Protein AF-A0A0D3HK00-F1 (afdb_monomer_lite)

Radius of gyration: 33.01 Å; chains: 1; bounding box: 99×66×99 Å

Sequence (456 aa):
MLGKYGFPPGILPAGAQGYTLDAGDGSFQVTLPGDCVVDVQGYKLRYRSNIYGNVRAGSIDGLDGVSVKIAIVWVGIHDVEADGGDVTFHAGAISKSSPADGFQTSPSCHTNMAKLIFLLAMVAFASTLLVSIAGAADNSTSPSSPSADPTAYDMLQRFGFPVGILPQGVQGYKLGDDGSSFEVYLAGDCEFRAAKKYVLHYSSRVAGQIAAGSITSLEGVKVKEAFAWFLISEVDVDGDQIKLHVGLYTATVAADQLAVSPHKSNQLRHFVTVTGATMAKKLLAAAAALLLLLAAAAPALASSSSSPGSTNLTATPTAYEMVERYGFPRGILPEGVESYVLRPDGSFEVRLSGDGNGGGDCEFRVGDGGAYLLRYGRRVAGVAMEGSIRSLEGVSVKVLFAWLGIGRVDRAGDDLRFFVGPLSAAFPLANFADCPRCRCGFDCDTAAAADVIAAS

Secondary structure (DSSP, 8-state):
-GGGGT--GGGS-B--SEEEE-TTT-EEEEE-SS-EEEEETTEEEEEEEEEEEEEETTEEEEEEEEEEEETTEEEE--EEEEETTEEEEEETTEEEEEEGGGGSS--B---THHHHHHHHHHHHHHTTSS------------------PPPHHHHHHHTT--GGGS-S-EEEEEE-TTSSEEEEEESS-EEEEETTTEEEEEEEEEEEEEETTEEEEEEEEEEEETTEEEE--EEEEETTEEEEEETTEEEEEEGGGGSS----------------------------SS-S----------------------PPPPHHHHHHHTT--GGGS-S-EEEEEE-TTSEEEEEE--SSSSS--EEEEESGGG-EEEEEEEEEEEEEETTEEEEEEEEEEEETTEEEE--EEEEETTEEEEEETTEEEEEEGGGGSSPPBTTTBT-HHHHHHHHHHHT-

pLDDT: mean 72.67, std 18.91, range [27.58, 94.0]

Foldseek 3Di:
DCVVQQAAPQVAAPAFPDKDADPPFQKMKTAHPAWFWFAQPNKTKIAGRIWIFRGHRQKTAQIDRIWIDDPPDTFDFGMWGHPPQWIWTDGDPDIDIDGSVSRNDHHHRDDPCVVVVVVVVVVVVVVVPDDDDDDDDDDDDDDDDDPPDQAPQNLCVVLPAASQVAAPAFPGKDADPVNFKIKTAHPAWDWDDAPNHKIKIFGRIWIFTTHRQKTAQIPRIWIDDDHDTFDFGMWGDDDQWIWTDGPPDTDIDGRVSRNDHDYRDPDDDDDDDDDDDDDDDDDDDDDPPDPPPDDDDDDDDDDDDDDDDDDDDPPPDDPLVVCVVLVAASQVAAPAFPDKDADPQQKIKTFGQADPPPQAWFWEFADDPRPKIKTAHRIWIFGGHRQKTAQTPRIWIDDPHDTFDFGMWGDDPQWIWTDRDPDIDIDGSVSRNDHAHGPYGPNVVVVVVVVVVVVD

Structure (mmCIF, N/CA/C/O backbone):
data_AF-A0A0D3HK00-F1
#
_entry.id   AF-A0A0D3HK00-F1
#
loop_
_atom_site.group_PDB
_atom_site.id
_atom_site.type_symbol
_atom_site.label_atom_id
_atom_site.label_alt_id
_atom_site.label_comp_id
_atom_site.label_asym_id
_atom_site.label_entity_id
_atom_site.label_seq_id
_atom_site.pdbx_PDB_ins_code
_atom_site.Cartn_x
_atom_site.Cartn_y
_atom_site.Cartn_z
_atom_site.occupancy
_atom_site.B_iso_or_equiv
_atom_site.auth_seq_id
_atom_site.auth_comp_id
_atom_site.auth_asym_id
_atom_site.auth_atom_id
_atom_site.pdbx_PDB_model_num
ATOM 1 N N . MET A 1 1 ? 2.645 1.310 32.104 1.00 76.94 1 MET A N 1
ATOM 2 C CA . MET A 1 1 ? 3.015 -0.095 32.399 1.00 76.94 1 MET A CA 1
ATOM 3 C C . MET A 1 1 ? 4.336 -0.489 31.743 1.00 76.94 1 MET A C 1
ATOM 5 O O . MET A 1 1 ? 5.230 -0.899 32.469 1.00 76.94 1 MET A O 1
ATOM 9 N N . LEU A 1 2 ? 4.508 -0.293 30.428 1.00 80.94 2 LEU A N 1
ATOM 10 C CA . LEU A 1 2 ? 5.695 -0.771 29.704 1.00 80.94 2 LEU A CA 1
ATOM 11 C C . LEU A 1 2 ? 7.007 -0.037 30.036 1.00 80.94 2 LEU A C 1
ATOM 13 O O . LEU A 1 2 ? 8.074 -0.601 29.843 1.00 80.94 2 LEU A O 1
ATOM 17 N N . GLY A 1 3 ? 6.948 1.160 30.632 1.00 81.75 3 GLY A N 1
ATOM 18 C CA . GLY A 1 3 ? 8.148 1.888 31.071 1.00 81.75 3 GLY A CA 1
ATOM 19 C C . GLY A 1 3 ? 9.038 1.123 32.056 1.00 81.75 3 GLY A C 1
ATOM 20 O O . GLY A 1 3 ? 10.246 1.321 32.062 1.00 81.75 3 GLY A O 1
ATOM 21 N N . LYS A 1 4 ? 8.478 0.188 32.841 1.00 84.56 4 LYS A N 1
ATOM 22 C CA . LYS A 1 4 ? 9.271 -0.690 33.725 1.00 84.56 4 LYS A CA 1
ATOM 23 C C . LYS A 1 4 ? 10.130 -1.705 32.962 1.00 84.56 4 LYS A C 1
ATOM 25 O O . LYS A 1 4 ? 11.057 -2.258 33.537 1.00 84.56 4 LYS A O 1
ATOM 30 N N . TYR A 1 5 ? 9.809 -1.935 31.694 1.00 86.06 5 TYR A N 1
ATOM 31 C CA . TYR A 1 5 ? 10.458 -2.891 30.806 1.00 86.06 5 TYR A CA 1
ATOM 32 C C . TYR A 1 5 ? 11.319 -2.197 29.738 1.00 86.06 5 TYR A C 1
ATOM 34 O O . TYR A 1 5 ? 11.740 -2.845 28.793 1.00 86.06 5 TYR A O 1
ATOM 42 N N . GLY A 1 6 ? 11.592 -0.892 29.877 1.00 84.50 6 GLY A N 1
ATOM 43 C CA . GLY A 1 6 ? 12.479 -0.150 28.971 1.00 84.50 6 GLY A CA 1
ATOM 44 C C . GLY A 1 6 ? 11.795 0.517 27.775 1.00 84.50 6 GLY A C 1
ATOM 45 O O . GLY A 1 6 ? 12.478 1.109 26.949 1.00 84.50 6 GLY A O 1
ATOM 46 N N . PHE A 1 7 ? 10.462 0.483 27.686 1.00 87.31 7 PHE A N 1
ATOM 47 C CA . PHE A 1 7 ? 9.731 1.091 26.569 1.00 87.31 7 PHE A CA 1
ATOM 48 C C . PHE A 1 7 ? 9.238 2.512 26.872 1.00 87.31 7 PHE A C 1
ATOM 50 O O . PHE A 1 7 ? 8.703 2.754 27.962 1.00 87.31 7 PHE A O 1
ATOM 57 N N . PRO A 1 8 ? 9.313 3.445 25.904 1.00 85.56 8 PRO A N 1
ATOM 58 C CA . PRO A 1 8 ? 8.723 4.766 26.061 1.00 85.56 8 PRO A CA 1
ATOM 59 C C . PRO A 1 8 ? 7.184 4.680 26.130 1.00 85.56 8 PRO A C 1
ATOM 61 O O . PRO A 1 8 ? 6.569 3.736 25.622 1.00 85.56 8 PRO A O 1
ATOM 64 N N . PRO A 1 9 ? 6.512 5.644 26.779 1.00 81.62 9 PRO A N 1
ATOM 65 C CA . PRO A 1 9 ? 5.068 5.576 27.017 1.00 81.62 9 PRO A CA 1
ATOM 66 C C . PRO A 1 9 ? 4.228 5.617 25.729 1.00 81.62 9 PRO A C 1
ATOM 68 O O . PRO A 1 9 ? 3.112 5.096 25.717 1.00 81.62 9 PRO A O 1
ATOM 71 N N . GLY A 1 10 ? 4.745 6.195 24.643 1.00 81.00 10 GLY A N 1
ATOM 72 C CA . GLY A 1 10 ? 4.034 6.358 23.375 1.00 81.00 10 GLY A CA 1
ATOM 73 C C . GLY A 1 10 ? 4.095 5.185 22.407 1.00 81.00 10 GLY A C 1
ATOM 74 O O . GLY A 1 10 ? 3.619 5.318 21.283 1.00 81.00 10 GLY A O 1
ATOM 75 N N . ILE A 1 11 ? 4.600 4.025 22.840 1.00 84.94 11 ILE A N 1
ATOM 76 C CA . ILE A 1 11 ? 4.427 2.761 22.101 1.00 84.94 11 ILE A CA 1
ATOM 77 C C . ILE A 1 11 ? 2.947 2.374 22.005 1.00 84.94 11 ILE A C 1
ATOM 79 O O . ILE A 1 11 ? 2.495 1.850 20.985 1.00 84.94 11 ILE A O 1
ATOM 83 N N . LEU A 1 12 ? 2.178 2.671 23.056 1.00 86.94 12 LEU A N 1
ATOM 84 C CA . LEU A 1 12 ? 0.736 2.468 23.086 1.00 86.94 12 LEU A CA 1
ATOM 85 C C . LEU A 1 12 ? -0.010 3.806 23.063 1.00 86.94 12 LEU A C 1
ATOM 87 O O . LEU A 1 12 ? 0.485 4.803 23.603 1.00 86.94 12 LEU A O 1
ATOM 91 N N . PRO A 1 13 ? -1.210 3.842 22.460 1.00 84.81 13 PRO A N 1
ATOM 92 C CA . PRO A 1 13 ? -1.999 5.054 22.402 1.00 84.81 13 PRO A CA 1
ATOM 93 C C . PRO A 1 13 ? -2.540 5.431 23.781 1.00 84.81 13 PRO A C 1
ATOM 95 O O . PRO A 1 13 ? -2.833 4.583 24.628 1.00 84.81 13 PRO A O 1
ATOM 98 N N . ALA A 1 14 ? -2.719 6.732 23.989 1.00 83.00 14 ALA A N 1
ATOM 99 C CA . ALA A 1 14 ? -3.454 7.250 25.128 1.00 83.00 14 ALA A CA 1
ATOM 100 C C . ALA A 1 14 ? -4.950 6.924 24.984 1.00 83.00 14 ALA A C 1
ATOM 102 O O . ALA A 1 14 ? -5.484 6.871 23.874 1.00 83.00 14 ALA A O 1
ATOM 103 N N . GLY A 1 15 ? -5.633 6.756 26.120 1.00 76.81 15 GLY A N 1
ATOM 104 C CA . GLY A 1 15 ? -7.072 6.476 26.160 1.00 76.81 15 GLY A CA 1
ATOM 105 C C . GLY A 1 15 ? -7.443 5.003 26.351 1.00 76.81 15 GLY A C 1
ATOM 106 O O . GLY A 1 15 ? -8.586 4.637 26.094 1.00 76.81 15 GLY A O 1
ATOM 107 N N . ALA A 1 16 ? -6.518 4.156 26.812 1.00 82.69 16 ALA A N 1
ATOM 108 C CA . ALA A 1 16 ? -6.855 2.803 27.248 1.00 82.69 16 ALA A CA 1
ATOM 109 C C . ALA A 1 16 ? -7.843 2.828 28.429 1.00 82.69 16 ALA A C 1
ATOM 111 O O . ALA A 1 16 ? -7.619 3.523 29.419 1.00 82.69 16 ALA A O 1
ATOM 112 N N . GLN A 1 17 ? -8.927 2.058 28.323 1.00 84.75 17 GLN A N 1
ATOM 113 C CA . GLN A 1 17 ? -9.935 1.891 29.377 1.00 84.75 17 GLN A CA 1
ATOM 114 C C . GLN A 1 17 ? -9.421 1.022 30.528 1.00 84.75 17 GLN A C 1
ATOM 116 O O . GLN A 1 17 ? -9.858 1.172 31.666 1.00 84.75 17 GLN A O 1
ATOM 121 N N . GLY A 1 18 ? -8.489 0.117 30.233 1.00 85.06 18 GLY A N 1
ATOM 122 C CA . GLY A 1 18 ? -7.889 -0.773 31.214 1.00 85.06 18 GLY A CA 1
ATOM 123 C C . GLY A 1 18 ? -6.744 -1.583 30.624 1.00 85.06 18 GLY A C 1
ATOM 124 O O . GLY A 1 18 ? -6.544 -1.621 29.406 1.00 85.06 18 GLY A O 1
ATOM 125 N N . TYR A 1 19 ? -5.989 -2.229 31.506 1.00 89.31 19 TYR A N 1
ATOM 126 C CA . TYR A 1 19 ? -4.947 -3.173 31.133 1.00 89.31 19 TYR A CA 1
ATOM 127 C C . TYR A 1 19 ? -4.868 -4.319 32.140 1.00 89.31 19 TYR A C 1
ATOM 129 O O . TYR A 1 19 ? -5.189 -4.147 33.318 1.00 89.31 19 TYR A O 1
ATOM 137 N N . THR A 1 20 ? -4.395 -5.467 31.677 1.00 88.62 20 THR A N 1
ATOM 138 C CA . THR A 1 20 ? -3.932 -6.578 32.507 1.00 88.62 20 THR A CA 1
ATOM 139 C C . THR A 1 20 ? -2.468 -6.843 32.173 1.00 88.62 20 THR A C 1
ATOM 141 O O . THR A 1 20 ? -2.036 -6.657 31.036 1.00 88.62 20 THR A O 1
ATOM 144 N N . LEU A 1 21 ? -1.685 -7.205 33.184 1.00 91.06 21 LEU A N 1
ATOM 145 C CA . LEU A 1 21 ? -0.287 -7.597 33.042 1.00 91.06 21 LEU A CA 1
ATOM 146 C C . LEU A 1 21 ? -0.024 -8.706 34.055 1.00 91.06 21 LEU A C 1
ATOM 148 O O . LEU A 1 21 ? -0.160 -8.468 35.259 1.00 91.06 21 LEU A O 1
ATOM 152 N N . ASP A 1 22 ? 0.346 -9.882 33.572 1.00 87.94 22 ASP A N 1
ATOM 153 C CA . ASP A 1 22 ? 0.834 -10.967 34.407 1.00 87.94 22 ASP A CA 1
ATOM 154 C C . ASP A 1 22 ? 2.347 -10.801 34.606 1.00 87.94 22 ASP A C 1
ATOM 156 O O . ASP A 1 22 ? 3.128 -10.698 33.660 1.00 87.94 22 ASP A O 1
ATOM 160 N N . ALA A 1 23 ? 2.770 -10.705 35.866 1.00 83.94 23 ALA A N 1
ATOM 161 C CA . ALA A 1 23 ? 4.172 -10.488 36.208 1.00 83.94 23 ALA A CA 1
ATOM 162 C C . ALA A 1 23 ? 5.026 -11.767 36.113 1.00 83.94 23 ALA A C 1
ATOM 164 O O . ALA A 1 23 ? 6.251 -11.669 36.179 1.00 83.94 23 ALA A O 1
ATOM 165 N N . GLY A 1 24 ? 4.400 -12.944 36.011 1.00 84.94 24 GLY A N 1
ATOM 166 C CA . GLY A 1 24 ? 5.065 -14.242 35.952 1.00 84.94 24 GLY A CA 1
ATOM 167 C C . GLY A 1 24 ? 5.578 -14.593 34.558 1.00 84.94 24 GLY A C 1
ATOM 168 O O . GLY A 1 24 ? 6.719 -15.035 34.435 1.00 84.94 24 GLY A O 1
ATOM 169 N N . ASP A 1 25 ? 4.770 -14.378 33.516 1.00 86.31 25 ASP A N 1
ATOM 170 C CA . ASP A 1 25 ? 5.146 -14.674 32.123 1.00 86.31 25 ASP A CA 1
ATOM 171 C C . ASP A 1 25 ? 5.353 -13.426 31.244 1.00 86.31 25 ASP A C 1
ATOM 173 O O . ASP A 1 25 ? 6.005 -13.511 30.197 1.00 86.31 25 ASP A O 1
ATOM 177 N N . GLY A 1 26 ? 4.895 -12.258 31.708 1.00 86.00 26 GLY A N 1
ATOM 178 C CA . GLY A 1 26 ? 4.968 -10.997 30.973 1.00 86.00 26 GLY A CA 1
ATOM 179 C C . GLY A 1 26 ? 3.800 -10.786 30.011 1.00 86.00 26 GLY A C 1
ATOM 180 O O . GLY A 1 26 ? 3.817 -9.818 29.246 1.00 86.00 26 GLY A O 1
ATOM 181 N N . SER A 1 27 ? 2.783 -11.648 30.028 1.00 89.75 27 SER A N 1
ATOM 182 C CA . SER A 1 27 ? 1.617 -11.503 29.165 1.00 89.75 27 SER A CA 1
ATOM 183 C C . SER A 1 27 ? 0.820 -10.264 29.559 1.00 89.75 27 SER A C 1
ATOM 185 O O . SER A 1 27 ? 0.572 -9.986 30.737 1.00 89.75 27 SER A O 1
ATOM 187 N N . PHE A 1 28 ? 0.428 -9.470 28.570 1.00 92.12 28 PHE A N 1
ATOM 188 C CA . PHE A 1 28 ? -0.373 -8.281 28.803 1.00 92.12 28 PHE A CA 1
ATOM 189 C C . PHE A 1 28 ? -1.507 -8.153 27.800 1.00 92.12 28 PHE A C 1
ATOM 191 O O . PHE A 1 28 ? -1.409 -8.571 26.645 1.00 92.12 28 PHE A O 1
ATOM 198 N N . GLN A 1 29 ? -2.577 -7.507 28.252 1.00 90.62 29 GLN A N 1
ATOM 199 C CA . GLN A 1 29 ? -3.662 -7.049 27.402 1.00 90.62 29 GLN A CA 1
ATOM 200 C C . GLN A 1 29 ? -3.955 -5.584 27.704 1.00 90.62 29 GLN A C 1
ATOM 202 O O . GLN A 1 29 ? -4.049 -5.181 28.862 1.00 90.62 29 GLN A O 1
ATOM 207 N N . VAL A 1 30 ? -4.155 -4.785 26.663 1.00 91.62 30 VAL A N 1
ATOM 208 C CA . VAL A 1 30 ? -4.638 -3.406 26.772 1.00 91.62 30 VAL A CA 1
ATOM 209 C C . VAL A 1 30 ? -5.970 -3.292 26.049 1.00 91.62 30 VAL A C 1
ATOM 211 O O . VAL A 1 30 ? -6.102 -3.727 24.907 1.00 91.62 30 VAL A O 1
ATOM 214 N N . THR A 1 31 ? -6.959 -2.720 26.734 1.00 87.50 31 THR A N 1
ATOM 215 C CA . THR A 1 31 ? -8.310 -2.519 26.199 1.00 87.50 31 THR A CA 1
ATOM 216 C C . THR A 1 31 ? -8.515 -1.046 25.876 1.00 87.50 31 THR A C 1
ATOM 218 O O . THR A 1 31 ? -8.465 -0.185 26.757 1.00 87.50 31 THR A O 1
ATOM 221 N N . LEU A 1 32 ? -8.744 -0.753 24.604 1.00 88.25 32 LEU A N 1
ATOM 222 C CA . LEU A 1 32 ? -9.110 0.547 24.064 1.00 88.25 32 LEU A CA 1
ATOM 223 C C . LEU A 1 32 ? -10.636 0.633 23.886 1.00 88.25 32 LEU A C 1
ATOM 225 O O . LEU A 1 32 ? -11.294 -0.381 23.651 1.00 88.25 32 LEU A O 1
ATOM 229 N N . PRO A 1 33 ? -11.218 1.845 23.912 1.00 79.69 33 PRO A N 1
ATOM 230 C CA . PRO A 1 33 ? -12.655 2.048 23.712 1.00 79.69 33 PRO A CA 1
ATOM 231 C C . PRO A 1 33 ? -13.162 1.648 22.314 1.00 79.69 33 PRO A C 1
ATOM 233 O O . PRO A 1 33 ? -14.368 1.619 22.089 1.00 79.69 33 PRO A O 1
ATOM 236 N N . GLY A 1 34 ? -12.266 1.402 21.357 1.00 80.94 34 GLY A N 1
ATOM 237 C CA . GLY A 1 34 ? -12.580 1.095 19.966 1.00 80.94 34 GLY A CA 1
ATOM 238 C C . GLY A 1 34 ? -11.307 0.952 19.136 1.00 80.94 34 GLY A C 1
ATOM 239 O O . GLY A 1 34 ? -10.242 1.405 19.559 1.00 80.94 34 GLY A O 1
ATOM 240 N N . ASP A 1 35 ? -11.432 0.364 17.948 1.00 83.56 35 ASP A N 1
ATOM 241 C CA . ASP A 1 35 ? -10.388 0.432 16.929 1.00 83.56 35 ASP A CA 1
ATOM 242 C C . ASP A 1 35 ? -10.098 1.902 16.589 1.00 83.56 35 ASP A C 1
ATOM 244 O O . ASP A 1 35 ? -11.017 2.690 16.343 1.00 83.56 35 ASP A O 1
ATOM 248 N N . CYS A 1 36 ? -8.823 2.275 16.536 1.00 83.38 36 CYS A N 1
ATOM 249 C CA . CYS A 1 36 ? -8.399 3.626 16.192 1.00 83.38 36 CYS A CA 1
ATOM 250 C C . CYS A 1 36 ? -7.266 3.609 15.169 1.00 83.38 36 CYS A C 1
ATOM 252 O O . CYS A 1 36 ? -6.440 2.698 15.127 1.00 83.38 36 CYS A O 1
ATOM 254 N N . VAL A 1 37 ? -7.235 4.641 14.327 1.00 87.62 37 VAL A N 1
ATOM 255 C CA . VAL A 1 37 ? -6.147 4.891 13.383 1.00 87.62 37 VAL A CA 1
ATOM 256 C C . VAL A 1 37 ? -5.524 6.230 13.731 1.00 87.62 37 VAL A C 1
ATOM 258 O O . VAL A 1 37 ? -6.222 7.241 13.768 1.00 87.62 37 VAL A O 1
ATOM 261 N N . VAL A 1 38 ? -4.219 6.235 13.967 1.00 85.12 38 VAL A N 1
ATOM 262 C CA . VAL A 1 38 ? -3.442 7.424 14.322 1.00 85.12 38 VAL A CA 1
ATOM 263 C C . VAL A 1 38 ? -2.293 7.602 13.339 1.00 85.12 38 VAL A C 1
ATOM 265 O O . VAL A 1 38 ? -1.842 6.642 12.713 1.00 85.12 38 VAL A O 1
ATOM 268 N N . ASP A 1 39 ? -1.839 8.839 13.184 1.00 78.88 39 ASP A N 1
ATOM 269 C CA . ASP A 1 39 ? -0.658 9.163 12.391 1.00 78.88 39 ASP A CA 1
ATOM 270 C C . ASP A 1 39 ? 0.505 9.453 13.341 1.00 78.88 39 ASP A C 1
ATOM 272 O O . ASP A 1 39 ? 0.398 10.322 14.209 1.00 78.88 39 ASP A O 1
ATOM 276 N N . VAL A 1 40 ? 1.586 8.685 13.222 1.00 74.88 40 VAL A N 1
ATOM 277 C CA . VAL A 1 40 ? 2.785 8.829 14.053 1.00 74.88 40 VAL A CA 1
ATOM 278 C C . VAL A 1 40 ? 3.980 8.916 13.120 1.00 74.88 40 VAL A C 1
ATOM 280 O O . VAL A 1 40 ? 4.288 7.968 12.401 1.00 74.88 40 VAL A O 1
ATOM 283 N N . GLN A 1 41 ? 4.638 10.077 13.108 1.00 71.50 41 GLN A N 1
ATOM 284 C CA . GLN A 1 41 ? 5.814 10.344 12.270 1.00 71.50 41 GLN A CA 1
ATOM 285 C C . GLN A 1 41 ? 5.594 10.032 10.770 1.00 71.50 41 GLN A C 1
ATOM 287 O O . GLN A 1 41 ? 6.496 9.540 10.092 1.00 71.50 41 GLN A O 1
ATOM 292 N N . GLY A 1 42 ? 4.389 10.286 10.243 1.00 72.94 42 GLY A N 1
ATOM 293 C CA . GLY A 1 42 ? 4.041 10.034 8.839 1.00 72.94 42 GLY A CA 1
ATOM 294 C C . GLY A 1 42 ? 3.635 8.589 8.527 1.00 72.94 42 GLY A C 1
ATOM 295 O O . GLY A 1 42 ? 3.389 8.259 7.365 1.00 72.94 42 GLY A O 1
ATOM 296 N N . TYR A 1 43 ? 3.548 7.724 9.540 1.00 79.06 43 TYR A N 1
ATOM 297 C CA . TYR A 1 43 ? 3.018 6.369 9.419 1.00 79.06 43 TYR A CA 1
ATOM 298 C C . TYR A 1 43 ? 1.612 6.300 9.998 1.00 79.06 43 TYR A C 1
ATOM 300 O O . TYR A 1 43 ? 1.368 6.682 11.141 1.00 79.06 43 TYR A O 1
ATOM 308 N N . LYS A 1 44 ? 0.682 5.730 9.228 1.00 83.88 44 LYS A N 1
ATOM 309 C CA . LYS A 1 44 ? -0.648 5.399 9.742 1.00 83.88 44 LYS A CA 1
ATOM 310 C C . LYS A 1 44 ? -0.562 4.094 10.523 1.00 83.88 44 LYS A C 1
ATOM 312 O O . LYS A 1 44 ? -0.320 3.043 9.931 1.00 83.88 44 LYS A O 1
ATOM 317 N N . LEU A 1 45 ? -0.788 4.162 11.826 1.00 88.88 45 LEU A N 1
ATOM 318 C CA . LEU A 1 45 ? -0.890 3.015 12.721 1.00 88.88 45 LEU A CA 1
ATOM 319 C C . LEU A 1 45 ? -2.360 2.768 13.045 1.00 88.88 45 LEU A C 1
ATOM 321 O O . LEU A 1 45 ? -3.104 3.698 13.346 1.00 88.88 45 LEU A O 1
ATOM 325 N N . ARG A 1 46 ? -2.785 1.514 12.974 1.00 88.69 46 ARG A N 1
ATOM 326 C CA . ARG A 1 46 ? -4.090 1.041 13.414 1.00 88.69 46 ARG A CA 1
ATOM 327 C C . ARG A 1 46 ? -3.898 0.228 14.679 1.00 88.69 46 ARG A C 1
ATOM 329 O O . ARG A 1 46 ? -3.175 -0.764 14.668 1.00 88.69 46 ARG A O 1
ATOM 336 N N . TYR A 1 47 ? -4.608 0.620 15.720 1.00 90.50 47 TYR A N 1
ATOM 337 C CA . TYR A 1 47 ? -4.725 -0.120 16.962 1.00 90.50 47 TYR A CA 1
ATOM 338 C C . TYR A 1 47 ? -6.127 -0.721 17.035 1.00 90.50 47 TYR A C 1
ATOM 340 O O . TYR A 1 47 ? -7.113 -0.054 16.713 1.00 90.50 47 TYR A O 1
ATOM 348 N N . ARG A 1 48 ? -6.222 -1.990 17.421 1.00 87.38 48 ARG A N 1
ATOM 349 C CA . ARG A 1 48 ? -7.493 -2.658 17.697 1.00 87.38 48 ARG A CA 1
ATOM 350 C C . ARG A 1 48 ? -7.974 -2.341 19.108 1.00 87.38 48 ARG A C 1
ATOM 352 O O . ARG A 1 48 ? -7.175 -1.995 19.975 1.00 87.38 48 ARG A O 1
ATOM 359 N N . SER A 1 49 ? -9.270 -2.537 19.346 1.00 86.44 49 SER A N 1
ATOM 360 C CA . SER A 1 49 ? -9.870 -2.456 20.685 1.00 86.44 49 SER A CA 1
ATOM 361 C C . SER A 1 49 ? -9.133 -3.282 21.736 1.00 86.44 49 SER A C 1
ATOM 363 O O . SER A 1 49 ? -9.027 -2.848 22.872 1.00 86.44 49 SER A O 1
ATOM 365 N N . ASN A 1 50 ? -8.619 -4.455 21.373 1.00 87.56 50 ASN A N 1
ATOM 366 C CA . ASN A 1 50 ? -7.808 -5.272 22.265 1.00 87.56 50 ASN A CA 1
ATOM 367 C C . ASN A 1 50 ? -6.421 -5.454 21.660 1.00 87.56 50 ASN A C 1
ATOM 369 O O . ASN A 1 50 ? -6.300 -5.863 20.504 1.00 87.56 50 ASN A O 1
ATOM 373 N N . ILE A 1 51 ? -5.405 -5.149 22.459 1.00 92.81 51 ILE A N 1
ATOM 374 C CA . ILE A 1 51 ? -3.997 -5.324 22.119 1.00 92.81 51 ILE A CA 1
ATOM 375 C C . ILE A 1 51 ? -3.426 -6.357 23.077 1.00 92.81 51 ILE A C 1
ATOM 377 O O . ILE A 1 51 ? -3.608 -6.217 24.286 1.00 92.81 51 ILE A O 1
ATOM 381 N N . TYR A 1 52 ? -2.735 -7.354 22.545 1.00 90.00 52 TYR A N 1
ATOM 382 C CA . TYR A 1 52 ? -2.112 -8.433 23.306 1.00 90.00 52 TYR A CA 1
ATOM 383 C C . TYR A 1 52 ? -0.620 -8.466 23.018 1.00 90.00 52 TYR A C 1
ATOM 385 O O . TYR A 1 52 ? -0.202 -8.064 21.938 1.00 90.00 52 TYR A O 1
ATOM 393 N N . GLY A 1 53 ? 0.175 -8.968 23.950 1.00 90.69 53 GLY A N 1
ATOM 394 C CA . GLY A 1 53 ? 1.588 -9.242 23.714 1.00 90.69 53 GLY A CA 1
ATOM 395 C C . GLY A 1 53 ? 2.251 -9.810 24.956 1.00 90.69 53 GLY A C 1
ATOM 396 O O . GLY A 1 53 ? 1.639 -9.863 26.025 1.00 90.69 53 GLY A O 1
ATOM 397 N N . ASN A 1 54 ? 3.507 -10.218 24.822 1.00 89.94 54 ASN A N 1
ATOM 398 C CA . ASN A 1 54 ? 4.315 -10.678 25.941 1.00 89.94 54 ASN A CA 1
ATOM 399 C C . ASN A 1 54 ? 5.510 -9.742 26.130 1.00 89.94 54 ASN A C 1
ATOM 401 O O . ASN A 1 54 ? 6.412 -9.716 25.296 1.00 89.94 54 ASN A O 1
ATOM 405 N N . VAL A 1 55 ? 5.513 -8.952 27.204 1.00 92.62 55 VAL A N 1
ATOM 406 C CA . VAL A 1 55 ? 6.566 -7.967 27.474 1.00 92.62 55 VAL A CA 1
ATOM 407 C C . VAL A 1 55 ? 7.686 -8.55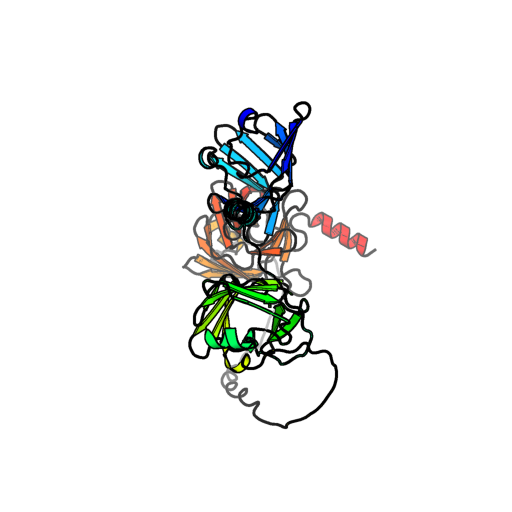9 28.327 1.00 92.62 55 VAL A C 1
ATOM 409 O O . VAL A 1 55 ? 7.460 -9.202 29.352 1.00 92.62 55 VAL A O 1
ATOM 412 N N . ARG A 1 56 ? 8.920 -8.291 27.912 1.00 90.25 56 ARG A N 1
ATOM 413 C CA . ARG A 1 56 ? 10.170 -8.572 28.622 1.00 90.25 56 ARG A CA 1
ATOM 414 C C . ARG A 1 56 ? 11.013 -7.300 28.658 1.00 90.25 56 ARG A C 1
ATOM 416 O O . ARG A 1 56 ? 10.653 -6.281 28.077 1.00 90.25 56 ARG A O 1
ATOM 423 N N . ALA A 1 57 ? 12.122 -7.327 29.391 1.00 89.00 57 ALA A N 1
ATOM 424 C CA . ALA A 1 57 ? 13.037 -6.190 29.422 1.00 89.00 57 ALA A CA 1
ATOM 425 C C . ALA A 1 57 ? 13.594 -5.936 28.011 1.00 89.00 57 ALA A C 1
ATOM 427 O O . ALA A 1 57 ? 14.307 -6.780 27.480 1.00 89.00 57 ALA A O 1
ATOM 428 N N . GLY A 1 58 ? 13.236 -4.798 27.418 1.00 86.25 58 GLY A N 1
ATOM 429 C CA . GLY A 1 58 ? 13.670 -4.389 26.085 1.00 86.25 58 GLY A CA 1
ATOM 430 C C . GLY A 1 58 ? 12.976 -5.098 24.920 1.00 86.25 58 GLY A C 1
ATOM 431 O O . GLY A 1 58 ? 13.240 -4.721 23.790 1.00 86.25 58 GLY A O 1
ATOM 432 N N . SER A 1 59 ? 12.073 -6.064 25.133 1.00 91.81 59 SER A N 1
ATOM 433 C CA . SER A 1 59 ? 11.358 -6.731 24.030 1.00 91.81 59 SER A CA 1
ATOM 434 C C . SER A 1 59 ? 9.866 -6.923 24.310 1.00 91.81 59 SER A C 1
ATOM 436 O O . SER A 1 59 ? 9.433 -7.098 25.450 1.00 91.81 59 SER A O 1
ATOM 438 N N . ILE A 1 60 ? 9.056 -6.866 23.259 1.00 93.12 60 ILE A N 1
ATOM 439 C CA . ILE A 1 60 ? 7.658 -7.286 23.250 1.00 93.12 60 ILE A CA 1
ATOM 440 C C . ILE A 1 60 ? 7.527 -8.288 22.120 1.00 93.12 60 ILE A C 1
ATOM 442 O O . ILE A 1 60 ? 7.719 -7.913 20.968 1.00 93.12 60 ILE A O 1
ATOM 446 N N . ASP A 1 61 ? 7.163 -9.517 22.459 1.00 89.06 61 ASP A N 1
ATOM 447 C CA . ASP A 1 61 ? 7.009 -10.606 21.500 1.00 89.06 61 ASP A CA 1
ATOM 448 C C . ASP A 1 61 ? 5.524 -10.940 21.317 1.00 89.06 61 ASP A C 1
ATOM 450 O O . ASP A 1 61 ? 4.720 -10.816 22.254 1.00 89.06 61 ASP A O 1
ATOM 454 N N . GLY A 1 62 ? 5.150 -11.397 20.121 1.00 84.25 62 GLY A N 1
ATOM 455 C CA . GLY A 1 62 ? 3.781 -11.845 19.838 1.00 84.25 62 GLY A CA 1
ATOM 456 C C . GLY A 1 62 ? 2.727 -10.744 19.994 1.00 84.25 62 GLY A C 1
ATOM 457 O O . GLY A 1 62 ? 1.593 -11.023 20.390 1.00 84.25 62 GLY A O 1
ATOM 458 N N . LEU A 1 63 ? 3.106 -9.498 19.710 1.00 90.88 63 LEU A N 1
ATOM 459 C CA . LEU A 1 63 ? 2.209 -8.355 19.690 1.00 90.88 63 LEU A CA 1
ATOM 460 C C . LEU A 1 63 ? 1.088 -8.598 18.666 1.00 90.88 63 LEU A C 1
ATOM 462 O O . LEU A 1 63 ? 1.326 -8.889 17.491 1.00 90.88 63 LEU A O 1
ATOM 466 N N . ASP A 1 64 ? -0.154 -8.476 19.122 1.00 86.44 64 ASP A N 1
ATOM 467 C CA . ASP A 1 64 ? -1.350 -8.538 18.288 1.00 86.44 64 ASP A CA 1
ATOM 468 C C . ASP A 1 64 ? -2.255 -7.342 18.576 1.00 86.44 64 ASP A C 1
ATOM 470 O O . ASP A 1 64 ? -2.341 -6.839 19.696 1.00 86.44 64 ASP A O 1
ATOM 474 N N . GLY A 1 65 ? -2.940 -6.869 17.538 1.00 85.44 65 GLY A N 1
ATOM 475 C CA . GLY A 1 65 ? -3.810 -5.698 17.622 1.00 85.44 65 GLY A CA 1
ATOM 476 C C . GLY A 1 65 ? -3.144 -4.371 17.258 1.00 85.44 65 GLY A C 1
ATOM 477 O O . GLY A 1 65 ? -3.835 -3.356 17.241 1.00 85.44 65 GLY A O 1
ATOM 478 N N . VAL A 1 66 ? -1.862 -4.355 16.884 1.00 91.31 66 VAL A N 1
ATOM 479 C CA . VAL A 1 66 ? -1.195 -3.175 16.305 1.00 91.31 66 VAL A CA 1
ATOM 480 C C . VAL A 1 66 ? -0.814 -3.459 14.857 1.00 91.31 66 VAL A C 1
ATOM 482 O O . VAL A 1 66 ? -0.289 -4.520 14.528 1.00 91.31 66 VAL A O 1
ATOM 485 N N . SER A 1 67 ? -1.112 -2.536 13.947 1.00 88.44 67 SER A N 1
ATOM 486 C CA . SER A 1 67 ? -0.790 -2.686 12.528 1.00 88.44 67 SER A CA 1
ATOM 487 C C . SER A 1 67 ? -0.346 -1.370 11.914 1.00 88.44 67 SER A C 1
ATOM 489 O O . SER A 1 67 ? -0.942 -0.329 12.165 1.00 88.44 67 SER A O 1
ATOM 491 N N . VAL A 1 68 ? 0.652 -1.409 11.045 1.00 87.88 68 VAL A N 1
ATOM 492 C CA . VAL A 1 68 ? 1.106 -0.250 10.272 1.00 87.88 68 VAL A CA 1
ATOM 493 C C . VAL A 1 68 ? 0.543 -0.304 8.854 1.00 87.88 68 VAL A C 1
ATOM 495 O O . VAL A 1 68 ? 0.413 -1.374 8.254 1.00 87.88 68 VAL A O 1
ATOM 498 N N . LYS A 1 69 ? 0.169 0.851 8.300 1.00 83.81 69 LYS A N 1
ATOM 499 C CA . LYS A 1 69 ? -0.300 0.958 6.920 1.00 83.81 69 LYS A CA 1
ATOM 500 C C . LYS A 1 69 ? 0.890 1.012 5.972 1.00 83.81 69 LYS A C 1
ATOM 502 O O . LYS A 1 69 ? 1.649 1.979 5.974 1.00 83.81 69 LYS A O 1
ATOM 507 N N . ILE A 1 70 ? 0.997 0.004 5.117 1.00 72.94 70 ILE A N 1
ATOM 508 C CA . ILE A 1 70 ? 2.019 -0.096 4.080 1.00 72.94 70 ILE A CA 1
ATOM 509 C C . ILE A 1 70 ? 1.304 -0.126 2.727 1.00 72.94 70 ILE A C 1
ATOM 511 O O . ILE A 1 70 ? 0.624 -1.092 2.377 1.00 72.94 70 ILE A O 1
ATOM 515 N N . ALA A 1 71 ? 1.423 0.973 1.977 1.00 71.69 71 ALA A N 1
ATOM 516 C CA . ALA A 1 71 ? 0.666 1.220 0.749 1.00 71.69 71 ALA A CA 1
ATOM 517 C C . ALA A 1 71 ? -0.861 1.067 0.959 1.00 71.69 71 ALA A C 1
ATOM 519 O O . ALA A 1 71 ? -1.491 1.916 1.596 1.00 71.69 71 ALA A O 1
ATOM 520 N N . ILE A 1 72 ? -1.462 -0.006 0.435 1.00 60.28 72 ILE A N 1
ATOM 521 C CA . ILE A 1 72 ? -2.904 -0.292 0.532 1.00 60.28 72 ILE A CA 1
ATOM 522 C C . ILE A 1 72 ? -3.255 -1.333 1.608 1.00 60.28 72 ILE A C 1
ATOM 524 O O . ILE A 1 72 ? -4.436 -1.604 1.816 1.00 60.28 72 ILE A O 1
ATOM 528 N N . VAL A 1 73 ? -2.263 -1.913 2.293 1.00 66.31 73 VAL A N 1
ATOM 529 C CA . VAL A 1 73 ? -2.454 -3.026 3.238 1.00 66.31 73 VAL A CA 1
ATOM 530 C C . VAL A 1 73 ? -2.095 -2.597 4.660 1.00 66.31 73 VAL A C 1
ATOM 532 O O . VAL A 1 73 ? -1.211 -1.771 4.878 1.00 66.31 73 VAL A O 1
ATOM 535 N N . TRP A 1 74 ? -2.796 -3.164 5.639 1.00 80.50 74 TRP A N 1
ATOM 536 C CA . TRP A 1 74 ? -2.423 -3.097 7.049 1.00 80.50 74 TRP A CA 1
ATOM 537 C C . TRP A 1 74 ? -1.584 -4.324 7.392 1.00 80.50 74 TRP A C 1
ATOM 539 O O . TRP A 1 74 ? -2.064 -5.446 7.236 1.00 80.50 74 TRP A O 1
ATOM 549 N N . VAL A 1 75 ? -0.351 -4.113 7.837 1.00 81.56 75 VAL A N 1
ATOM 550 C CA . VAL A 1 75 ? 0.569 -5.186 8.231 1.00 81.56 75 VAL A CA 1
ATOM 551 C C . VAL A 1 75 ? 0.693 -5.184 9.749 1.00 81.56 75 VAL A C 1
ATOM 553 O O . VAL A 1 75 ? 0.926 -4.130 10.338 1.00 81.56 75 VAL A O 1
ATOM 556 N N . GLY A 1 76 ? 0.488 -6.342 10.377 1.00 86.94 76 GLY A N 1
ATOM 557 C CA . GLY A 1 76 ? 0.615 -6.506 11.825 1.00 86.94 76 GLY A CA 1
ATOM 558 C C . GLY A 1 76 ? 2.053 -6.301 12.289 1.00 86.94 76 GLY A C 1
ATOM 559 O O . GLY A 1 76 ? 2.984 -6.745 11.618 1.00 86.94 76 GLY A O 1
ATOM 560 N N . ILE A 1 77 ? 2.222 -5.608 13.412 1.00 90.25 77 ILE A N 1
ATOM 561 C CA . ILE A 1 77 ? 3.503 -5.521 14.116 1.00 90.25 77 ILE A CA 1
ATOM 562 C C . ILE A 1 77 ? 3.490 -6.626 15.163 1.00 90.25 77 ILE A C 1
ATOM 564 O O . ILE A 1 77 ? 2.580 -6.643 15.988 1.00 90.25 77 ILE A O 1
ATOM 568 N N . HIS A 1 78 ? 4.465 -7.527 15.100 1.00 88.44 78 HIS A N 1
ATOM 569 C CA . HIS A 1 78 ? 4.515 -8.727 15.936 1.00 88.44 78 HIS A CA 1
ATOM 570 C C . HIS A 1 78 ? 5.576 -8.647 17.021 1.00 88.44 78 HIS A C 1
ATOM 572 O O . HIS A 1 78 ? 5.335 -9.135 18.118 1.00 88.44 78 HIS A O 1
ATOM 578 N N . ASP A 1 79 ? 6.696 -7.980 16.754 1.00 87.12 79 ASP A N 1
ATOM 579 C CA . ASP A 1 79 ? 7.771 -7.855 17.730 1.00 87.12 79 ASP A CA 1
ATOM 580 C C . ASP A 1 79 ? 8.234 -6.399 17.814 1.00 87.12 79 ASP A C 1
ATOM 582 O O . ASP A 1 79 ? 8.237 -5.666 16.815 1.00 87.12 79 ASP A O 1
ATOM 586 N N . VAL A 1 80 ? 8.573 -5.951 19.020 1.00 91.50 80 VAL A N 1
ATOM 587 C CA . VAL A 1 80 ? 9.092 -4.603 19.274 1.00 91.50 80 VAL A CA 1
ATOM 588 C C . VAL A 1 80 ? 10.278 -4.707 20.216 1.00 91.50 80 VAL A C 1
ATOM 590 O O . VAL A 1 80 ? 10.139 -5.226 21.317 1.00 91.50 80 VAL A O 1
ATOM 593 N N . GLU A 1 81 ? 11.422 -4.175 19.809 1.00 90.56 81 GLU A N 1
ATOM 594 C CA . GLU A 1 81 ? 12.657 -4.191 20.589 1.00 90.56 81 GLU A CA 1
ATOM 595 C C . GLU A 1 81 ? 13.072 -2.757 20.933 1.00 90.56 81 GLU A C 1
ATOM 597 O O . GLU A 1 81 ? 12.965 -1.859 20.101 1.00 90.56 81 GLU A O 1
ATOM 602 N N . ALA A 1 82 ? 13.499 -2.514 22.166 1.00 89.44 82 ALA A N 1
ATOM 603 C CA . ALA A 1 82 ? 13.992 -1.231 22.641 1.00 89.44 82 ALA A CA 1
ATOM 604 C C . ALA A 1 82 ? 15.426 -1.412 23.146 1.00 89.44 82 ALA A C 1
ATOM 606 O O . ALA A 1 82 ? 15.643 -2.014 24.199 1.00 89.44 82 ALA A O 1
ATOM 607 N N . ASP A 1 83 ? 16.387 -0.872 22.397 1.00 86.38 83 ASP A N 1
ATOM 608 C CA . ASP A 1 83 ? 17.817 -0.950 22.698 1.00 86.38 83 ASP A CA 1
ATOM 609 C C . ASP A 1 83 ? 18.496 0.399 22.442 1.00 86.38 83 ASP A C 1
ATOM 611 O O . ASP A 1 83 ? 18.149 1.115 21.505 1.00 86.38 83 ASP A O 1
ATOM 615 N N . GLY A 1 84 ? 19.453 0.776 23.293 1.00 71.88 84 GLY A N 1
ATOM 616 C CA . GLY A 1 84 ? 20.345 1.914 23.027 1.00 71.88 84 GLY A CA 1
ATOM 617 C C . GLY A 1 84 ? 19.694 3.298 22.852 1.00 71.88 84 GLY A C 1
ATOM 618 O O . GLY A 1 84 ? 20.380 4.227 22.434 1.00 71.88 84 GLY A O 1
ATOM 619 N N . GLY A 1 85 ? 18.408 3.465 23.183 1.00 81.50 85 GLY A N 1
ATOM 620 C CA . GLY A 1 85 ? 17.647 4.700 22.934 1.00 81.50 85 GLY A CA 1
ATOM 621 C C . GLY A 1 85 ? 16.847 4.697 21.627 1.00 81.50 85 GLY A C 1
ATOM 622 O O . GLY A 1 85 ? 16.171 5.682 21.334 1.00 81.50 85 GLY A O 1
ATOM 623 N N . ASP A 1 86 ? 16.864 3.592 20.888 1.00 85.25 86 ASP A N 1
ATOM 624 C CA . ASP A 1 86 ? 16.039 3.349 19.712 1.00 85.25 86 ASP A CA 1
ATOM 625 C C . ASP A 1 86 ? 14.952 2.307 20.007 1.00 85.25 86 ASP A C 1
ATOM 627 O O . ASP A 1 86 ? 15.071 1.462 20.896 1.00 85.25 86 ASP A O 1
ATOM 631 N N . VAL A 1 87 ? 13.869 2.372 19.237 1.00 88.00 87 VAL A N 1
ATOM 632 C CA . VAL A 1 87 ? 12.797 1.380 19.225 1.00 88.00 87 VAL A CA 1
ATOM 633 C C . VAL A 1 87 ? 12.678 0.801 17.822 1.00 88.00 87 VAL A C 1
ATOM 635 O O . VAL A 1 87 ? 12.421 1.525 16.856 1.00 88.00 87 VAL A O 1
ATOM 638 N N . THR A 1 88 ? 12.828 -0.513 17.719 1.00 84.38 88 THR A N 1
ATOM 639 C CA . THR A 1 88 ? 12.718 -1.284 16.485 1.00 84.38 88 THR A CA 1
ATOM 640 C C . THR A 1 88 ? 11.393 -2.026 16.438 1.00 84.38 88 THR A C 1
ATOM 642 O O . THR A 1 88 ? 11.052 -2.774 17.345 1.00 84.38 88 THR A O 1
ATOM 645 N N . PHE A 1 89 ? 10.635 -1.828 15.362 1.00 88.81 89 PHE A N 1
ATOM 646 C CA . PHE A 1 89 ? 9.359 -2.498 15.121 1.00 88.81 89 PHE A CA 1
ATOM 647 C C . PHE A 1 89 ? 9.523 -3.555 14.036 1.00 88.81 89 PHE A C 1
ATOM 649 O O . PHE A 1 89 ? 10.053 -3.249 12.966 1.00 88.81 89 PHE A O 1
ATOM 656 N N . HIS A 1 90 ? 9.008 -4.757 14.277 1.00 81.38 90 HIS A N 1
ATOM 657 C CA . HIS A 1 90 ? 9.043 -5.881 13.349 1.00 81.38 90 HIS A CA 1
ATOM 658 C C . HIS A 1 90 ? 7.633 -6.191 12.844 1.00 81.38 90 HIS A C 1
ATOM 660 O O . HIS A 1 90 ? 6.713 -6.478 13.612 1.00 81.38 90 HIS A O 1
ATOM 666 N N . ALA A 1 91 ? 7.462 -6.130 11.528 1.00 82.38 91 ALA A N 1
ATOM 667 C CA . ALA A 1 91 ? 6.217 -6.414 10.830 1.00 82.38 91 ALA A CA 1
ATOM 668 C C . ALA A 1 91 ? 6.476 -7.502 9.776 1.00 82.38 91 ALA A C 1
ATOM 670 O O . ALA A 1 91 ? 6.767 -7.220 8.609 1.00 82.38 91 ALA A O 1
ATOM 671 N N . GLY A 1 92 ? 6.432 -8.765 10.207 1.00 71.69 92 GLY A N 1
ATOM 672 C CA . GLY A 1 92 ? 6.869 -9.902 9.394 1.00 71.69 92 GLY A CA 1
ATOM 673 C C . GLY A 1 92 ? 8.387 -9.884 9.184 1.00 71.69 92 GLY A C 1
ATOM 674 O O . GLY A 1 92 ? 9.141 -9.718 10.133 1.00 71.69 92 GLY A O 1
ATOM 675 N N . ALA A 1 93 ? 8.846 -10.020 7.938 1.00 65.69 93 ALA A N 1
ATOM 676 C CA . ALA A 1 93 ? 10.275 -9.994 7.594 1.00 65.69 93 ALA A CA 1
ATOM 677 C C . ALA A 1 93 ? 10.876 -8.574 7.496 1.00 65.69 93 ALA A C 1
ATOM 679 O O . ALA A 1 93 ? 12.009 -8.410 7.050 1.00 65.69 93 ALA A O 1
ATOM 680 N N . ILE A 1 94 ? 10.108 -7.538 7.841 1.00 64.25 94 ILE A N 1
ATOM 681 C CA . ILE A 1 94 ? 10.512 -6.136 7.719 1.00 64.25 94 ILE A CA 1
ATOM 682 C C . ILE A 1 94 ? 10.685 -5.571 9.123 1.00 64.25 94 ILE A C 1
ATOM 684 O O . ILE A 1 94 ? 9.780 -5.695 9.948 1.00 64.25 94 ILE A O 1
ATOM 688 N N . SER A 1 95 ? 11.812 -4.912 9.377 1.00 79.19 95 SER A N 1
ATOM 689 C CA . SER A 1 95 ? 12.057 -4.177 10.613 1.00 79.19 95 SER A CA 1
ATOM 690 C C . SER A 1 95 ? 12.318 -2.701 10.337 1.00 79.19 95 SER A C 1
ATOM 692 O O . SER A 1 95 ? 12.787 -2.314 9.261 1.00 79.19 95 SER A O 1
ATOM 694 N N . LYS A 1 96 ? 11.988 -1.849 11.308 1.00 80.06 96 LYS A N 1
ATOM 695 C CA . LYS A 1 96 ? 12.335 -0.431 11.264 1.00 80.06 96 LYS A CA 1
ATOM 696 C C . LYS A 1 96 ? 12.704 0.075 12.651 1.00 80.06 96 LYS A C 1
ATOM 698 O O . LYS A 1 96 ? 11.870 0.020 13.546 1.00 80.06 96 LYS A O 1
ATOM 703 N N . SER A 1 97 ? 13.910 0.625 12.778 1.00 84.88 97 SER A N 1
ATOM 704 C CA . SER A 1 97 ? 14.376 1.330 13.975 1.00 84.88 97 SER A CA 1
ATOM 705 C C . SER A 1 97 ? 14.018 2.818 13.918 1.00 84.88 97 SER A C 1
ATOM 707 O O . SER A 1 97 ? 13.971 3.426 12.838 1.00 84.88 97 SER A O 1
ATOM 709 N N . SER A 1 98 ? 13.667 3.405 15.058 1.00 80.88 98 SER A N 1
ATOM 710 C CA . SER A 1 98 ? 13.341 4.825 15.210 1.00 80.88 98 SER A CA 1
ATOM 711 C C . SER A 1 98 ? 13.705 5.321 16.617 1.00 80.88 98 SER A C 1
ATOM 713 O O . SER A 1 98 ? 13.496 4.575 17.571 1.00 80.88 98 SER A O 1
ATOM 715 N N . PRO A 1 99 ? 14.157 6.578 16.783 1.00 83.31 99 PRO A N 1
ATOM 716 C CA . PRO A 1 99 ? 14.556 7.105 18.089 1.00 83.31 99 PRO A CA 1
ATOM 717 C C . PRO A 1 99 ? 13.421 7.071 19.115 1.00 83.31 99 PRO A C 1
ATOM 719 O O . PRO A 1 99 ? 12.307 7.528 18.828 1.00 83.31 99 PRO A O 1
ATOM 722 N N . ALA A 1 100 ? 13.707 6.597 20.331 1.00 81.50 100 ALA A N 1
ATOM 723 C CA . ALA A 1 100 ? 12.731 6.479 21.418 1.00 81.50 100 ALA A CA 1
ATOM 724 C C . ALA A 1 100 ? 12.130 7.834 21.832 1.00 81.50 100 ALA A C 1
ATOM 726 O O . ALA A 1 100 ? 10.979 7.894 22.272 1.00 81.50 100 ALA A O 1
ATOM 727 N N . ASP A 1 101 ? 12.865 8.931 21.632 1.00 79.94 101 ASP A N 1
ATOM 728 C CA . ASP A 1 101 ? 12.403 10.301 21.891 1.00 79.94 101 ASP A CA 1
ATOM 729 C C . ASP A 1 101 ? 11.129 10.649 21.112 1.00 79.94 101 ASP A C 1
ATOM 731 O O . ASP A 1 101 ? 10.232 11.325 21.622 1.00 79.94 101 ASP A O 1
ATOM 735 N N . GLY A 1 102 ? 10.999 10.111 19.898 1.00 74.25 102 GLY A N 1
ATOM 736 C CA . GLY A 1 102 ? 9.820 10.294 19.057 1.00 74.25 102 GLY A CA 1
ATOM 737 C C . GLY A 1 102 ? 8.567 9.566 19.557 1.00 74.25 102 GLY A C 1
ATOM 738 O O . GLY A 1 102 ? 7.500 9.731 18.964 1.00 74.25 102 GLY A O 1
ATOM 739 N N . PHE A 1 103 ? 8.686 8.785 20.635 1.00 81.25 103 PHE A N 1
ATOM 740 C CA . PHE A 1 103 ? 7.612 8.019 21.269 1.00 81.25 103 PHE A CA 1
ATOM 741 C C . PHE A 1 103 ? 7.389 8.427 22.734 1.00 81.25 103 PHE A C 1
ATOM 743 O O . PHE A 1 103 ? 6.746 7.699 23.484 1.00 81.25 103 PHE A O 1
ATOM 750 N N . GLN A 1 104 ? 7.885 9.586 23.181 1.00 80.44 104 GLN A N 1
ATOM 751 C CA . GLN A 1 104 ? 7.632 10.064 24.552 1.00 80.44 104 GLN A CA 1
ATOM 752 C C . GLN A 1 104 ? 6.190 10.539 24.771 1.00 80.44 104 GLN A C 1
ATOM 754 O O . GLN A 1 104 ? 5.705 10.577 25.901 1.00 80.44 104 GLN A O 1
ATOM 759 N N . THR A 1 105 ? 5.479 10.859 23.692 1.00 80.56 105 THR A N 1
ATOM 760 C CA . THR A 1 105 ? 4.079 11.282 23.741 1.00 80.56 105 THR A CA 1
ATOM 761 C C . THR A 1 105 ? 3.199 10.180 23.175 1.00 80.56 105 THR A C 1
ATOM 763 O O . THR A 1 105 ? 3.329 9.812 22.009 1.00 80.56 105 THR A O 1
ATOM 766 N N . SER A 1 106 ? 2.279 9.661 23.988 1.00 80.94 106 SER A N 1
ATOM 767 C CA . SER A 1 106 ? 1.308 8.670 23.529 1.00 80.94 106 SER A CA 1
ATOM 768 C C . SER A 1 106 ? 0.317 9.282 22.537 1.00 80.94 106 SER A C 1
ATOM 770 O O . SER A 1 106 ? -0.293 10.307 22.851 1.00 80.94 106 SER A O 1
ATOM 772 N N . PRO A 1 107 ? 0.111 8.669 21.356 1.00 81.06 107 PRO A N 1
ATOM 773 C CA . PRO A 1 107 ? -0.853 9.173 20.389 1.00 81.06 107 PRO A CA 1
ATOM 774 C C . PRO A 1 107 ? -2.275 9.043 20.942 1.00 81.06 107 PRO A C 1
ATOM 776 O O . PRO A 1 107 ? -2.647 8.016 21.506 1.00 81.06 107 PRO A O 1
ATOM 779 N N . SER A 1 108 ? -3.084 10.087 20.798 1.00 76.12 108 SER A N 1
ATOM 780 C CA . SER A 1 108 ? -4.436 10.130 21.358 1.00 76.12 108 SER A CA 1
ATOM 781 C C . SER A 1 108 ? -5.410 9.290 20.528 1.00 76.12 108 SER A C 1
ATOM 783 O O . SER A 1 108 ? -5.805 9.704 19.438 1.00 76.12 108 SER A O 1
ATOM 785 N N . CYS A 1 109 ? -5.867 8.149 21.052 1.00 70.50 109 CYS A N 1
ATOM 786 C CA . CYS A 1 109 ? -6.995 7.426 20.466 1.00 70.50 109 CYS A CA 1
ATOM 787 C C . CYS A 1 109 ? -8.308 7.983 21.013 1.00 70.50 109 CYS A C 1
ATOM 789 O O . CYS A 1 109 ? -8.891 7.466 21.964 1.00 70.50 109 CYS A O 1
ATOM 791 N N . HIS A 1 110 ? -8.784 9.065 20.398 1.00 59.28 110 HIS A N 1
ATOM 792 C CA . HIS A 1 110 ? -10.133 9.546 20.655 1.00 59.28 110 HIS A CA 1
ATOM 793 C C . HIS A 1 110 ? -11.113 8.752 19.792 1.00 59.28 110 HIS A C 1
ATOM 795 O O . HIS A 1 110 ? -11.220 8.963 18.585 1.00 59.28 110 HIS A O 1
ATOM 801 N N . THR A 1 111 ? -11.852 7.831 20.404 1.00 52.75 111 THR A N 1
ATOM 802 C CA . THR A 1 111 ? -13.076 7.323 19.785 1.00 52.75 111 THR A CA 1
ATOM 803 C C . THR A 1 111 ? -14.150 8.408 19.862 1.00 52.75 111 THR A C 1
ATOM 805 O O . THR A 1 111 ? -14.281 9.122 20.863 1.00 52.75 111 THR A O 1
ATOM 808 N N . ASN A 1 112 ? -14.966 8.522 18.812 1.00 52.69 112 ASN A N 1
ATOM 809 C CA . ASN A 1 112 ? -16.087 9.471 18.738 1.00 52.69 112 ASN A CA 1
ATOM 810 C C . ASN A 1 112 ? -17.122 9.304 19.876 1.00 52.69 112 ASN A C 1
ATOM 812 O O . ASN A 1 112 ? -17.977 10.165 20.065 1.00 52.69 112 ASN A O 1
ATOM 816 N N . MET A 1 113 ? -17.028 8.241 20.684 1.00 51.94 113 MET A N 1
ATOM 817 C CA . MET A 1 113 ? -17.928 7.974 21.810 1.00 51.94 113 MET A CA 1
ATOM 818 C C . MET A 1 113 ? -17.588 8.755 23.090 1.00 51.94 113 MET A C 1
ATOM 820 O O . MET A 1 113 ? -18.485 9.006 23.892 1.00 51.94 113 MET A O 1
ATOM 824 N N . ALA A 1 114 ? -16.346 9.220 23.279 1.00 46.91 114 ALA A N 1
ATOM 825 C CA . ALA A 1 114 ? -16.001 10.059 24.437 1.00 46.91 114 ALA A CA 1
ATOM 826 C C . ALA A 1 114 ? -16.689 11.438 24.380 1.00 46.91 114 ALA A C 1
ATOM 828 O O . ALA A 1 114 ? -17.046 12.002 25.413 1.00 46.91 114 ALA A O 1
ATOM 829 N N . LYS A 1 115 ? -16.972 11.936 23.167 1.00 49.66 115 LYS A N 1
ATOM 830 C CA . LYS A 1 115 ? -17.791 13.137 22.944 1.00 49.66 115 LYS A CA 1
ATOM 831 C C . LYS A 1 115 ? -19.226 12.926 23.441 1.00 49.66 115 LYS A C 1
ATOM 833 O O . LYS A 1 115 ? -19.797 13.832 24.034 1.00 49.66 115 LYS A O 1
ATOM 838 N N . LEU A 1 116 ? -19.769 11.718 23.263 1.00 48.69 116 LEU A N 1
ATOM 839 C CA . LEU A 1 116 ? -21.133 11.354 23.650 1.00 48.69 116 LEU A CA 1
ATOM 840 C C . LEU A 1 116 ? -21.291 11.206 25.170 1.00 48.69 116 LEU A C 1
ATOM 842 O O . LEU A 1 116 ? -22.292 11.650 25.716 1.00 48.69 116 LEU A O 1
ATOM 846 N N . ILE A 1 117 ? -20.294 10.652 25.868 1.00 57.09 117 ILE A N 1
ATOM 847 C CA . ILE A 1 117 ? -20.312 10.531 27.339 1.00 57.09 117 ILE A CA 1
ATOM 848 C C . ILE A 1 117 ? -20.125 11.905 28.003 1.00 57.09 117 ILE A C 1
ATOM 850 O O . ILE A 1 117 ? -20.804 12.204 28.982 1.00 57.09 117 ILE A O 1
ATOM 854 N N . PHE A 1 118 ? -19.277 12.774 27.437 1.00 54.06 118 PHE A N 1
ATOM 855 C CA . PHE A 1 118 ? -19.129 14.160 27.901 1.00 54.06 118 PHE A CA 1
ATOM 856 C C . PHE A 1 118 ? -20.403 14.990 27.639 1.00 54.06 118 PHE A C 1
ATOM 858 O O . PHE A 1 118 ? -20.824 15.760 28.498 1.00 54.06 118 PHE A O 1
ATOM 865 N N . LEU A 1 119 ? -21.076 14.767 26.502 1.00 53.38 119 LEU A N 1
ATOM 866 C CA . LEU A 1 119 ? -22.398 15.334 26.194 1.00 53.38 119 LEU A CA 1
ATOM 867 C C . LEU A 1 119 ? -23.487 14.824 27.149 1.00 53.38 119 LEU A C 1
ATOM 869 O O . LEU A 1 119 ? -24.261 15.624 27.663 1.00 53.38 119 LEU A O 1
ATOM 873 N N . LEU A 1 120 ? -23.525 13.523 27.450 1.00 55.66 120 LEU A N 1
ATOM 874 C CA . LEU A 1 120 ? -24.494 12.936 28.384 1.00 55.66 120 LEU A CA 1
ATOM 875 C C . LEU A 1 120 ? -24.276 13.420 29.827 1.00 55.66 120 LEU A C 1
ATOM 877 O O . LEU A 1 120 ? -25.251 13.672 30.533 1.00 55.66 120 LEU A O 1
ATOM 881 N N . ALA A 1 121 ? -23.025 13.624 30.252 1.00 55.84 121 ALA A N 1
ATOM 882 C CA . ALA A 1 121 ? -22.704 14.205 31.558 1.00 55.84 121 ALA A CA 1
ATOM 883 C C . ALA A 1 121 ? -23.134 15.682 31.662 1.00 55.84 121 ALA A C 1
ATOM 885 O O . ALA A 1 121 ? -23.671 16.092 32.691 1.00 55.84 121 ALA A O 1
ATOM 886 N N . MET A 1 122 ? -22.977 16.461 30.585 1.00 57.62 122 MET A N 1
ATOM 887 C CA . MET A 1 122 ? -23.447 17.854 30.506 1.00 57.62 122 MET A CA 1
ATOM 888 C C . MET A 1 122 ? -24.984 17.949 30.494 1.00 57.62 122 MET A C 1
ATOM 890 O O . MET A 1 122 ? -25.549 18.834 31.135 1.00 57.62 122 MET A O 1
ATOM 894 N N . VAL A 1 123 ? -25.675 17.006 29.841 1.00 56.16 123 VAL A N 1
ATOM 895 C CA . VAL A 1 123 ? -27.150 16.920 29.827 1.00 56.16 123 VAL A CA 1
ATOM 896 C C . VAL A 1 123 ? -27.710 16.466 31.184 1.00 56.16 123 VAL A C 1
ATOM 898 O O . VAL A 1 123 ? -28.735 16.984 31.628 1.00 56.16 123 VAL A O 1
ATOM 901 N N . ALA A 1 124 ? -27.025 15.565 31.897 1.00 51.53 124 ALA A N 1
ATOM 902 C CA . ALA A 1 124 ? -27.420 15.141 33.244 1.00 51.53 124 ALA A CA 1
ATOM 903 C C . ALA A 1 124 ? -27.242 16.257 34.293 1.00 51.53 124 ALA A C 1
ATOM 905 O O . ALA A 1 124 ? -28.084 16.396 35.180 1.00 51.53 124 ALA A O 1
ATOM 906 N N . PHE A 1 125 ? -26.201 17.092 34.164 1.00 50.25 125 PHE A N 1
ATOM 907 C CA . PHE A 1 125 ? -25.976 18.249 35.043 1.00 50.25 125 PHE A CA 1
ATOM 908 C C . PHE A 1 125 ? -26.959 19.404 34.770 1.00 50.25 125 PHE A C 1
ATOM 910 O O . PHE A 1 125 ? -27.297 20.159 35.677 1.00 50.25 125 PHE A O 1
ATOM 917 N N . ALA A 1 126 ? -27.472 19.512 33.538 1.00 50.25 126 ALA A N 1
ATOM 918 C CA . ALA A 1 126 ? -28.534 20.452 33.174 1.00 50.25 126 ALA A CA 1
ATOM 919 C C . ALA A 1 126 ? -29.943 19.976 33.591 1.00 50.25 126 ALA A C 1
ATOM 921 O O . ALA A 1 126 ? -30.840 20.796 33.781 1.00 50.25 126 ALA A O 1
ATOM 922 N N . SER A 1 127 ? -30.138 18.665 33.776 1.00 47.91 127 SER A N 1
ATOM 923 C CA . SER A 1 127 ? -31.449 18.072 34.088 1.00 47.91 127 SER A CA 1
ATOM 924 C C . SER A 1 127 ? -31.821 18.101 35.576 1.00 47.91 127 SER A C 1
ATOM 926 O O . SER A 1 127 ? -32.972 17.845 35.916 1.00 47.91 127 SER A O 1
ATOM 928 N N . THR A 1 128 ? -30.898 18.434 36.484 1.00 47.88 128 THR A N 1
ATOM 929 C CA . THR A 1 128 ? -31.201 18.570 37.924 1.00 47.88 128 THR A CA 1
ATOM 930 C C . THR A 1 128 ? -31.563 19.994 38.348 1.00 47.88 128 THR A C 1
ATOM 932 O O . THR A 1 128 ? -31.934 20.196 39.503 1.00 47.88 128 THR A O 1
ATOM 935 N N . LEU A 1 129 ? -31.501 20.979 37.439 1.00 49.09 129 LEU A N 1
ATOM 936 C CA . LEU A 1 129 ? -31.776 22.385 37.765 1.00 49.09 129 LEU A CA 1
ATOM 937 C C . LEU A 1 129 ? -33.116 22.918 37.234 1.00 49.09 129 LEU A C 1
ATOM 939 O O . LEU A 1 129 ? -33.496 24.031 37.589 1.00 49.09 129 LEU A O 1
ATOM 943 N N . LEU A 1 130 ? -33.877 22.163 36.438 1.00 42.34 130 LEU A N 1
ATOM 944 C CA . LEU A 1 130 ? -35.105 22.695 35.847 1.00 42.34 130 LEU A CA 1
ATOM 945 C C . LEU A 1 130 ? -36.328 21.780 36.005 1.00 42.34 130 LEU A C 1
ATOM 947 O O . LEU A 1 130 ? -36.486 20.774 35.325 1.00 42.34 130 LEU A O 1
ATOM 951 N N . VAL A 1 131 ? -37.235 22.310 36.834 1.00 40.81 131 VAL A N 1
ATOM 952 C CA . VAL A 1 131 ? -38.703 22.208 36.797 1.00 40.81 131 VAL A CA 1
ATOM 953 C C . VAL A 1 131 ? -39.346 21.234 37.791 1.00 40.81 131 VAL A C 1
ATOM 955 O O . VAL A 1 131 ? -39.773 20.129 37.475 1.00 40.81 131 VAL A O 1
ATOM 958 N N . SER A 1 132 ? -39.573 21.769 38.995 1.00 38.75 132 SER A N 1
ATOM 959 C CA . SER A 1 132 ? -40.929 21.805 39.553 1.00 38.75 132 SER A CA 1
ATOM 960 C C . SER A 1 132 ? -41.794 22.728 38.688 1.00 38.75 132 SER A C 1
ATOM 962 O O . SER A 1 132 ? -41.367 23.844 38.408 1.00 38.75 132 SER A O 1
ATOM 964 N N . ILE A 1 133 ? -42.978 22.268 38.280 1.00 43.84 133 ILE A N 1
ATOM 965 C CA . ILE A 1 133 ? -44.314 22.898 38.379 1.00 43.84 133 ILE A CA 1
ATOM 966 C C . ILE A 1 133 ? -45.251 22.124 37.432 1.00 43.84 133 ILE A C 1
ATOM 968 O O . ILE A 1 133 ? -44.949 21.875 36.269 1.00 43.84 133 ILE A O 1
ATOM 972 N N . ALA A 1 134 ? -46.380 21.710 38.002 1.00 38.69 134 ALA A N 1
ATOM 973 C CA . ALA A 1 134 ? -47.457 20.928 37.415 1.00 38.69 134 ALA A CA 1
ATOM 974 C C . ALA A 1 134 ? -48.317 21.709 36.403 1.00 38.69 134 ALA A C 1
ATOM 976 O O . ALA A 1 134 ? -48.393 22.934 36.465 1.00 38.69 134 ALA A O 1
ATOM 977 N N . GLY A 1 135 ? -49.079 20.988 35.572 1.00 35.41 135 GLY A N 1
ATOM 978 C CA . GLY A 1 135 ? -50.200 21.586 34.839 1.00 35.41 135 GLY A CA 1
ATOM 979 C C . GLY A 1 135 ? -50.829 20.717 33.747 1.00 35.41 135 GLY A C 1
ATOM 980 O O . GLY A 1 135 ? -50.471 20.858 32.592 1.00 35.41 135 GLY A O 1
ATOM 981 N N . ALA A 1 136 ? -51.743 19.840 34.172 1.00 32.44 136 ALA A N 1
ATOM 982 C CA . ALA A 1 136 ? -52.943 19.282 33.522 1.00 32.44 136 ALA A CA 1
ATOM 983 C C . ALA A 1 136 ? -53.115 19.224 31.978 1.00 32.44 136 ALA A C 1
ATOM 985 O O . ALA A 1 136 ? -53.091 20.235 31.291 1.00 32.44 136 ALA A O 1
ATOM 986 N N . ALA A 1 137 ? -53.471 18.006 31.536 1.00 40.47 137 ALA A N 1
ATOM 987 C CA . ALA A 1 137 ? -54.580 17.620 30.645 1.00 40.47 137 ALA A CA 1
ATOM 988 C C . ALA A 1 137 ? -54.837 18.405 29.337 1.00 40.47 137 ALA A C 1
ATOM 990 O O . ALA A 1 137 ? -55.227 19.562 29.359 1.00 40.47 137 ALA A O 1
ATOM 991 N N . ASP A 1 138 ? -54.817 17.711 28.194 1.00 28.45 138 ASP A N 1
ATOM 992 C CA . ASP A 1 138 ? -56.031 17.044 27.706 1.00 28.45 138 ASP A CA 1
ATOM 993 C C . ASP A 1 138 ? -55.738 16.033 26.586 1.00 28.45 138 ASP A C 1
ATOM 995 O O . ASP A 1 138 ? -54.834 16.185 25.766 1.00 28.45 138 ASP A O 1
ATOM 999 N N . ASN A 1 139 ? -56.523 14.961 26.606 1.00 46.28 139 ASN A N 1
ATOM 1000 C CA . ASN A 1 139 ? -56.535 13.852 25.662 1.00 46.28 139 ASN A CA 1
ATOM 1001 C C . ASN A 1 139 ? -57.510 14.176 24.523 1.00 46.28 139 ASN A C 1
ATOM 1003 O O . ASN A 1 139 ? -58.674 14.451 24.808 1.00 46.28 139 ASN A O 1
ATOM 1007 N N . SER A 1 140 ? -57.099 14.085 23.255 1.00 35.44 140 SER A N 1
ATOM 1008 C CA . SER A 1 140 ? -58.029 13.923 22.125 1.00 35.44 140 SER A CA 1
ATOM 1009 C C . SER A 1 140 ? -57.343 13.372 20.875 1.00 35.44 140 SER A C 1
ATOM 1011 O O . SER A 1 140 ? -56.247 13.764 20.490 1.00 35.44 140 SER A O 1
ATOM 1013 N N . THR A 1 141 ? -58.048 12.424 20.274 1.00 32.28 141 THR A N 1
ATOM 1014 C CA . THR A 1 141 ? -57.649 11.460 19.251 1.00 32.28 141 THR A CA 1
ATOM 1015 C C . THR A 1 141 ? -57.955 11.955 17.826 1.00 32.28 141 THR A C 1
ATOM 1017 O O . THR A 1 141 ? -59.050 12.459 17.595 1.00 32.28 141 THR A O 1
ATOM 1020 N N . SER A 1 142 ? -57.045 11.650 16.879 1.00 33.09 142 SER A N 1
ATOM 1021 C CA . SER A 1 142 ? -57.221 11.522 15.402 1.00 33.09 142 SER A CA 1
ATOM 1022 C C . SER A 1 142 ? -57.473 12.788 14.550 1.00 33.09 142 SER A C 1
ATOM 1024 O O . SER A 1 142 ? -57.960 13.779 15.079 1.00 33.09 142 SER A O 1
ATOM 1026 N N . PRO A 1 143 ? -57.298 12.762 13.199 1.00 41.84 143 PRO A N 1
ATOM 1027 C CA . PRO A 1 143 ? -56.503 11.902 12.303 1.00 41.84 143 PRO A CA 1
ATOM 1028 C C . PRO A 1 143 ? -55.564 12.696 11.338 1.00 41.84 143 PRO A C 1
ATOM 1030 O O . PRO A 1 143 ? -55.561 13.917 11.273 1.00 41.84 143 PRO A O 1
ATOM 1033 N N . SER A 1 144 ? -54.768 11.942 10.575 1.00 46.16 144 SER A N 1
ATOM 1034 C CA . SER A 1 144 ? -53.815 12.289 9.501 1.00 46.16 144 SER A CA 1
ATOM 1035 C C . SER A 1 144 ? -54.088 13.494 8.572 1.00 46.16 144 SER A C 1
ATOM 1037 O O . SER A 1 144 ? -55.133 13.556 7.926 1.00 46.16 144 SER A O 1
ATOM 1039 N N . SER A 1 145 ? -53.033 14.284 8.317 1.00 34.44 145 SER A N 1
ATOM 1040 C CA . SER A 1 145 ? -52.754 14.979 7.042 1.00 34.44 145 SER A CA 1
ATOM 1041 C C . SER A 1 145 ? -51.236 15.222 6.897 1.00 34.44 145 SER A C 1
ATOM 1043 O O . SER A 1 145 ? -50.608 15.568 7.897 1.00 34.44 145 SER A O 1
ATOM 1045 N N . PRO A 1 146 ? -50.621 15.020 5.712 1.00 46.31 146 PRO A N 1
ATOM 1046 C CA . PRO A 1 146 ? -49.169 14.975 5.559 1.00 46.31 146 PRO A CA 1
ATOM 1047 C C . PRO A 1 146 ? -48.590 16.393 5.534 1.00 46.31 146 PRO A C 1
ATOM 1049 O O . PRO A 1 146 ? -48.721 17.105 4.538 1.00 46.31 146 PRO A O 1
ATOM 1052 N N . SER A 1 147 ? -47.934 16.814 6.615 1.00 36.31 147 SER A N 1
ATOM 1053 C CA . SER A 1 147 ? -46.992 17.928 6.534 1.00 36.31 147 SER A CA 1
ATOM 1054 C C . SER A 1 147 ? -45.783 17.422 5.758 1.00 36.31 147 SER A C 1
ATOM 1056 O O . SER A 1 147 ? -45.059 16.549 6.229 1.00 36.31 147 SER A O 1
ATOM 1058 N N . ALA A 1 148 ? -45.633 17.887 4.520 1.00 54.31 148 ALA A N 1
ATOM 1059 C CA . ALA A 1 148 ? -44.492 17.557 3.682 1.00 54.31 148 ALA A CA 1
ATOM 1060 C C . ALA A 1 148 ? -43.240 18.214 4.273 1.00 54.31 148 ALA A C 1
ATOM 1062 O O . ALA A 1 148 ? -42.862 19.323 3.891 1.00 54.31 148 ALA A O 1
ATOM 1063 N N . ASP A 1 149 ? -42.632 17.537 5.243 1.00 57.47 149 ASP A N 1
ATOM 1064 C CA . ASP A 1 149 ? -41.269 17.824 5.653 1.00 57.47 149 ASP A CA 1
ATOM 1065 C C . ASP A 1 149 ? -40.381 17.731 4.402 1.00 57.47 149 ASP A C 1
ATOM 1067 O O . ASP A 1 149 ? -40.567 16.814 3.590 1.00 57.47 149 ASP A O 1
ATOM 1071 N N . PRO A 1 150 ? -39.467 18.696 4.188 1.00 71.50 150 PRO A N 1
ATOM 1072 C CA . PRO A 1 150 ? -38.626 18.707 3.000 1.00 71.50 150 PRO A CA 1
ATOM 1073 C C . PRO A 1 150 ? -37.897 17.374 2.896 1.00 71.50 150 PRO A C 1
ATOM 1075 O O . PRO A 1 150 ? -37.332 16.900 3.871 1.00 71.50 150 PRO A O 1
ATOM 1078 N N . THR A 1 151 ? -37.929 16.734 1.734 1.00 83.38 151 THR A N 1
ATOM 1079 C CA . THR A 1 151 ? -37.297 15.425 1.575 1.00 83.38 151 THR A CA 1
ATOM 1080 C C . THR A 1 151 ? -35.773 15.565 1.533 1.00 83.38 151 THR A C 1
ATOM 1082 O O . THR A 1 151 ? -35.225 16.642 1.291 1.00 83.38 151 THR A O 1
ATOM 1085 N N . ALA A 1 152 ? -35.053 14.454 1.702 1.00 83.00 152 ALA A N 1
ATOM 1086 C CA . ALA A 1 152 ? -33.597 14.434 1.537 1.00 83.00 152 ALA A CA 1
ATOM 1087 C C . ALA A 1 152 ? -33.147 14.955 0.156 1.00 83.00 152 ALA A C 1
ATOM 1089 O O . ALA A 1 152 ? -32.084 15.558 0.028 1.00 83.00 152 ALA A O 1
ATOM 1090 N N . TYR A 1 153 ? -33.971 14.739 -0.874 1.00 84.50 153 TYR A N 1
ATOM 1091 C CA . TYR A 1 153 ? -33.727 15.221 -2.231 1.00 84.50 153 TYR A CA 1
ATOM 1092 C C . TYR A 1 153 ? -33.907 16.739 -2.331 1.00 84.50 153 TYR A C 1
ATOM 1094 O O . TYR A 1 153 ? -33.080 17.407 -2.950 1.00 84.50 153 TYR A O 1
ATOM 1102 N N . ASP A 1 154 ? -34.930 17.288 -1.668 1.00 84.75 154 ASP A N 1
ATOM 1103 C CA . ASP A 1 154 ? -35.154 18.738 -1.600 1.00 84.75 154 ASP A CA 1
ATOM 1104 C C . ASP A 1 154 ? -34.012 19.436 -0.852 1.00 84.75 154 ASP A C 1
ATOM 1106 O O . ASP A 1 154 ? -33.608 20.540 -1.214 1.00 84.75 154 ASP A O 1
ATOM 1110 N N . MET A 1 155 ? -33.451 18.782 0.171 1.00 86.06 155 MET A N 1
ATOM 1111 C CA . MET A 1 155 ? -32.263 19.264 0.877 1.00 86.06 155 MET A CA 1
ATOM 1112 C C . MET A 1 155 ? -31.045 19.334 -0.056 1.00 86.06 155 MET A C 1
ATOM 1114 O O . MET A 1 155 ? -30.428 20.392 -0.145 1.00 86.06 155 MET A O 1
ATOM 1118 N N . LEU A 1 156 ? -30.745 18.276 -0.819 1.00 83.88 156 LEU A N 1
ATOM 1119 C CA . LEU A 1 156 ? -29.632 18.290 -1.781 1.00 83.88 156 LEU A CA 1
ATOM 1120 C C . LEU A 1 156 ? -29.755 19.413 -2.817 1.00 83.88 156 LEU A C 1
ATOM 1122 O O . LEU A 1 156 ? -28.779 20.114 -3.091 1.00 83.88 156 LEU A O 1
ATOM 1126 N N . GLN A 1 157 ? -30.960 19.619 -3.353 1.00 86.00 157 GLN A N 1
ATOM 1127 C CA . GLN A 1 157 ? -31.211 20.680 -4.327 1.00 86.00 157 GLN A CA 1
ATOM 1128 C C . GLN A 1 157 ? -30.945 22.075 -3.750 1.00 86.00 157 GLN A C 1
ATOM 1130 O O . GLN A 1 157 ? -30.396 22.925 -4.451 1.00 86.00 157 GLN A O 1
ATOM 1135 N N . ARG A 1 158 ? -31.271 22.316 -2.470 1.00 85.31 158 ARG A N 1
ATOM 1136 C CA . ARG A 1 158 ? -30.986 23.601 -1.799 1.00 85.31 158 ARG A CA 1
ATOM 1137 C C . ARG A 1 158 ? -29.494 23.922 -1.743 1.00 85.31 158 ARG A C 1
ATOM 1139 O O . ARG A 1 158 ? -29.136 25.094 -1.780 1.00 85.31 158 ARG A O 1
ATOM 1146 N N . PHE A 1 159 ? -28.641 22.902 -1.684 1.00 84.88 159 PHE A N 1
ATOM 1147 C CA . PHE A 1 159 ? -27.186 23.051 -1.701 1.00 84.88 159 PHE A CA 1
ATOM 1148 C C . PHE A 1 159 ? -26.582 22.941 -3.111 1.00 84.88 159 PHE A C 1
ATOM 1150 O O . PHE A 1 159 ? -25.365 22.905 -3.246 1.00 84.88 159 PHE A O 1
ATOM 1157 N N . GLY A 1 160 ? -27.400 22.931 -4.171 1.00 82.38 160 GLY A N 1
ATOM 1158 C CA . GLY A 1 160 ? -26.926 22.948 -5.559 1.00 82.38 160 GLY A CA 1
ATOM 1159 C C . GLY A 1 160 ? -26.559 21.578 -6.134 1.00 82.38 160 GLY A C 1
ATOM 1160 O O . GLY A 1 160 ? -25.901 21.512 -7.169 1.00 82.38 160 GLY A O 1
ATOM 1161 N N . PHE A 1 161 ? -26.988 20.486 -5.498 1.00 84.56 161 PHE A N 1
ATOM 1162 C CA . PHE A 1 161 ? -26.746 19.127 -5.978 1.00 84.56 161 PHE A CA 1
ATOM 1163 C C . PHE A 1 161 ? -27.948 18.552 -6.733 1.00 84.56 161 PHE A C 1
ATOM 1165 O O . PHE A 1 161 ? -29.094 18.758 -6.320 1.00 84.56 161 PHE A O 1
ATOM 1172 N N . PRO A 1 162 ? -27.732 17.765 -7.803 1.00 81.44 162 PRO A N 1
ATOM 1173 C CA . PRO A 1 162 ? -28.825 17.053 -8.437 1.00 81.44 162 PRO A CA 1
ATOM 1174 C C . PRO A 1 162 ? -29.278 15.873 -7.570 1.00 81.44 162 PRO A C 1
ATOM 1176 O O . PRO A 1 162 ? -28.500 15.230 -6.862 1.00 81.44 162 PRO A O 1
ATOM 1179 N N . VAL A 1 163 ? -30.563 15.544 -7.673 1.00 79.38 163 VAL A N 1
ATOM 1180 C CA . VAL A 1 163 ? -31.211 14.523 -6.833 1.00 79.38 163 VAL A CA 1
ATOM 1181 C C . VAL A 1 163 ? -30.659 13.113 -7.039 1.00 79.38 163 VAL A C 1
ATOM 1183 O O . VAL A 1 163 ? -30.784 12.271 -6.150 1.00 79.38 163 VAL A O 1
ATOM 1186 N N . GLY A 1 164 ? -30.016 12.839 -8.178 1.00 72.44 164 GLY A N 1
ATOM 1187 C CA . GLY A 1 164 ? -29.432 11.535 -8.484 1.00 72.44 164 GLY A CA 1
ATOM 1188 C C . GLY A 1 164 ? -28.090 11.239 -7.833 1.00 72.44 164 GLY A C 1
ATOM 1189 O O . GLY A 1 164 ? -27.550 10.159 -8.065 1.00 72.44 164 GLY A O 1
ATOM 1190 N N . ILE A 1 165 ? -27.590 12.125 -6.965 1.00 81.00 165 ILE A N 1
ATOM 1191 C CA . ILE A 1 165 ? -26.524 11.773 -6.015 1.00 81.00 165 ILE A CA 1
ATOM 1192 C C . ILE A 1 165 ? -27.008 10.744 -4.988 1.00 81.00 165 ILE A C 1
ATOM 1194 O O . ILE A 1 165 ? -26.207 9.932 -4.524 1.00 81.00 165 ILE A O 1
ATOM 1198 N N . LEU A 1 166 ? -28.303 10.727 -4.658 1.00 83.12 166 LEU A N 1
ATOM 1199 C CA . LEU A 1 166 ? -28.892 9.710 -3.789 1.00 83.12 166 LEU A CA 1
ATOM 1200 C C . LEU A 1 166 ? -29.777 8.747 -4.592 1.00 83.12 166 LEU A C 1
ATOM 1202 O O . LEU A 1 166 ? -30.530 9.181 -5.473 1.00 83.12 166 LEU A O 1
ATOM 1206 N N . PRO A 1 167 ? -29.731 7.435 -4.288 1.00 79.12 167 PRO A N 1
ATOM 1207 C CA . PRO A 1 167 ? -30.666 6.479 -4.868 1.00 79.12 167 PRO A CA 1
ATOM 1208 C C . PRO A 1 167 ? -32.098 6.777 -4.420 1.00 79.12 167 PRO A C 1
ATOM 1210 O O . PRO A 1 167 ? -32.322 7.413 -3.387 1.00 79.12 167 PRO A O 1
ATOM 1213 N N . GLN A 1 168 ? -33.080 6.290 -5.180 1.00 77.31 168 GLN A N 1
ATOM 1214 C CA . GLN A 1 168 ? -34.479 6.341 -4.747 1.00 77.31 168 GLN A CA 1
ATOM 1215 C C . GLN A 1 168 ? -34.722 5.469 -3.507 1.00 77.31 168 GLN A C 1
ATOM 1217 O O . GLN A 1 168 ? -34.083 4.430 -3.331 1.00 77.31 168 GLN A O 1
ATOM 1222 N N . GLY A 1 169 ? -35.687 5.868 -2.676 1.00 73.25 169 GLY A N 1
ATOM 1223 C CA . GLY A 1 169 ? -36.093 5.101 -1.493 1.00 73.25 169 GLY A CA 1
ATOM 1224 C C . GLY A 1 169 ? -35.380 5.499 -0.200 1.00 73.25 169 GLY A C 1
ATOM 1225 O O . GLY A 1 169 ? -35.246 4.671 0.704 1.00 73.25 169 GLY A O 1
ATOM 1226 N N . VAL A 1 170 ? -34.927 6.751 -0.102 1.00 83.75 170 VAL A N 1
ATOM 1227 C CA . VAL A 1 170 ? -34.530 7.346 1.180 1.00 83.75 170 VAL A CA 1
ATOM 1228 C C . VAL A 1 170 ? -35.729 7.336 2.131 1.00 83.75 170 VAL A C 1
ATOM 1230 O O . VAL A 1 170 ? -36.791 7.854 1.800 1.00 83.75 170 VAL A O 1
ATOM 1233 N N . GLN A 1 171 ? -35.555 6.731 3.306 1.00 82.69 171 GLN A N 1
ATOM 1234 C CA . GLN A 1 171 ? -36.594 6.617 4.334 1.00 82.69 171 GLN A CA 1
ATOM 1235 C C . GLN A 1 171 ? -36.636 7.827 5.263 1.00 82.69 171 GLN A C 1
ATOM 1237 O O . GLN A 1 171 ? -37.676 8.136 5.835 1.00 82.69 171 GLN A O 1
ATOM 1242 N N . GLY A 1 172 ? -35.504 8.506 5.424 1.00 81.56 172 GLY A N 1
ATOM 1243 C CA . GLY A 1 172 ? -35.406 9.688 6.260 1.00 81.56 172 GLY A CA 1
ATOM 1244 C C . GLY A 1 172 ? -34.050 10.354 6.127 1.00 81.56 172 GLY A C 1
ATOM 1245 O O . GLY A 1 172 ? -33.096 9.766 5.612 1.00 81.56 172 GLY A O 1
ATOM 1246 N N . TYR A 1 173 ? -33.967 11.586 6.610 1.00 87.31 173 TYR A N 1
ATOM 1247 C CA . TYR A 1 173 ? -32.721 12.331 6.690 1.00 87.31 173 TYR A CA 1
ATOM 1248 C C . TYR A 1 173 ? -32.670 13.136 7.983 1.00 87.31 173 TYR A C 1
ATOM 1250 O O . TYR A 1 173 ? -33.694 13.398 8.615 1.00 87.31 173 TYR A O 1
ATOM 1258 N N . LYS A 1 174 ? -31.461 13.516 8.372 1.00 87.50 174 LYS A N 1
ATOM 1259 C CA . LYS A 1 174 ? -31.190 14.487 9.425 1.00 87.50 174 LYS A CA 1
ATOM 1260 C C . LYS A 1 174 ? -30.238 15.522 8.863 1.00 87.50 174 LYS A C 1
ATOM 1262 O O . LYS A 1 174 ? -29.290 15.170 8.167 1.00 87.50 174 LYS A O 1
ATOM 1267 N N . LEU A 1 175 ? -30.496 16.777 9.186 1.00 87.06 175 LEU A N 1
ATOM 1268 C CA . LEU A 1 175 ? -29.553 17.867 9.004 1.00 87.06 175 LEU A CA 1
ATOM 1269 C C . LEU A 1 175 ? -29.184 18.350 10.406 1.00 87.06 175 LEU A C 1
ATOM 1271 O O . LEU A 1 175 ? -30.069 18.463 11.254 1.00 87.06 175 LEU A O 1
ATOM 1275 N N . GLY A 1 176 ? -27.898 18.551 10.668 1.00 82.75 176 GLY A N 1
ATOM 1276 C CA . GLY A 1 176 ? -27.423 19.073 11.940 1.00 82.75 176 GLY A CA 1
ATOM 1277 C C . GLY A 1 176 ? -27.974 20.467 12.204 1.00 82.75 176 GLY A C 1
ATOM 1278 O O . GLY A 1 176 ? -28.358 21.186 11.280 1.00 82.75 176 GLY A O 1
ATOM 1279 N N . ASP A 1 177 ? -27.981 20.860 13.474 1.00 82.38 177 ASP A N 1
ATOM 1280 C CA . ASP A 1 177 ? -28.488 22.167 13.913 1.00 82.38 177 ASP A CA 1
ATOM 1281 C C . ASP A 1 177 ? -27.719 23.342 13.279 1.00 82.38 177 ASP A C 1
ATOM 1283 O O . ASP A 1 177 ? -28.231 24.454 13.171 1.00 82.38 177 ASP A O 1
ATOM 1287 N N . ASP A 1 178 ? -26.487 23.083 12.832 1.00 80.69 178 ASP A N 1
ATOM 1288 C CA . ASP A 1 178 ? -25.610 24.010 12.119 1.00 80.69 178 ASP A CA 1
ATOM 1289 C C . ASP A 1 178 ? -25.894 24.100 10.609 1.00 80.69 178 ASP A C 1
ATOM 1291 O O . ASP A 1 178 ? -25.296 24.920 9.912 1.00 80.69 178 ASP A O 1
ATOM 1295 N N . GLY A 1 179 ? -26.784 23.250 10.091 1.00 81.62 179 GLY A N 1
ATOM 1296 C CA . GLY A 1 179 ? -27.119 23.157 8.675 1.00 81.62 179 GLY A CA 1
ATOM 1297 C C . GLY A 1 179 ? -26.014 22.566 7.796 1.00 81.62 179 GLY A C 1
ATOM 1298 O O . GLY A 1 179 ? -26.171 22.581 6.577 1.00 81.62 179 GLY A O 1
ATOM 1299 N N . SER A 1 180 ? -24.915 22.072 8.381 1.00 82.19 180 SER A N 1
ATOM 1300 C CA . SER A 1 180 ? -23.714 21.659 7.641 1.00 82.19 180 SER A CA 1
ATOM 1301 C C . SER A 1 180 ? -23.471 20.154 7.674 1.00 82.19 180 SER A C 1
ATOM 1303 O O . SER A 1 180 ? -22.942 19.596 6.722 1.00 82.19 180 SER A O 1
ATOM 1305 N N . SER A 1 181 ? -23.879 19.456 8.733 1.00 87.56 181 SER A N 1
ATOM 1306 C CA . SER A 1 181 ? -23.782 17.993 8.798 1.00 87.56 181 SER A CA 1
ATOM 1307 C C . SER A 1 181 ? -25.079 17.345 8.326 1.00 87.56 181 SER A C 1
ATOM 1309 O O . SER A 1 181 ? -26.161 17.818 8.662 1.00 87.56 181 SER A O 1
ATOM 1311 N N . PHE A 1 182 ? -25.006 16.259 7.559 1.00 90.38 182 PHE A N 1
ATOM 1312 C CA . PHE A 1 182 ? -26.202 15.531 7.142 1.00 90.38 182 PHE A CA 1
ATOM 1313 C C . PHE A 1 182 ? -26.052 14.021 7.310 1.00 90.38 182 PHE A C 1
ATOM 1315 O O . PHE A 1 182 ? -24.963 13.457 7.195 1.00 90.38 182 PHE A O 1
ATOM 1322 N N . GLU A 1 183 ? -27.184 13.363 7.542 1.00 90.12 183 GLU A N 1
ATOM 1323 C CA . GLU A 1 183 ? -27.327 11.914 7.488 1.00 90.12 183 GLU A CA 1
ATOM 1324 C C . GLU A 1 183 ? -28.553 11.550 6.661 1.00 90.12 183 GLU A C 1
ATOM 1326 O O . GLU A 1 183 ? -29.604 12.177 6.771 1.00 90.12 183 GLU A O 1
ATOM 1331 N N . VAL A 1 184 ? -28.435 10.506 5.856 1.00 89.50 184 VAL A N 1
ATOM 1332 C CA . VAL A 1 184 ? -29.506 9.948 5.041 1.00 89.50 184 VAL A CA 1
ATOM 1333 C C . VAL A 1 184 ? -29.611 8.463 5.345 1.00 89.50 184 VAL A C 1
ATOM 1335 O O . VAL A 1 184 ? -28.607 7.746 5.355 1.00 89.50 184 VAL A O 1
ATOM 1338 N N . TYR A 1 185 ? -30.837 8.001 5.574 1.00 85.56 185 TYR A N 1
ATOM 1339 C CA . TYR A 1 185 ? -31.134 6.614 5.903 1.00 85.56 185 TYR A CA 1
ATOM 1340 C C . TYR A 1 185 ? -31.891 5.949 4.756 1.00 85.56 185 TYR A C 1
ATOM 1342 O O . TYR A 1 185 ? -32.964 6.393 4.339 1.00 85.56 185 TYR A O 1
ATOM 1350 N N . LEU A 1 186 ? -31.316 4.869 4.244 1.00 82.00 186 LEU A N 1
ATOM 1351 C CA . LEU A 1 186 ? -31.884 4.000 3.225 1.00 82.00 186 LEU A CA 1
ATOM 1352 C C . LEU A 1 186 ? -32.439 2.739 3.891 1.00 82.00 186 LEU A C 1
ATOM 1354 O O . LEU A 1 186 ? -31.984 2.323 4.953 1.00 82.00 186 LEU A O 1
ATOM 1358 N N . ALA A 1 187 ? -33.385 2.081 3.221 1.00 72.75 187 ALA A N 1
ATOM 1359 C CA . ALA A 1 187 ? -33.968 0.820 3.693 1.00 72.75 187 ALA A CA 1
ATOM 1360 C C . ALA A 1 187 ? -32.944 -0.312 3.907 1.00 72.75 187 ALA A C 1
ATOM 1362 O O . ALA A 1 187 ? -33.226 -1.292 4.590 1.00 72.75 187 ALA A O 1
ATOM 1363 N N . GLY A 1 188 ? -31.778 -0.199 3.275 1.00 73.38 188 GLY A N 1
ATOM 1364 C CA . GLY A 1 188 ? -30.685 -1.155 3.328 1.00 73.38 188 GLY A CA 1
ATOM 1365 C C . GLY A 1 188 ? -29.621 -0.799 2.297 1.00 73.38 188 GLY A C 1
ATOM 1366 O O . GLY A 1 188 ? -29.782 0.161 1.537 1.00 73.38 188 GLY A O 1
ATOM 1367 N N . ASP A 1 189 ? -28.558 -1.596 2.244 1.00 77.25 189 ASP A N 1
ATOM 1368 C CA . ASP A 1 189 ? -27.493 -1.384 1.270 1.00 77.25 189 ASP A CA 1
ATOM 1369 C C . ASP A 1 189 ? -28.026 -1.538 -0.171 1.00 77.25 189 ASP A C 1
ATOM 1371 O O . ASP A 1 189 ? -28.852 -2.412 -0.503 1.00 77.25 189 ASP A O 1
ATOM 1375 N N . CYS A 1 190 ? -27.578 -0.643 -1.046 1.00 75.38 190 CYS A N 1
ATOM 1376 C CA . CYS A 1 190 ? -28.045 -0.528 -2.417 1.00 75.38 190 CYS A CA 1
ATOM 1377 C C . CYS A 1 190 ? -26.862 -0.465 -3.379 1.00 75.38 190 CYS A C 1
ATOM 1379 O O . CYS A 1 190 ? -26.013 0.413 -3.271 1.00 75.38 190 CYS A O 1
ATOM 1381 N N . GLU A 1 191 ? -26.839 -1.369 -4.356 1.00 78.38 191 GLU A N 1
ATOM 1382 C CA . GLU A 1 191 ? -25.882 -1.331 -5.457 1.00 78.38 191 GLU A CA 1
ATOM 1383 C C . GLU A 1 191 ? -26.601 -1.048 -6.768 1.00 78.38 191 GLU A C 1
ATOM 1385 O O . GLU A 1 191 ? -27.615 -1.678 -7.083 1.00 78.38 191 GLU A O 1
ATOM 1390 N N . PHE A 1 192 ? -26.070 -0.117 -7.552 1.00 72.12 192 PHE A N 1
ATOM 1391 C CA . PHE A 1 192 ? -26.603 0.188 -8.874 1.00 72.12 192 PHE A CA 1
ATOM 1392 C C . PHE A 1 192 ? -25.508 0.675 -9.817 1.00 72.12 192 PHE A C 1
ATOM 1394 O O . PHE A 1 192 ? -24.409 1.050 -9.413 1.00 72.12 192 PHE A O 1
ATOM 1401 N N . ARG A 1 193 ? -25.813 0.666 -11.114 1.00 67.56 193 ARG A N 1
ATOM 1402 C CA . ARG A 1 193 ? -24.895 1.114 -12.1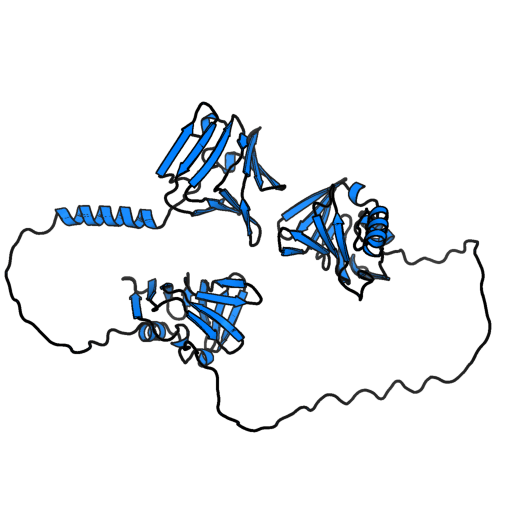59 1.00 67.56 193 ARG A CA 1
ATOM 1403 C C . ARG A 1 193 ? -25.237 2.543 -12.586 1.00 67.56 193 ARG A C 1
ATOM 1405 O O . ARG A 1 193 ? -26.251 2.754 -13.243 1.00 67.56 193 ARG A O 1
ATOM 1412 N N . ALA A 1 194 ? -24.386 3.503 -12.239 1.00 64.19 194 ALA A N 1
ATOM 1413 C CA . ALA A 1 194 ? -24.476 4.897 -12.662 1.00 64.19 194 ALA A CA 1
ATOM 1414 C C . ALA A 1 194 ? -23.739 5.133 -13.988 1.00 64.19 194 ALA A C 1
ATOM 1416 O O . ALA A 1 194 ? -22.697 4.525 -14.262 1.00 64.19 194 ALA A O 1
ATOM 1417 N N . ALA A 1 195 ? -24.280 6.025 -14.826 1.00 59.84 195 ALA A N 1
ATOM 1418 C CA . ALA A 1 195 ? -23.674 6.452 -16.093 1.00 59.84 195 ALA A CA 1
ATOM 1419 C C . ALA A 1 195 ? -23.203 5.289 -17.001 1.00 59.84 195 ALA A C 1
ATOM 1421 O O . ALA A 1 195 ? -22.210 5.403 -17.716 1.00 59.84 195 ALA A O 1
ATOM 1422 N N . LYS A 1 196 ? -23.888 4.134 -16.946 1.00 57.12 196 LYS A N 1
ATOM 1423 C CA . LYS A 1 196 ? -23.615 2.888 -17.701 1.00 57.12 196 LYS A CA 1
ATOM 1424 C C . LYS A 1 196 ? -22.259 2.200 -17.432 1.00 57.12 196 LYS A C 1
ATOM 1426 O O . LYS A 1 196 ? -22.123 1.022 -17.766 1.00 57.12 196 LYS A O 1
ATOM 1431 N N . LYS A 1 197 ? -21.291 2.857 -16.784 1.00 62.06 197 LYS A N 1
ATOM 1432 C CA . LYS A 1 197 ? -19.950 2.302 -16.502 1.00 62.06 197 LYS A CA 1
ATOM 1433 C C . LYS A 1 197 ? -19.638 2.093 -15.022 1.00 62.06 197 LYS A C 1
ATOM 1435 O O . LYS A 1 197 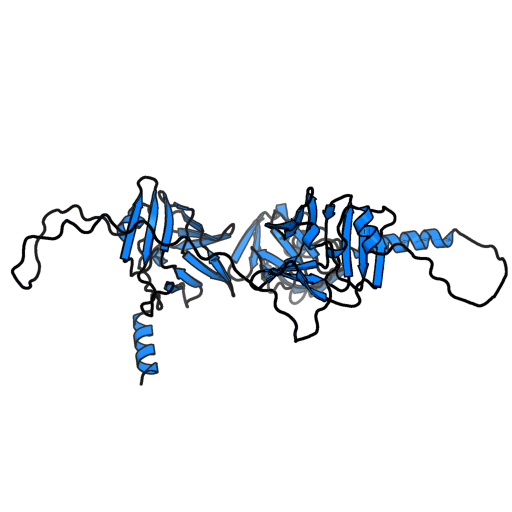? -18.978 1.112 -14.698 1.00 62.06 197 LYS A O 1
ATOM 1440 N N . TYR A 1 198 ? -20.125 2.952 -14.134 1.00 70.19 198 TYR A N 1
ATOM 1441 C CA . TYR A 1 198 ? -19.729 2.933 -12.727 1.00 70.19 198 TYR A CA 1
ATOM 1442 C C . TYR A 1 198 ? -20.713 2.112 -11.908 1.00 70.19 198 TYR A C 1
ATOM 1444 O O . TYR A 1 198 ? -21.916 2.327 -12.009 1.00 70.19 198 TYR A O 1
ATOM 1452 N N . VAL A 1 199 ? -20.229 1.171 -11.100 1.00 77.56 199 VAL A N 1
ATOM 1453 C CA . VAL A 1 199 ? -21.079 0.474 -10.125 1.00 77.56 199 VAL A CA 1
ATOM 1454 C C . VAL A 1 199 ? -20.889 1.167 -8.786 1.00 77.56 199 VAL A C 1
ATOM 1456 O O . VAL A 1 199 ? -19.776 1.194 -8.275 1.00 77.56 199 VAL A O 1
ATOM 1459 N N . LEU A 1 200 ? -21.948 1.759 -8.249 1.00 82.00 200 LEU A N 1
ATOM 1460 C CA . LEU A 1 200 ? -21.943 2.423 -6.953 1.00 82.00 200 LEU A CA 1
ATOM 1461 C C . LEU A 1 200 ? -22.592 1.522 -5.906 1.00 82.00 200 LEU A C 1
ATOM 1463 O O . LEU A 1 200 ? -23.562 0.827 -6.205 1.00 82.00 200 LEU A O 1
ATOM 1467 N N . HIS A 1 201 ? -22.061 1.566 -4.692 1.00 84.38 201 HIS A N 1
ATOM 1468 C CA . HIS A 1 201 ? -22.602 0.922 -3.505 1.00 84.38 201 HIS A CA 1
ATOM 1469 C C . HIS A 1 201 ? -22.883 1.990 -2.455 1.00 84.38 201 HIS A C 1
ATOM 1471 O O . HIS A 1 201 ? -21.975 2.706 -2.032 1.00 84.38 201 HIS A O 1
ATOM 1477 N N . TYR A 1 202 ? -24.139 2.068 -2.037 1.00 84.56 202 TYR A N 1
ATOM 1478 C CA . TYR A 1 202 ? -24.624 2.930 -0.972 1.00 84.56 202 TYR A CA 1
ATOM 1479 C C . TYR A 1 202 ? -24.941 2.068 0.236 1.00 84.56 202 TYR A C 1
ATOM 1481 O O . TYR A 1 202 ? -25.687 1.095 0.128 1.00 84.56 202 TYR A O 1
ATOM 1489 N N . SER A 1 203 ? -24.389 2.435 1.380 1.00 83.06 203 SER A N 1
ATOM 1490 C CA . SER A 1 203 ? -24.718 1.826 2.655 1.00 83.06 203 SER A CA 1
ATOM 1491 C C . SER A 1 203 ? -26.067 2.332 3.166 1.00 83.06 203 SER A C 1
ATOM 1493 O O . SER A 1 203 ? -26.511 3.421 2.809 1.00 83.06 203 SER A O 1
ATOM 1495 N N . SER A 1 204 ? -26.704 1.561 4.043 1.00 85.25 204 SER A N 1
ATOM 1496 C CA . SER A 1 204 ? -27.973 1.923 4.698 1.00 85.25 204 SER A CA 1
ATOM 1497 C C . SER A 1 204 ? -27.953 3.286 5.406 1.00 85.25 204 SER A C 1
ATOM 1499 O O . SER A 1 204 ? -28.991 3.935 5.520 1.00 85.25 204 SER A O 1
ATOM 1501 N N . ARG A 1 205 ? -26.776 3.749 5.841 1.00 88.62 205 ARG A N 1
ATOM 1502 C CA . ARG A 1 205 ? -26.538 5.108 6.336 1.00 88.62 205 ARG A CA 1
ATOM 1503 C C . ARG A 1 205 ? -25.483 5.792 5.473 1.00 88.62 205 ARG A C 1
ATOM 1505 O O . ARG A 1 205 ? -24.367 5.288 5.353 1.00 88.62 205 ARG A O 1
ATOM 1512 N N . VAL A 1 206 ? -25.834 6.957 4.939 1.00 88.69 206 VAL A N 1
ATOM 1513 C CA . VAL A 1 206 ? -24.931 7.873 4.232 1.00 88.69 206 VAL A CA 1
ATOM 1514 C C . VAL A 1 206 ? -24.804 9.132 5.073 1.00 88.69 206 VAL A C 1
ATOM 1516 O O . VAL A 1 206 ? -25.817 9.654 5.532 1.00 88.69 206 VAL A O 1
ATOM 1519 N N . ALA A 1 207 ? -23.589 9.608 5.309 1.00 88.75 207 ALA A N 1
ATOM 1520 C CA . ALA A 1 207 ? -23.355 10.785 6.141 1.00 88.75 207 ALA A CA 1
ATOM 1521 C C . ALA A 1 207 ? -22.237 11.644 5.564 1.00 88.75 207 ALA A C 1
ATOM 1523 O O . ALA A 1 207 ? -21.397 11.142 4.824 1.00 88.75 207 ALA A O 1
ATOM 1524 N N . GLY A 1 208 ? -22.213 12.924 5.903 1.00 89.50 208 GLY A N 1
ATOM 1525 C CA . GLY A 1 208 ? -21.136 13.815 5.495 1.00 89.50 208 GLY A CA 1
ATOM 1526 C C . GLY A 1 208 ? -21.387 15.244 5.940 1.00 89.50 208 GLY A C 1
ATOM 1527 O O . GLY A 1 208 ? -22.342 15.528 6.668 1.00 89.50 208 GLY A O 1
ATOM 1528 N N . GLN A 1 209 ? -20.524 16.143 5.490 1.00 89.12 209 GLN A N 1
ATOM 1529 C CA . GLN A 1 209 ? -20.746 17.578 5.586 1.00 89.12 209 GLN A CA 1
ATOM 1530 C C . GLN A 1 209 ? -21.166 18.102 4.218 1.00 89.12 209 GLN A C 1
ATOM 1532 O O . GLN A 1 209 ? -20.575 17.724 3.211 1.00 89.12 209 GLN A O 1
ATOM 1537 N N . ILE A 1 210 ? -22.188 18.947 4.177 1.00 87.88 210 ILE A N 1
ATOM 1538 C CA . ILE A 1 210 ? -22.724 19.563 2.973 1.00 87.88 210 ILE A CA 1
ATOM 1539 C C . ILE A 1 210 ? -22.614 21.082 3.071 1.00 87.88 210 ILE A C 1
ATOM 1541 O O . ILE A 1 210 ? -22.931 21.703 4.084 1.00 87.88 210 ILE A O 1
ATOM 1545 N N . ALA A 1 211 ? -22.157 21.672 1.981 1.00 88.12 211 ALA A N 1
ATOM 1546 C CA . ALA A 1 211 ? -22.120 23.096 1.727 1.00 88.12 211 ALA A CA 1
ATOM 1547 C C . ALA A 1 211 ? -22.630 23.348 0.303 1.00 88.12 211 ALA A C 1
ATOM 1549 O O . ALA A 1 211 ? -22.871 22.416 -0.465 1.00 88.12 211 ALA A O 1
ATOM 1550 N N . ALA A 1 212 ? -22.811 24.616 -0.063 1.00 86.38 212 ALA A N 1
ATOM 1551 C CA . ALA A 1 212 ? -23.230 24.968 -1.415 1.00 86.38 212 ALA A CA 1
ATOM 1552 C C . ALA A 1 212 ? -22.212 24.440 -2.444 1.00 86.38 212 ALA A C 1
ATOM 1554 O O . ALA A 1 212 ? -21.071 24.894 -2.479 1.00 86.38 212 ALA A O 1
ATOM 1555 N N . GLY A 1 213 ? -22.631 23.467 -3.253 1.00 82.31 213 GLY A N 1
ATOM 1556 C CA . GLY A 1 213 ? -21.831 22.842 -4.301 1.00 82.31 213 GLY A CA 1
ATOM 1557 C C . GLY A 1 213 ? -20.704 21.926 -3.821 1.00 82.31 213 GLY A C 1
ATOM 1558 O O . GLY A 1 213 ? -19.961 21.454 -4.671 1.00 82.31 213 GLY A O 1
ATOM 1559 N N . SER A 1 214 ? -20.563 21.648 -2.520 1.00 87.25 214 SER A N 1
ATOM 1560 C CA . SER A 1 214 ? -19.523 20.738 -2.010 1.00 87.25 214 SER A CA 1
ATOM 1561 C C . SER A 1 214 ? -20.042 19.833 -0.891 1.00 87.25 214 SER A C 1
ATOM 1563 O O . SER A 1 214 ? -20.716 20.284 0.035 1.00 87.25 214 SER A O 1
ATOM 1565 N N . ILE A 1 215 ? -19.762 18.536 -0.994 1.00 89.56 215 ILE A N 1
ATOM 1566 C CA . ILE A 1 215 ? -19.985 17.547 0.059 1.00 89.56 215 ILE A CA 1
ATOM 1567 C C . ILE A 1 215 ? -18.623 16.990 0.433 1.00 89.56 215 ILE A C 1
ATOM 1569 O O . ILE A 1 215 ? -17.948 16.425 -0.418 1.00 89.56 215 ILE A O 1
ATOM 1573 N N . THR A 1 216 ? -18.247 17.076 1.704 1.00 84.75 216 THR A N 1
ATOM 1574 C CA . THR A 1 216 ? -16.964 16.581 2.215 1.00 84.75 216 THR A CA 1
ATOM 1575 C C . THR A 1 216 ? -17.174 15.558 3.322 1.00 84.75 216 THR A C 1
ATOM 1577 O O . THR A 1 216 ? -18.251 15.455 3.913 1.00 84.75 216 THR A O 1
ATOM 1580 N N . SER A 1 217 ? -16.130 14.784 3.623 1.00 85.81 217 SER A N 1
ATOM 1581 C CA . SER A 1 217 ? -16.183 13.713 4.630 1.00 85.81 217 SER A CA 1
ATOM 1582 C C . SER A 1 217 ? -17.335 12.729 4.373 1.00 85.81 217 SER A C 1
ATOM 1584 O O . SER A 1 217 ? -17.992 12.280 5.310 1.00 85.81 217 SER A O 1
ATOM 1586 N N . LEU A 1 218 ? -17.612 12.443 3.095 1.00 86.31 218 LEU A N 1
ATOM 1587 C CA . LEU A 1 218 ? -18.715 11.583 2.687 1.00 86.31 218 LEU A CA 1
ATOM 1588 C C . LEU A 1 218 ? -18.435 10.131 3.094 1.00 86.31 218 LEU A C 1
ATOM 1590 O O . LEU A 1 218 ? -17.411 9.537 2.752 1.00 86.31 218 LEU A O 1
ATOM 1594 N N . GLU A 1 219 ? -19.383 9.551 3.815 1.00 86.50 219 GLU A N 1
ATOM 1595 C CA . GLU A 1 219 ? -19.381 8.180 4.297 1.00 86.50 219 GLU A CA 1
ATOM 1596 C C . GLU A 1 219 ? -20.566 7.408 3.719 1.00 86.50 219 GLU A C 1
ATOM 1598 O O . GLU A 1 219 ? -21.644 7.951 3.479 1.00 86.50 219 GLU A O 1
ATOM 1603 N N . GLY A 1 220 ? -20.382 6.101 3.533 1.00 83.44 220 GLY A N 1
ATOM 1604 C CA . GLY A 1 220 ? -21.452 5.215 3.078 1.00 83.44 220 GLY A CA 1
ATOM 1605 C C . GLY A 1 220 ? -21.662 5.189 1.564 1.00 83.44 220 GLY A C 1
ATOM 1606 O O . GLY A 1 220 ? -22.584 4.519 1.118 1.00 83.44 220 GLY A O 1
ATOM 1607 N N . VAL A 1 221 ? -20.812 5.839 0.759 1.00 86.69 221 VAL A N 1
ATOM 1608 C CA . VAL A 1 221 ? -20.845 5.735 -0.713 1.00 86.69 221 VAL A CA 1
ATOM 1609 C C . VAL A 1 221 ? -19.512 5.212 -1.245 1.00 86.69 221 VAL A C 1
ATOM 1611 O O . VAL A 1 221 ? -18.438 5.721 -0.917 1.00 86.69 221 VAL A O 1
ATOM 1614 N N . LYS A 1 222 ? -19.570 4.166 -2.072 1.00 85.81 222 LYS A N 1
ATOM 1615 C CA . LYS A 1 222 ? -18.410 3.526 -2.704 1.00 85.81 222 LYS A CA 1
ATOM 1616 C C . LYS A 1 222 ? -18.630 3.362 -4.200 1.00 85.81 222 LYS A C 1
ATOM 1618 O O . LYS A 1 222 ? -19.751 3.120 -4.635 1.00 85.81 222 LYS A O 1
ATOM 1623 N N . VAL A 1 223 ? -17.557 3.399 -4.979 1.00 85.19 223 VAL A N 1
ATOM 1624 C CA . VAL A 1 223 ? -17.551 3.050 -6.404 1.00 85.19 223 VAL A CA 1
ATOM 1625 C C . VAL A 1 223 ? -16.688 1.816 -6.643 1.00 85.19 223 VAL A C 1
ATOM 1627 O O . VAL A 1 223 ? -15.631 1.652 -6.036 1.00 85.19 223 VAL A O 1
ATOM 1630 N N . LYS A 1 224 ? -17.151 0.919 -7.510 1.00 78.06 224 LYS A N 1
ATOM 1631 C CA . LYS A 1 224 ? -16.406 -0.256 -7.952 1.00 78.06 224 LYS A CA 1
ATOM 1632 C C . LYS A 1 224 ? -15.560 0.109 -9.157 1.00 78.06 224 LYS A C 1
ATOM 1634 O O . LYS A 1 224 ? -16.097 0.512 -10.192 1.00 78.06 224 LYS A O 1
ATOM 1639 N N . GLU A 1 225 ? -14.263 -0.126 -9.047 1.00 71.06 225 GLU A N 1
ATOM 1640 C CA . GLU A 1 225 ? -13.324 0.050 -10.145 1.00 71.06 225 GLU A CA 1
ATOM 1641 C C . GLU A 1 225 ? -12.418 -1.178 -10.247 1.00 71.06 225 GLU A C 1
ATOM 1643 O O . GLU A 1 225 ? -11.857 -1.649 -9.256 1.00 71.06 225 GLU A O 1
ATOM 1648 N N . ALA A 1 226 ? -12.354 -1.754 -11.450 1.00 66.88 226 ALA A N 1
ATOM 1649 C CA . ALA A 1 226 ? -11.773 -3.069 -11.717 1.00 66.88 226 ALA A CA 1
ATOM 1650 C C . ALA A 1 226 ? -12.277 -4.160 -10.741 1.00 66.88 226 ALA A C 1
ATOM 1652 O O . ALA A 1 226 ? -13.361 -4.714 -10.940 1.00 66.88 226 ALA A O 1
ATOM 1653 N N . PHE A 1 227 ? -11.509 -4.460 -9.689 1.00 57.09 227 PHE A N 1
ATOM 1654 C CA . PHE A 1 227 ? -11.777 -5.524 -8.714 1.00 57.09 227 PHE A CA 1
ATOM 1655 C C . PHE A 1 227 ? -12.010 -5.028 -7.274 1.00 57.09 227 PHE A C 1
ATOM 1657 O O . PHE A 1 227 ? -12.270 -5.853 -6.399 1.00 57.09 227 PHE A O 1
ATOM 1664 N N . ALA A 1 228 ? -11.943 -3.718 -7.008 1.00 62.72 228 ALA A N 1
ATOM 1665 C CA . ALA A 1 228 ? -12.023 -3.164 -5.655 1.00 62.72 228 ALA A CA 1
ATOM 1666 C C . ALA A 1 228 ? -13.101 -2.077 -5.518 1.00 62.72 228 ALA A C 1
ATOM 1668 O O . ALA A 1 228 ? -13.515 -1.449 -6.493 1.00 62.72 228 ALA A O 1
ATOM 1669 N N . TRP A 1 229 ? -13.563 -1.878 -4.281 1.00 75.12 229 TRP A N 1
ATOM 1670 C CA . TRP A 1 229 ? -14.473 -0.798 -3.906 1.00 75.12 229 TRP A CA 1
ATOM 1671 C C . TRP A 1 229 ? -13.682 0.348 -3.289 1.00 75.12 229 TRP A C 1
ATOM 1673 O O . TRP A 1 229 ? -12.972 0.153 -2.302 1.00 75.12 229 TRP A O 1
ATOM 1683 N N . PHE A 1 230 ? -13.855 1.542 -3.833 1.00 78.25 230 PHE A N 1
ATOM 1684 C CA . PHE A 1 230 ? -13.200 2.755 -3.370 1.00 78.25 230 PHE A CA 1
ATOM 1685 C C . PHE A 1 230 ? -14.236 3.697 -2.763 1.00 78.25 230 PHE A C 1
ATOM 1687 O O . PHE A 1 230 ? -15.331 3.842 -3.301 1.00 78.25 230 PHE A O 1
ATOM 1694 N N . LEU A 1 231 ? -13.912 4.305 -1.623 1.00 82.81 231 LEU A N 1
ATOM 1695 C CA . LEU A 1 231 ? -14.782 5.278 -0.962 1.00 82.81 231 LEU A CA 1
ATOM 1696 C C . LEU A 1 231 ? -14.776 6.593 -1.741 1.00 82.81 231 LEU A C 1
ATOM 1698 O O . LEU A 1 231 ? -13.711 7.051 -2.161 1.00 82.81 231 LEU A O 1
ATOM 1702 N N . ILE A 1 232 ? -15.953 7.192 -1.897 1.00 85.62 232 ILE A N 1
ATOM 1703 C CA . ILE A 1 232 ? -16.086 8.560 -2.396 1.00 85.62 232 ILE A CA 1
ATOM 1704 C C . ILE A 1 232 ? -16.093 9.461 -1.168 1.00 85.62 232 ILE A C 1
ATOM 1706 O O . ILE A 1 232 ? -17.026 9.382 -0.375 1.00 85.62 232 ILE A O 1
ATOM 1710 N N . SER A 1 233 ? -15.038 10.251 -0.983 1.00 84.25 233 SER A N 1
ATOM 1711 C CA . SER A 1 233 ? -14.858 11.081 0.216 1.00 84.25 233 SER A CA 1
ATOM 1712 C C . SER A 1 233 ? -15.388 12.499 0.052 1.00 84.25 233 SER A C 1
ATOM 1714 O O . SER A 1 233 ? -15.700 13.151 1.046 1.00 84.25 233 SER A O 1
ATOM 1716 N N . GLU A 1 234 ? -15.461 12.981 -1.186 1.00 85.94 234 GLU A N 1
ATOM 1717 C CA . GLU A 1 234 ? -15.874 14.345 -1.492 1.00 85.94 234 GLU A CA 1
ATOM 1718 C C . GLU A 1 234 ? -16.552 14.422 -2.864 1.00 85.94 234 GLU A C 1
ATOM 1720 O O . GLU A 1 234 ? -16.268 13.621 -3.766 1.00 85.94 234 GLU A O 1
ATOM 1725 N N . VAL A 1 235 ? -17.501 15.348 -2.986 1.00 86.12 235 VAL A N 1
ATOM 1726 C CA . VAL A 1 235 ? -18.263 15.615 -4.204 1.00 86.12 235 VAL A CA 1
ATOM 1727 C C . VAL A 1 235 ? -18.375 17.119 -4.400 1.00 86.12 235 VAL A C 1
ATOM 1729 O O . VAL A 1 235 ? -19.031 17.784 -3.605 1.00 86.12 235 VAL A O 1
ATOM 1732 N N . ASP A 1 236 ? -17.810 17.627 -5.490 1.00 86.62 236 ASP A N 1
ATOM 1733 C CA . ASP A 1 236 ? -17.859 19.046 -5.841 1.00 86.62 236 ASP A CA 1
ATOM 1734 C C . ASP A 1 236 ? -18.636 19.275 -7.134 1.00 86.62 236 ASP A C 1
ATOM 1736 O O . ASP A 1 236 ? -18.509 18.527 -8.108 1.00 86.62 236 ASP A O 1
ATOM 1740 N N . VAL A 1 237 ? -19.421 20.343 -7.157 1.00 83.50 237 VAL A N 1
ATOM 1741 C CA . VAL A 1 237 ? -20.123 20.839 -8.338 1.00 83.50 237 VAL A CA 1
ATOM 1742 C C . VAL A 1 237 ? -19.287 21.957 -8.952 1.00 83.50 237 VAL A C 1
ATOM 1744 O O . VAL A 1 237 ? -19.100 23.014 -8.356 1.00 83.50 237 VAL A O 1
ATOM 1747 N N . ASP A 1 238 ? -18.787 21.721 -10.161 1.00 78.75 238 ASP A N 1
ATOM 1748 C CA . ASP A 1 238 ? -18.024 22.678 -10.960 1.00 78.75 238 ASP A CA 1
ATOM 1749 C C . ASP A 1 238 ? -18.794 22.978 -12.255 1.00 78.75 238 ASP A C 1
ATOM 1751 O O . ASP A 1 238 ? -18.669 22.277 -13.265 1.00 78.75 238 ASP A O 1
ATOM 1755 N N . GLY A 1 239 ? -19.668 23.987 -12.198 1.00 79.88 239 GLY A N 1
ATOM 1756 C CA . GLY A 1 239 ? -20.596 24.316 -13.284 1.00 79.88 239 GLY A CA 1
ATOM 1757 C C . GLY A 1 239 ? -21.573 23.169 -13.563 1.00 79.88 239 GLY A C 1
ATOM 1758 O O . GLY A 1 239 ? -22.311 22.752 -12.676 1.00 79.88 239 GLY A O 1
ATOM 1759 N N . ASP A 1 240 ? -21.551 22.641 -14.789 1.00 79.25 240 ASP A N 1
ATOM 1760 C CA . ASP A 1 240 ? -22.382 21.499 -15.211 1.00 79.25 240 ASP A CA 1
ATOM 1761 C C . ASP A 1 240 ? -21.715 20.134 -14.949 1.00 79.25 240 ASP A C 1
ATOM 1763 O O . ASP A 1 240 ? -22.214 19.092 -15.388 1.00 79.25 240 ASP A O 1
ATOM 1767 N N . GLN A 1 241 ? -20.556 20.111 -14.287 1.00 75.94 241 GLN A N 1
ATOM 1768 C CA . GLN A 1 241 ? -19.805 18.894 -13.994 1.00 75.94 241 GLN A CA 1
ATOM 1769 C C . GLN A 1 241 ? -19.775 18.615 -12.494 1.00 75.94 241 GLN A C 1
ATOM 1771 O O . GLN A 1 241 ? -19.615 19.506 -11.670 1.00 75.94 241 GLN A O 1
ATOM 1776 N N . ILE A 1 242 ? -19.872 17.340 -12.148 1.00 80.81 242 ILE A N 1
ATOM 1777 C CA . ILE A 1 242 ? -19.764 16.827 -10.789 1.00 80.81 242 ILE A CA 1
ATOM 1778 C C . ILE A 1 242 ? -18.452 16.065 -10.689 1.00 80.81 242 ILE A C 1
ATOM 1780 O O . ILE A 1 242 ? -18.223 15.092 -11.416 1.00 80.81 242 ILE A O 1
ATOM 1784 N N . LYS A 1 243 ? -17.575 16.526 -9.801 1.00 79.62 243 LYS A N 1
ATOM 1785 C CA . LYS A 1 243 ? -16.290 15.911 -9.481 1.00 79.62 243 LYS A CA 1
ATOM 1786 C C . LYS A 1 243 ? -16.468 15.023 -8.259 1.00 79.62 243 LYS A C 1
ATOM 1788 O O . LYS A 1 243 ? -16.826 15.483 -7.187 1.00 79.62 243 LYS A O 1
ATOM 1793 N N . LEU A 1 244 ? -16.225 13.735 -8.440 1.00 82.62 244 LEU A N 1
ATOM 1794 C CA . LEU A 1 244 ? -16.266 12.713 -7.405 1.00 82.62 244 LEU A CA 1
ATOM 1795 C C . LEU A 1 244 ? -14.825 12.406 -7.004 1.00 82.62 244 LEU A C 1
ATOM 1797 O O . LEU A 1 244 ? -14.052 11.887 -7.815 1.00 82.62 244 LEU A O 1
ATOM 1801 N N . HIS A 1 245 ? -14.459 12.720 -5.770 1.00 78.56 245 HIS A N 1
ATOM 1802 C CA . HIS A 1 245 ? -13.125 12.475 -5.238 1.00 78.56 245 HIS A CA 1
ATOM 1803 C C . HIS A 1 245 ? -13.064 11.076 -4.618 1.00 78.56 245 HIS A C 1
ATOM 1805 O O . HIS A 1 245 ? -13.706 10.774 -3.609 1.00 78.56 245 HIS A O 1
ATOM 1811 N N . VAL A 1 246 ? -12.292 10.205 -5.264 1.00 82.38 246 VAL A N 1
ATOM 1812 C CA . VAL A 1 246 ? -12.136 8.783 -4.958 1.00 82.38 246 VAL A CA 1
ATOM 1813 C C . VAL A 1 246 ? -10.697 8.547 -4.497 1.00 82.38 246 VAL A C 1
ATOM 1815 O O . VAL A 1 246 ? -9.816 8.131 -5.255 1.00 82.38 246 VAL A O 1
ATOM 1818 N N . GLY A 1 247 ? -10.423 8.872 -3.234 1.00 72.00 247 GLY A N 1
ATOM 1819 C CA . GLY A 1 247 ? -9.066 8.826 -2.686 1.00 72.00 247 GLY A CA 1
ATOM 1820 C C . GLY A 1 247 ? -8.127 9.825 -3.377 1.00 72.00 247 GLY A C 1
ATOM 1821 O O . GLY A 1 247 ? -8.263 11.025 -3.186 1.00 72.00 247 GLY A O 1
ATOM 1822 N N . LEU A 1 248 ? -7.154 9.328 -4.152 1.00 50.50 248 LEU A N 1
ATOM 1823 C CA . LEU A 1 248 ? -6.165 10.138 -4.893 1.00 50.50 248 LEU A CA 1
ATOM 1824 C C . LEU A 1 248 ? -6.602 10.483 -6.329 1.00 50.50 248 LEU A C 1
ATOM 1826 O O . LEU A 1 248 ? -5.854 11.133 -7.056 1.00 50.50 248 LEU A O 1
ATOM 1830 N N . TYR A 1 249 ? -7.782 10.027 -6.751 1.00 60.28 249 TYR A N 1
ATOM 1831 C CA . TYR A 1 249 ? -8.300 10.212 -8.104 1.00 60.28 249 TYR A CA 1
ATOM 1832 C C . TYR A 1 249 ? -9.593 11.026 -8.083 1.00 60.28 249 TYR A C 1
ATOM 1834 O O . TYR A 1 249 ? -10.397 10.899 -7.163 1.00 60.28 249 TYR A O 1
ATOM 1842 N N . THR A 1 250 ? -9.825 11.818 -9.128 1.00 72.88 250 THR A N 1
ATOM 1843 C CA . THR A 1 250 ? -11.073 12.567 -9.317 1.00 72.88 250 THR A CA 1
ATOM 1844 C C . THR A 1 250 ? -11.766 12.073 -10.580 1.00 72.88 250 THR A C 1
ATOM 1846 O O . THR A 1 250 ? -11.190 12.112 -11.668 1.00 72.88 250 THR A O 1
ATOM 1849 N N . ALA A 1 251 ? -13.006 11.610 -10.446 1.00 72.75 251 ALA A N 1
ATOM 1850 C CA . ALA A 1 251 ? -13.855 11.229 -11.567 1.00 72.75 251 ALA A CA 1
ATOM 1851 C C . ALA A 1 251 ? -14.851 12.352 -11.867 1.00 72.75 251 ALA A C 1
ATOM 1853 O O . ALA A 1 251 ? -15.491 12.870 -10.962 1.00 72.75 251 ALA A O 1
ATOM 1854 N N . THR A 1 252 ? -15.010 12.715 -13.136 1.00 71.50 252 THR A N 1
ATOM 1855 C CA . THR A 1 252 ? -15.934 13.780 -13.549 1.00 71.50 252 THR A CA 1
ATOM 1856 C C . THR A 1 252 ? -17.148 13.191 -14.262 1.00 71.50 252 THR A C 1
ATOM 1858 O O . THR A 1 252 ? -17.008 12.331 -15.140 1.00 71.50 252 THR A O 1
ATOM 1861 N N . VAL A 1 253 ? -18.341 13.638 -13.874 1.00 75.50 253 VAL A N 1
ATOM 1862 C CA . VAL A 1 253 ? -19.628 13.219 -14.440 1.00 75.50 253 VAL A CA 1
ATOM 1863 C C . VAL A 1 253 ? -20.468 14.460 -14.716 1.00 75.50 253 VAL A C 1
ATOM 1865 O O . VAL A 1 253 ? -20.569 15.328 -13.862 1.00 75.50 253 VAL A O 1
ATOM 1868 N N . ALA A 1 254 ? -21.095 14.546 -15.885 1.00 71.00 254 ALA A N 1
ATOM 1869 C CA . ALA A 1 254 ? -21.990 15.656 -16.189 1.00 71.00 254 ALA A CA 1
ATOM 1870 C C . ALA A 1 254 ? -23.259 15.596 -15.311 1.00 71.00 254 ALA A C 1
ATOM 1872 O O . ALA A 1 254 ? -23.799 14.514 -15.056 1.00 71.00 254 ALA A O 1
ATOM 1873 N N . ALA A 1 255 ? -23.715 16.748 -14.813 1.00 70.44 255 ALA A N 1
ATOM 1874 C CA . ALA A 1 255 ? -24.810 16.842 -13.845 1.00 70.44 255 ALA A CA 1
ATOM 1875 C C . ALA A 1 255 ? -26.151 16.316 -14.395 1.00 70.44 255 ALA A C 1
ATOM 1877 O O . ALA A 1 255 ? -26.959 15.765 -13.646 1.00 70.44 255 ALA A O 1
ATOM 1878 N N . ASP A 1 256 ? -26.357 16.397 -15.712 1.00 70.62 256 ASP A N 1
ATOM 1879 C CA . ASP A 1 256 ? -27.513 15.844 -16.430 1.00 70.62 256 ASP A CA 1
ATOM 1880 C C . ASP A 1 256 ? -27.632 14.316 -16.276 1.00 70.62 256 ASP A C 1
ATOM 1882 O O . ASP A 1 256 ? -28.737 13.782 -16.160 1.00 70.62 256 ASP A O 1
ATOM 1886 N N . GLN A 1 257 ? -26.503 13.604 -16.191 1.00 64.94 257 GLN A N 1
ATOM 1887 C CA . GLN A 1 257 ? -26.464 12.151 -15.981 1.00 64.94 257 GLN A CA 1
ATOM 1888 C C . GLN A 1 257 ? -26.913 11.743 -14.571 1.00 64.94 257 GLN A C 1
ATOM 1890 O O . GLN A 1 257 ? -27.200 10.568 -14.333 1.00 64.94 257 GLN A O 1
ATOM 1895 N N . LEU A 1 258 ? -26.963 12.703 -13.644 1.00 65.62 258 LEU A N 1
ATOM 1896 C CA . LEU A 1 258 ? -27.404 12.537 -12.260 1.00 65.62 258 LEU A CA 1
ATOM 1897 C C . LEU A 1 258 ? -28.708 13.303 -11.982 1.00 65.62 258 LEU A C 1
ATOM 1899 O O . LEU A 1 258 ? -29.124 13.406 -10.832 1.00 65.62 258 LEU A O 1
ATOM 1903 N N . ALA A 1 259 ? -29.398 13.808 -13.010 1.00 60.06 259 ALA A N 1
ATOM 1904 C CA . ALA A 1 259 ? -30.665 14.524 -12.844 1.00 60.06 259 ALA A CA 1
ATOM 1905 C C . ALA A 1 259 ? -31.814 13.621 -12.354 1.00 60.06 259 ALA A C 1
ATOM 1907 O O . ALA A 1 259 ? -32.785 14.112 -11.782 1.00 60.06 259 ALA A O 1
ATOM 1908 N N . VAL A 1 260 ? -31.709 12.302 -12.559 1.00 65.44 260 VAL A N 1
ATOM 1909 C CA . VAL A 1 260 ? -32.714 11.314 -12.143 1.00 65.44 260 VAL A CA 1
ATOM 1910 C C . VAL A 1 260 ? -32.105 10.354 -11.130 1.00 65.44 260 VAL A C 1
ATOM 1912 O O . VAL A 1 260 ? -31.057 9.758 -11.381 1.00 65.44 260 VAL A O 1
ATOM 1915 N N . SER A 1 261 ? -32.788 10.161 -10.000 1.00 57.50 261 SER A N 1
ATOM 1916 C CA . SER A 1 261 ? -32.339 9.226 -8.972 1.00 57.50 261 SER A CA 1
ATOM 1917 C C . SER A 1 261 ? -32.369 7.771 -9.461 1.00 57.50 261 SER A C 1
ATOM 1919 O O . SER A 1 261 ? -33.397 7.318 -9.974 1.00 57.50 261 SER A O 1
ATOM 1921 N N . PRO A 1 262 ? -31.265 7.019 -9.297 1.00 61.12 262 PRO A N 1
ATOM 1922 C CA . PRO A 1 262 ? -31.147 5.646 -9.773 1.00 61.12 262 PRO A CA 1
ATOM 1923 C C . PRO A 1 262 ? -32.028 4.678 -8.967 1.00 61.12 262 PRO A C 1
ATOM 1925 O O . PRO A 1 262 ? -32.202 4.825 -7.756 1.00 61.12 262 PRO A O 1
ATOM 1928 N N . HIS A 1 263 ? -32.573 3.667 -9.652 1.00 60.59 263 HIS A N 1
ATOM 1929 C CA . HIS A 1 263 ? -33.482 2.662 -9.090 1.00 60.59 263 HIS A CA 1
ATOM 1930 C C . HIS A 1 263 ? -32.812 1.280 -9.013 1.00 60.59 263 HIS A C 1
ATOM 1932 O O . HIS A 1 263 ? -32.043 0.905 -9.903 1.00 60.59 263 HIS A O 1
ATOM 1938 N N . LYS A 1 264 ? -33.147 0.482 -7.986 1.00 43.41 264 LYS A N 1
ATOM 1939 C CA . LYS A 1 264 ? -32.752 -0.938 -7.892 1.00 43.41 264 LYS A CA 1
ATOM 1940 C C . LYS A 1 264 ? -33.398 -1.698 -9.060 1.00 43.41 264 LYS A C 1
ATOM 1942 O O . LYS A 1 264 ? -34.598 -1.964 -9.039 1.00 43.41 264 LYS A O 1
ATOM 1947 N N . SER A 1 265 ? -32.632 -2.005 -10.106 1.00 40.31 265 SER A N 1
ATOM 1948 C CA . SER A 1 265 ? -33.139 -2.768 -11.250 1.00 40.31 265 SER A CA 1
ATOM 1949 C C . SER A 1 265 ? -33.140 -4.258 -10.908 1.00 40.31 265 SER A C 1
ATOM 1951 O O . SER A 1 265 ? -32.115 -4.930 -10.989 1.00 40.31 265 SER A O 1
ATOM 1953 N N . ASN A 1 266 ? -34.303 -4.771 -10.510 1.00 39.69 266 ASN A N 1
ATOM 1954 C CA . ASN A 1 266 ? -34.637 -6.179 -10.677 1.00 39.69 266 ASN A CA 1
ATOM 1955 C C . ASN A 1 266 ? -35.602 -6.274 -11.861 1.00 39.69 266 ASN A C 1
ATOM 1957 O O . ASN A 1 266 ? -36.785 -6.007 -11.679 1.00 39.69 266 ASN A O 1
ATOM 1961 N N . GLN A 1 267 ? -35.099 -6.576 -13.060 1.00 38.84 267 GLN A N 1
ATOM 1962 C CA . GLN A 1 267 ? -35.733 -7.509 -13.998 1.00 38.84 267 GLN A CA 1
ATOM 1963 C C . GLN A 1 267 ? -34.980 -7.601 -15.327 1.00 38.84 267 GLN A C 1
ATOM 1965 O O . GLN A 1 267 ? -34.519 -6.626 -15.920 1.00 38.84 267 GLN A O 1
ATOM 1970 N N . LEU A 1 268 ? -34.937 -8.845 -15.784 1.00 44.34 268 LEU A N 1
ATOM 1971 C CA . LEU A 1 268 ? -34.690 -9.280 -17.140 1.00 44.34 268 LEU A CA 1
ATOM 1972 C C . LEU A 1 268 ? -35.896 -8.869 -18.013 1.00 44.34 268 LEU A C 1
ATOM 1974 O O . LEU A 1 268 ? -37.033 -8.948 -17.565 1.00 44.34 268 LEU A O 1
ATOM 1978 N N . ARG A 1 269 ? -35.635 -8.605 -19.299 1.00 40.41 269 ARG A N 1
ATOM 1979 C CA . ARG A 1 269 ? -36.577 -8.502 -20.438 1.00 40.41 269 ARG A CA 1
ATOM 1980 C C . ARG A 1 269 ? -37.166 -7.114 -20.782 1.00 40.41 269 ARG A C 1
ATOM 1982 O O . ARG A 1 269 ? -38.120 -6.649 -20.185 1.00 40.41 269 ARG A O 1
ATOM 1989 N N . HIS A 1 270 ? -36.714 -6.673 -21.964 1.00 31.02 270 HIS A N 1
ATOM 1990 C CA . HIS A 1 270 ? -37.515 -6.441 -23.180 1.00 31.02 270 HIS A CA 1
ATOM 1991 C C . HIS A 1 270 ? -38.062 -5.035 -23.502 1.00 31.02 270 HIS A C 1
ATOM 1993 O O . HIS A 1 270 ? -38.675 -4.374 -22.680 1.00 31.02 270 HIS A O 1
ATOM 1999 N N . PHE A 1 271 ? -37.923 -4.728 -24.806 1.00 28.78 271 PHE A N 1
ATOM 2000 C CA . PHE A 1 271 ? -38.441 -3.617 -25.625 1.00 28.78 271 PHE A CA 1
ATOM 2001 C C . PHE A 1 271 ? -37.635 -2.300 -25.600 1.00 28.78 271 PHE A C 1
ATOM 2003 O O . PHE A 1 271 ? -37.294 -1.797 -24.545 1.00 28.78 271 PHE A O 1
ATOM 2010 N N . VAL A 1 272 ? -37.304 -1.653 -26.724 1.00 29.09 272 VAL A N 1
ATOM 2011 C CA . VAL A 1 272 ? -37.464 -1.991 -28.146 1.00 29.09 272 VAL A CA 1
ATOM 2012 C C . VAL A 1 272 ? -36.503 -1.124 -28.975 1.00 29.09 272 VAL A C 1
ATOM 2014 O O . VAL A 1 272 ? -36.088 -0.047 -28.559 1.00 29.09 272 VAL A O 1
ATOM 2017 N N . THR A 1 273 ? -36.152 -1.645 -30.145 1.00 32.75 273 THR A N 1
ATOM 2018 C CA . THR A 1 273 ? -35.523 -0.997 -31.303 1.00 32.75 273 THR A CA 1
ATOM 2019 C C . THR A 1 273 ? -35.797 0.500 -31.485 1.00 32.75 273 THR A C 1
ATOM 2021 O O . THR A 1 273 ? -36.942 0.897 -31.680 1.00 32.75 273 THR A O 1
ATOM 2024 N N . VAL A 1 274 ? -34.721 1.279 -31.635 1.00 34.78 274 VAL A N 1
ATOM 2025 C CA . VAL A 1 274 ? -34.668 2.409 -32.573 1.00 34.78 274 VAL A CA 1
ATOM 2026 C C . VAL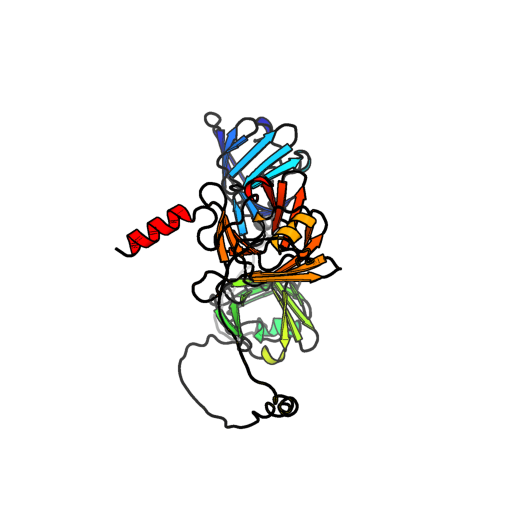 A 1 274 ? -33.407 2.239 -33.429 1.00 34.78 274 VAL A C 1
ATOM 2028 O O . VAL A 1 274 ? -32.278 2.387 -32.971 1.00 34.78 274 VAL A O 1
ATOM 2031 N N . THR A 1 275 ? -33.644 1.816 -34.670 1.00 33.97 275 THR A N 1
ATOM 2032 C CA . THR A 1 275 ? -32.852 2.066 -35.891 1.00 33.97 275 THR A CA 1
ATOM 2033 C C . THR A 1 275 ? -32.108 3.409 -35.838 1.00 33.97 275 THR A C 1
ATOM 2035 O O . THR A 1 275 ? -32.685 4.385 -35.391 1.00 33.97 275 THR A O 1
ATOM 2038 N N . GLY A 1 276 ? -30.894 3.629 -36.324 1.00 29.62 276 GLY A N 1
ATOM 2039 C CA . GLY A 1 276 ? -30.035 2.939 -37.270 1.00 29.62 276 GLY A CA 1
ATOM 2040 C C . GLY A 1 276 ? -29.040 3.986 -37.810 1.00 29.62 276 GLY A C 1
ATOM 2041 O O . GLY A 1 276 ? -29.351 5.170 -37.830 1.00 29.62 276 GLY A O 1
ATOM 2042 N N . ALA A 1 277 ? -27.872 3.519 -38.258 1.00 31.25 277 ALA A N 1
ATOM 2043 C CA . ALA A 1 277 ? -26.922 4.183 -39.163 1.00 31.25 277 ALA A CA 1
ATOM 2044 C C . ALA A 1 277 ? -26.222 5.495 -38.731 1.00 31.25 277 ALA A C 1
ATOM 2046 O O . ALA A 1 277 ? -26.829 6.553 -38.635 1.00 31.25 277 ALA A O 1
ATOM 2047 N N . THR A 1 278 ? -24.884 5.417 -38.627 1.00 30.67 278 THR A N 1
ATOM 2048 C CA . THR A 1 278 ? -23.828 6.272 -39.244 1.00 30.67 278 THR A CA 1
ATOM 2049 C C . THR A 1 278 ? -22.590 6.270 -38.331 1.00 30.67 278 THR A C 1
ATOM 2051 O O . THR A 1 278 ? -22.706 6.458 -37.134 1.00 30.67 278 THR A O 1
ATOM 2054 N N . MET A 1 279 ? -21.348 6.045 -38.755 1.00 30.62 279 MET A N 1
ATOM 2055 C CA . MET A 1 279 ? -20.766 5.613 -40.019 1.00 30.62 279 MET A CA 1
ATOM 2056 C C . MET A 1 279 ? -19.403 4.987 -39.678 1.00 30.62 279 MET A C 1
ATOM 2058 O O . MET A 1 279 ? -18.516 5.660 -39.158 1.00 30.62 279 MET A O 1
ATOM 2062 N N . ALA A 1 280 ? -19.216 3.715 -40.027 1.00 37.19 280 ALA A N 1
ATOM 2063 C CA . ALA A 1 280 ? -17.897 3.140 -40.239 1.00 37.19 280 ALA A CA 1
ATOM 2064 C C . ALA A 1 280 ? -17.350 3.702 -41.559 1.00 37.19 280 ALA A C 1
ATOM 2066 O O . ALA A 1 280 ? -17.752 3.269 -42.638 1.00 37.19 280 ALA A O 1
ATOM 2067 N N . LYS A 1 281 ? -16.495 4.728 -41.490 1.00 31.00 281 LYS A N 1
ATOM 2068 C CA . LYS A 1 281 ? -15.766 5.243 -42.659 1.00 31.00 281 LYS A CA 1
ATOM 2069 C C . LYS A 1 281 ? -14.591 6.115 -42.216 1.00 31.00 281 LYS A C 1
ATOM 2071 O O . LYS A 1 281 ? -14.768 7.306 -41.999 1.00 31.00 281 LYS A O 1
ATOM 2076 N N . LYS A 1 282 ? -13.408 5.506 -42.074 1.00 32.31 282 LYS A N 1
ATOM 2077 C CA . LYS A 1 282 ? -12.071 6.103 -42.310 1.00 32.31 282 LYS A CA 1
ATOM 2078 C C . LYS A 1 282 ? -10.977 5.112 -41.897 1.00 32.31 282 LYS A C 1
ATOM 2080 O O . LYS A 1 282 ? -10.276 5.297 -40.916 1.00 32.31 282 LYS A O 1
ATOM 2085 N N . LEU A 1 283 ? -10.851 4.041 -42.667 1.00 32.19 283 LEU A N 1
ATOM 2086 C CA . LEU A 1 283 ? -9.673 3.175 -42.696 1.00 32.19 283 LEU A CA 1
ATOM 2087 C C . LEU A 1 283 ? -9.580 2.651 -44.127 1.00 32.19 283 LEU A C 1
ATOM 2089 O O . LEU A 1 283 ? -10.115 1.597 -44.433 1.00 32.19 283 LEU A O 1
ATOM 2093 N N . LEU A 1 284 ? -9.046 3.490 -45.018 1.00 30.73 284 LEU A N 1
ATOM 2094 C CA . LEU A 1 284 ? -8.372 3.139 -46.274 1.00 30.73 284 LEU A CA 1
ATOM 2095 C C . LEU A 1 284 ? -7.956 4.454 -46.955 1.00 30.73 284 LEU A C 1
ATOM 2097 O O . LEU A 1 284 ? -8.806 5.143 -47.510 1.00 30.73 284 LEU A O 1
ATOM 2101 N N . ALA A 1 285 ? -6.674 4.814 -46.855 1.00 27.58 285 ALA A N 1
ATOM 2102 C CA . ALA A 1 285 ? -5.921 5.611 -47.835 1.00 27.58 285 ALA A CA 1
ATOM 2103 C C . ALA A 1 285 ? -4.555 5.990 -47.239 1.00 27.58 285 ALA A C 1
ATOM 2105 O O . ALA A 1 285 ? -4.426 7.043 -46.629 1.00 27.58 285 ALA A O 1
ATOM 2106 N N . ALA A 1 286 ? -3.566 5.104 -47.383 1.00 29.00 286 ALA A N 1
ATOM 2107 C CA . ALA A 1 286 ? -2.139 5.429 -47.547 1.00 29.00 286 ALA A CA 1
ATOM 2108 C C . ALA A 1 286 ? -1.323 4.122 -47.561 1.00 29.00 286 ALA A C 1
ATOM 2110 O O . ALA A 1 286 ? -0.463 3.885 -46.723 1.00 29.00 286 ALA A O 1
ATOM 2111 N N . ALA A 1 287 ? -1.631 3.238 -48.508 1.00 34.94 287 ALA A N 1
ATOM 2112 C CA . ALA A 1 287 ? -0.807 2.080 -48.836 1.00 34.94 287 ALA A CA 1
ATOM 2113 C C . ALA A 1 287 ? -0.653 2.048 -50.358 1.00 34.94 287 ALA A C 1
ATOM 2115 O O . ALA A 1 287 ? -1.342 1.303 -51.043 1.00 34.94 287 ALA A O 1
ATOM 2116 N N . ALA A 1 288 ? 0.174 2.953 -50.885 1.00 33.78 288 ALA A N 1
ATOM 2117 C CA . ALA A 1 288 ? 0.591 2.970 -52.286 1.00 33.78 288 ALA A CA 1
ATOM 2118 C C . ALA A 1 288 ? 1.788 3.918 -52.475 1.00 33.78 288 ALA A C 1
ATOM 2120 O O . ALA A 1 288 ? 1.643 4.962 -53.097 1.00 33.78 288 ALA A O 1
ATOM 2121 N N . ALA A 1 289 ? 2.949 3.588 -51.897 1.00 38.66 289 ALA A N 1
ATOM 2122 C CA . ALA A 1 289 ? 4.250 4.139 -52.309 1.00 38.66 289 ALA A CA 1
ATOM 2123 C C . ALA A 1 289 ? 5.425 3.413 -51.620 1.00 38.66 289 ALA A C 1
ATO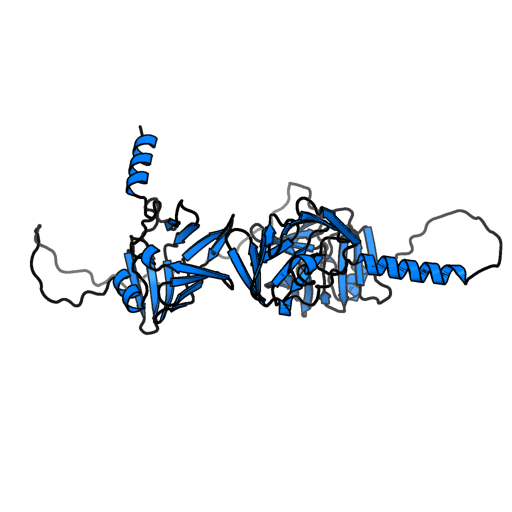M 2125 O O . ALA A 1 289 ? 6.224 4.052 -50.947 1.00 38.66 289 ALA A O 1
ATOM 2126 N N . LEU A 1 290 ? 5.544 2.084 -51.744 1.00 37.91 290 LEU A N 1
ATOM 2127 C CA . LEU A 1 290 ? 6.842 1.417 -51.510 1.00 37.91 290 LEU A CA 1
ATOM 2128 C C . LEU A 1 290 ? 6.960 0.044 -52.187 1.00 37.91 290 LEU A C 1
ATOM 2130 O O . LEU A 1 290 ? 7.524 -0.894 -51.636 1.00 37.91 290 LEU A O 1
ATOM 2134 N N . LEU A 1 291 ? 6.411 -0.091 -53.394 1.00 37.41 291 LEU A N 1
ATOM 2135 C CA . LEU A 1 291 ? 6.460 -1.344 -54.149 1.00 37.41 291 LEU A CA 1
ATOM 2136 C C . LEU A 1 291 ? 6.985 -1.085 -55.561 1.00 37.41 291 LEU A C 1
ATOM 2138 O O . LEU A 1 291 ? 6.271 -1.260 -56.541 1.00 37.41 291 LEU A O 1
ATOM 2142 N N . LEU A 1 292 ? 8.226 -0.587 -55.645 1.00 38.44 292 LEU A N 1
ATOM 2143 C CA . LEU A 1 292 ? 8.903 -0.352 -56.926 1.00 38.44 292 LEU A CA 1
ATOM 2144 C C . LEU A 1 292 ? 10.444 -0.354 -56.855 1.00 38.44 292 LEU A C 1
ATOM 2146 O O . LEU A 1 292 ? 11.075 0.391 -57.590 1.00 38.44 292 LEU A O 1
ATOM 2150 N N . LEU A 1 293 ? 11.070 -1.194 -56.016 1.00 35.56 293 LEU A N 1
ATOM 2151 C CA . LEU A 1 293 ? 12.537 -1.384 -56.057 1.00 35.56 293 LEU A CA 1
ATOM 2152 C C . LEU A 1 293 ? 13.025 -2.786 -55.632 1.00 35.56 293 LEU A C 1
ATOM 2154 O O . LEU A 1 293 ? 14.065 -2.926 -55.000 1.00 35.56 293 LEU A O 1
ATOM 2158 N N . LEU A 1 294 ? 12.314 -3.847 -56.029 1.00 34.03 294 LEU A N 1
ATOM 2159 C CA . LEU A 1 294 ? 12.892 -5.197 -56.054 1.00 34.03 294 LEU A CA 1
ATOM 2160 C C . LEU A 1 294 ? 12.983 -5.713 -57.492 1.00 34.03 294 LEU A C 1
ATOM 2162 O O . LEU A 1 294 ? 12.026 -6.277 -58.017 1.00 34.03 294 LEU A O 1
ATOM 2166 N N . ALA A 1 295 ? 14.154 -5.542 -58.104 1.00 30.86 295 ALA A N 1
ATOM 2167 C CA . ALA A 1 295 ? 14.636 -6.385 -59.193 1.00 30.86 295 ALA A CA 1
ATOM 2168 C C . ALA A 1 295 ? 16.170 -6.291 -59.300 1.00 30.86 295 ALA A C 1
ATOM 2170 O O . ALA A 1 295 ? 16.719 -5.195 -59.264 1.00 30.86 295 ALA A O 1
ATOM 2171 N N . ALA A 1 296 ? 16.795 -7.457 -59.513 1.00 33.00 296 ALA A N 1
ATOM 2172 C CA . ALA A 1 296 ? 18.226 -7.750 -59.697 1.00 33.00 296 ALA A CA 1
ATOM 2173 C C . ALA A 1 296 ? 19.055 -7.802 -58.391 1.00 33.00 296 ALA A C 1
ATOM 2175 O O . ALA A 1 296 ? 19.112 -6.834 -57.654 1.00 33.00 296 ALA A O 1
ATOM 2176 N N . ALA A 1 297 ? 19.737 -8.888 -58.016 1.00 34.25 297 ALA A N 1
ATOM 2177 C CA . ALA A 1 297 ? 20.142 -10.093 -58.733 1.00 34.25 297 ALA A CA 1
ATOM 2178 C C . ALA A 1 297 ? 20.205 -11.302 -57.774 1.00 34.25 297 ALA A C 1
ATOM 2180 O O . ALA A 1 297 ? 20.361 -11.152 -56.565 1.00 34.25 297 ALA A O 1
ATOM 2181 N N . ALA A 1 298 ? 20.044 -12.494 -58.345 1.00 40.50 298 ALA A N 1
ATOM 2182 C CA . ALA A 1 298 ? 20.092 -13.790 -57.673 1.00 40.50 298 ALA A CA 1
ATOM 2183 C C . ALA A 1 298 ? 21.555 -14.328 -57.576 1.00 40.50 298 ALA A C 1
ATOM 2185 O O . ALA A 1 298 ? 22.490 -13.544 -57.719 1.00 40.50 298 ALA A O 1
ATOM 2186 N N . PRO A 1 299 ? 21.792 -15.630 -57.325 1.00 57.44 299 PRO A N 1
ATOM 2187 C CA . PRO A 1 299 ? 22.215 -16.196 -56.038 1.00 57.44 299 PRO A CA 1
ATOM 2188 C C . PRO A 1 299 ? 23.613 -16.859 -56.115 1.00 57.44 299 PRO A C 1
ATOM 2190 O O . PRO A 1 299 ? 24.140 -16.993 -57.213 1.00 57.44 299 PRO A O 1
ATOM 2193 N N . ALA A 1 300 ? 24.188 -17.328 -54.989 1.00 33.12 300 ALA A N 1
ATOM 2194 C CA . ALA A 1 300 ? 24.928 -18.610 -54.879 1.00 33.12 300 ALA A CA 1
ATOM 2195 C C . ALA A 1 300 ? 25.758 -18.764 -53.576 1.00 33.12 300 ALA A C 1
ATOM 2197 O O . ALA A 1 300 ? 26.359 -17.807 -53.103 1.00 33.12 300 ALA A O 1
ATOM 2198 N N . LEU A 1 301 ? 25.858 -20.036 -53.140 1.00 34.88 301 LEU A N 1
ATOM 2199 C CA . LEU A 1 301 ? 26.842 -20.690 -52.240 1.00 34.88 301 LEU A CA 1
ATOM 2200 C C . LEU A 1 301 ? 26.629 -20.475 -50.723 1.00 34.88 301 LEU A C 1
ATOM 2202 O O . LEU A 1 301 ? 26.664 -19.358 -50.235 1.00 34.88 301 LEU A O 1
ATOM 2206 N N . ALA A 1 302 ? 26.200 -21.477 -49.945 1.00 31.52 302 ALA A N 1
ATOM 2207 C CA . ALA A 1 302 ? 26.803 -22.773 -49.570 1.00 31.52 302 ALA A CA 1
ATOM 2208 C C . ALA A 1 302 ? 27.599 -22.709 -48.244 1.00 31.52 302 ALA A C 1
ATOM 2210 O O . ALA A 1 302 ? 28.628 -22.058 -48.157 1.00 31.52 302 ALA A O 1
ATOM 2211 N N . SER A 1 303 ? 27.067 -23.450 -47.264 1.00 35.03 303 SER A N 1
ATOM 2212 C CA . SER A 1 303 ? 27.716 -24.303 -46.251 1.00 35.03 303 SER A CA 1
ATOM 2213 C C . SER A 1 303 ? 28.835 -23.777 -45.329 1.00 35.03 303 SER A C 1
ATOM 2215 O O . SER A 1 303 ? 29.918 -23.425 -45.767 1.00 35.03 303 SER A O 1
ATOM 2217 N N . SER A 1 304 ? 28.560 -23.921 -44.021 1.00 43.25 304 SER A N 1
ATOM 2218 C CA . SER A 1 304 ? 29.414 -24.441 -42.927 1.00 43.25 304 SER A CA 1
ATOM 2219 C C . SER A 1 304 ? 30.901 -24.060 -42.846 1.00 43.25 304 SER A C 1
ATOM 2221 O O . SER A 1 304 ? 31.667 -24.451 -43.714 1.00 43.25 304 SER A O 1
ATOM 2223 N N . SER A 1 305 ? 31.336 -23.549 -41.684 1.00 37.38 305 SER A N 1
ATOM 2224 C CA . SER A 1 305 ? 32.247 -24.256 -40.749 1.00 37.38 305 SER A CA 1
ATOM 2225 C C . SER A 1 305 ? 32.896 -23.308 -39.725 1.00 37.38 305 SER A C 1
ATOM 2227 O O . SER A 1 305 ? 33.352 -22.231 -40.084 1.00 37.38 305 SER A O 1
ATOM 2229 N N . SER A 1 306 ? 32.925 -23.767 -38.469 1.00 41.78 306 SER A N 1
ATOM 2230 C CA . SER A 1 306 ? 33.944 -23.593 -37.411 1.00 41.78 306 SER A CA 1
ATOM 2231 C C . SER A 1 306 ? 34.941 -22.410 -37.421 1.00 41.78 306 SER A C 1
ATOM 2233 O O . SER A 1 306 ? 35.713 -22.234 -38.356 1.00 41.78 306 SER A O 1
ATOM 2235 N N . SER A 1 307 ? 34.999 -21.753 -36.249 1.00 43.69 307 SER A N 1
ATOM 2236 C CA . SER A 1 307 ? 36.127 -21.069 -35.555 1.00 43.69 307 SER A CA 1
ATOM 2237 C C . SER A 1 307 ? 37.547 -21.528 -35.975 1.00 43.69 307 SER A C 1
ATOM 2239 O O . SER A 1 307 ? 37.662 -22.705 -36.323 1.00 43.69 307 SER A O 1
ATOM 2241 N N . PRO A 1 308 ? 38.648 -20.738 -35.839 1.00 52.53 308 PRO A N 1
ATOM 2242 C CA . PRO A 1 308 ? 38.862 -19.655 -34.861 1.00 52.53 308 PRO A CA 1
ATOM 2243 C C . PRO A 1 308 ? 39.633 -18.406 -35.354 1.00 52.53 308 PRO A C 1
ATOM 2245 O O . PRO A 1 308 ? 40.244 -18.399 -36.415 1.00 52.53 308 PRO A O 1
ATOM 2248 N N . GLY A 1 309 ? 39.677 -17.365 -34.511 1.00 34.16 309 GLY A N 1
ATOM 2249 C CA . GLY A 1 309 ? 40.735 -16.343 -34.558 1.00 34.16 309 GLY A CA 1
ATOM 2250 C C . GLY A 1 309 ? 40.290 -14.914 -34.881 1.00 34.16 309 GLY A C 1
ATOM 2251 O O . GLY A 1 309 ? 40.306 -14.491 -36.027 1.00 34.16 309 GLY A O 1
ATOM 2252 N N . SER A 1 310 ? 39.969 -14.169 -33.820 1.00 51.28 310 SER A N 1
ATOM 2253 C CA . SER A 1 310 ? 40.363 -12.770 -33.576 1.00 51.28 310 SER A CA 1
ATOM 2254 C C . SER A 1 310 ? 40.636 -11.856 -34.784 1.00 51.28 310 SER A C 1
ATOM 2256 O O . SER A 1 310 ? 41.769 -11.752 -35.251 1.00 51.28 310 SER A O 1
ATOM 2258 N N . THR A 1 311 ? 39.641 -11.037 -35.131 1.00 33.56 311 THR A N 1
ATOM 2259 C CA . THR A 1 311 ? 39.848 -9.685 -35.669 1.00 33.56 311 THR A CA 1
ATOM 2260 C C . THR A 1 311 ? 38.843 -8.732 -35.036 1.00 33.56 311 THR A C 1
ATOM 2262 O O . THR A 1 311 ? 37.643 -8.988 -35.015 1.00 33.56 311 THR A O 1
ATOM 2265 N N . ASN A 1 312 ? 39.388 -7.651 -34.495 1.00 46.81 312 ASN A N 1
ATOM 2266 C CA . ASN A 1 312 ? 38.755 -6.570 -33.758 1.00 46.81 312 ASN A CA 1
ATOM 2267 C C . ASN A 1 312 ? 37.565 -5.962 -34.530 1.00 46.81 312 ASN A C 1
ATOM 2269 O O . ASN A 1 312 ? 37.741 -5.145 -35.431 1.00 46.81 312 ASN A O 1
ATOM 2273 N N . LEU A 1 313 ? 36.355 -6.378 -34.168 1.00 38.91 313 LEU A N 1
ATOM 2274 C CA . LEU A 1 313 ? 35.100 -5.704 -34.474 1.00 38.91 313 LEU A CA 1
ATOM 2275 C C . LEU A 1 313 ? 34.643 -5.128 -33.144 1.00 38.91 313 LEU A C 1
ATOM 2277 O O . LEU A 1 313 ? 34.563 -5.865 -32.165 1.00 38.91 313 LEU A O 1
ATOM 2281 N N . THR A 1 314 ? 34.378 -3.827 -33.090 1.00 44.47 314 THR A N 1
ATOM 2282 C CA . THR A 1 314 ? 33.685 -3.184 -31.970 1.00 44.47 314 THR A CA 1
ATOM 2283 C C . THR A 1 314 ? 32.352 -3.891 -31.756 1.00 44.47 314 THR A C 1
ATOM 2285 O O . THR A 1 314 ? 31.347 -3.551 -32.380 1.00 44.47 314 THR A O 1
ATOM 2288 N N . ALA A 1 315 ? 32.382 -4.928 -30.923 1.00 50.81 315 ALA A N 1
ATOM 2289 C CA . ALA A 1 315 ? 31.223 -5.661 -30.480 1.00 50.81 315 ALA A CA 1
ATOM 2290 C C . ALA A 1 315 ? 30.334 -4.662 -29.749 1.00 50.81 315 ALA A C 1
ATOM 2292 O O . ALA A 1 315 ? 30.784 -3.940 -28.854 1.00 50.81 315 ALA A O 1
ATOM 2293 N N . THR A 1 316 ? 29.084 -4.561 -30.189 1.00 59.56 316 THR A N 1
ATOM 2294 C CA . THR A 1 316 ? 28.067 -3.860 -29.417 1.00 59.56 316 THR A CA 1
ATOM 2295 C C . THR A 1 316 ? 28.002 -4.573 -28.067 1.00 59.56 316 THR A C 1
ATOM 2297 O O . THR A 1 316 ? 27.818 -5.792 -28.062 1.00 59.56 316 THR A O 1
ATOM 2300 N N . PRO A 1 317 ? 28.251 -3.866 -26.950 1.00 76.81 317 PRO A N 1
ATOM 2301 C CA . PRO A 1 317 ? 28.314 -4.505 -25.645 1.00 76.81 317 PRO A CA 1
ATOM 2302 C C . PRO A 1 317 ? 27.000 -5.224 -25.371 1.00 76.81 317 PRO A C 1
ATOM 2304 O O . PRO A 1 317 ? 25.936 -4.735 -25.744 1.00 76.81 317 PRO A O 1
ATOM 2307 N N . THR A 1 318 ? 27.045 -6.388 -24.741 1.00 84.31 318 THR A N 1
ATOM 2308 C CA . THR A 1 318 ? 25.798 -7.088 -24.411 1.00 84.31 318 THR A CA 1
ATOM 2309 C C . THR A 1 318 ? 24.994 -6.289 -23.375 1.00 84.31 318 THR A C 1
ATOM 2311 O O . THR A 1 318 ? 25.529 -5.432 -22.669 1.00 84.31 318 THR A O 1
ATOM 2314 N N . ALA A 1 319 ? 23.693 -6.565 -23.243 1.00 83.62 319 ALA A N 1
ATOM 2315 C CA . ALA A 1 319 ? 22.871 -5.923 -22.211 1.00 83.62 319 ALA A CA 1
ATOM 2316 C C . ALA A 1 319 ? 23.418 -6.167 -20.789 1.00 83.62 319 ALA A C 1
ATOM 2318 O O . ALA A 1 319 ? 23.289 -5.305 -19.923 1.00 83.62 319 ALA A O 1
ATOM 2319 N N . TYR A 1 320 ? 24.071 -7.315 -20.578 1.00 86.00 320 TYR A N 1
ATOM 2320 C CA . TYR A 1 320 ? 24.717 -7.696 -19.323 1.00 86.00 320 TYR A CA 1
ATOM 2321 C C . TYR A 1 320 ? 26.002 -6.891 -19.072 1.00 86.00 320 TYR A C 1
ATOM 2323 O O . TYR A 1 320 ? 26.177 -6.326 -17.999 1.00 86.00 320 TYR A O 1
ATOM 2331 N N . GLU A 1 321 ? 26.854 -6.731 -20.086 1.00 83.88 321 GLU A N 1
ATOM 2332 C CA . GLU A 1 321 ? 28.048 -5.871 -19.992 1.00 83.88 321 GLU A CA 1
ATOM 2333 C C . GLU A 1 321 ? 27.681 -4.390 -19.803 1.00 83.88 321 GLU A C 1
ATOM 2335 O O . GLU A 1 321 ? 28.436 -3.609 -19.224 1.00 83.88 321 GLU A O 1
ATOM 2340 N N . MET A 1 322 ? 26.516 -3.975 -20.307 1.00 83.19 322 MET A N 1
ATOM 2341 C CA . MET A 1 322 ? 26.009 -2.617 -20.138 1.00 83.19 322 MET A CA 1
ATOM 2342 C C . MET A 1 322 ? 25.646 -2.321 -18.682 1.00 83.19 322 MET A C 1
ATOM 2344 O O . MET A 1 322 ? 26.071 -1.289 -18.164 1.00 83.19 322 MET A O 1
ATOM 2348 N N . VAL A 1 323 ? 24.906 -3.208 -18.008 1.00 86.88 323 VAL A N 1
ATOM 2349 C CA . VAL A 1 323 ? 24.533 -2.985 -16.598 1.00 86.88 323 VAL A CA 1
ATOM 2350 C C . VAL A 1 323 ? 25.761 -2.956 -15.682 1.00 86.88 323 VAL A C 1
ATOM 2352 O O . VAL A 1 323 ? 25.813 -2.142 -14.756 1.00 86.88 323 VAL A O 1
ATOM 2355 N N . GLU A 1 324 ? 26.800 -3.725 -16.012 1.00 87.06 324 GLU A N 1
ATOM 2356 C CA . GLU A 1 324 ? 28.088 -3.706 -15.308 1.00 87.06 324 GLU A CA 1
ATOM 2357 C C . GLU A 1 324 ? 28.799 -2.351 -15.400 1.00 87.06 324 GLU A C 1
ATOM 2359 O O . GLU A 1 324 ? 29.353 -1.885 -14.401 1.00 87.06 324 GLU A O 1
ATOM 2364 N N . ARG A 1 325 ? 28.715 -1.647 -16.540 1.00 85.69 325 ARG A N 1
ATOM 2365 C CA . ARG A 1 325 ? 29.289 -0.290 -16.682 1.00 85.69 325 ARG A CA 1
ATOM 2366 C C . ARG A 1 325 ? 28.658 0.737 -15.748 1.00 85.69 325 ARG A C 1
ATOM 2368 O O . ARG A 1 325 ? 29.312 1.716 -15.410 1.00 85.69 325 ARG A O 1
ATOM 2375 N N . TYR A 1 326 ? 27.411 0.523 -15.339 1.00 86.75 326 TYR A N 1
ATOM 2376 C CA . TYR A 1 326 ? 26.716 1.380 -14.377 1.00 86.75 326 TYR A CA 1
ATOM 2377 C C . TYR A 1 326 ? 26.864 0.885 -12.932 1.00 86.75 326 TYR A C 1
ATOM 2379 O O . TYR A 1 326 ? 26.203 1.403 -12.035 1.00 86.75 326 TYR A O 1
ATOM 2387 N N . GLY A 1 327 ? 27.740 -0.094 -12.683 1.00 85.69 327 GLY A N 1
ATOM 2388 C CA . GLY A 1 327 ? 28.030 -0.606 -11.347 1.00 85.69 327 GLY A CA 1
ATOM 2389 C C . GLY A 1 327 ? 27.025 -1.639 -10.841 1.00 85.69 327 GLY A C 1
ATOM 2390 O O . GLY A 1 327 ? 26.995 -1.896 -9.637 1.00 85.69 327 GLY A O 1
ATOM 2391 N N . PHE A 1 328 ? 26.219 -2.245 -11.716 1.00 89.19 328 PHE A N 1
ATOM 2392 C CA . PHE A 1 328 ? 25.282 -3.308 -11.349 1.00 89.19 328 PHE A CA 1
ATOM 2393 C C . PHE A 1 328 ? 25.800 -4.682 -11.784 1.00 89.19 328 PHE A C 1
ATOM 2395 O O . PHE A 1 328 ? 26.335 -4.809 -12.880 1.00 89.19 328 PHE A O 1
ATOM 2402 N N . PRO A 1 329 ? 25.645 -5.727 -10.960 1.00 88.12 329 PRO A N 1
ATOM 2403 C CA . PRO A 1 329 ? 26.037 -7.074 -11.350 1.00 88.12 329 PRO A CA 1
ATOM 2404 C C . PRO A 1 329 ? 25.127 -7.607 -12.469 1.00 88.12 329 PRO A C 1
ATOM 2406 O O . PRO A 1 329 ? 23.937 -7.282 -12.527 1.00 88.12 329 PRO A O 1
ATOM 2409 N N . ARG A 1 330 ? 25.676 -8.459 -13.343 1.00 87.69 330 ARG A N 1
ATOM 2410 C CA . ARG A 1 330 ? 24.965 -9.028 -14.503 1.00 87.69 330 ARG A CA 1
ATOM 2411 C C . ARG A 1 330 ? 23.633 -9.703 -14.160 1.00 87.69 330 ARG A C 1
ATOM 2413 O O . ARG A 1 330 ? 22.687 -9.591 -14.936 1.00 87.69 330 ARG A O 1
ATOM 2420 N N . GLY A 1 331 ? 23.532 -10.336 -12.988 1.00 85.00 331 GLY A N 1
ATOM 2421 C CA . GLY A 1 331 ? 22.351 -11.079 -12.549 1.00 85.00 331 GLY A CA 1
ATOM 2422 C C . GLY A 1 331 ? 21.159 -10.224 -12.129 1.00 85.00 331 GLY A C 1
ATOM 2423 O O . GLY A 1 331 ? 20.133 -10.757 -11.715 1.00 85.00 331 GLY A O 1
ATOM 2424 N N . ILE A 1 332 ? 21.250 -8.898 -12.263 1.00 88.44 332 ILE A N 1
ATOM 2425 C CA . ILE A 1 332 ? 20.087 -8.013 -12.134 1.00 88.44 332 ILE A CA 1
ATOM 2426 C C . ILE A 1 332 ? 19.073 -8.206 -13.279 1.00 88.44 332 ILE A C 1
ATOM 2428 O O . ILE A 1 332 ? 17.893 -7.870 -13.129 1.00 88.44 332 ILE A O 1
ATOM 2432 N N . LEU A 1 333 ? 19.522 -8.752 -14.416 1.00 89.31 333 LEU A N 1
ATOM 2433 C CA . LEU A 1 333 ? 18.684 -9.139 -15.547 1.00 89.31 333 LEU A CA 1
ATOM 2434 C C . LEU A 1 333 ? 18.660 -10.668 -15.687 1.00 89.31 333 LEU A C 1
ATOM 2436 O O . LEU A 1 333 ? 19.713 -11.302 -15.587 1.00 89.31 333 LEU A O 1
ATOM 2440 N N . PRO A 1 334 ? 17.491 -11.273 -15.962 1.00 86.88 334 PRO A N 1
ATOM 2441 C CA . PRO A 1 334 ? 17.420 -12.698 -16.242 1.00 86.88 334 PRO A CA 1
ATOM 2442 C C . PRO A 1 334 ? 18.106 -13.051 -17.569 1.00 86.88 334 PRO A C 1
ATOM 2444 O O . PRO A 1 334 ? 18.335 -12.195 -18.433 1.00 86.88 334 PRO A O 1
ATOM 2447 N N . GLU A 1 335 ? 18.418 -14.333 -17.751 1.00 84.94 335 GLU A N 1
ATOM 2448 C CA . GLU A 1 335 ? 18.819 -14.873 -19.053 1.00 84.94 335 GLU A CA 1
ATOM 2449 C C . GLU A 1 335 ? 17.694 -14.706 -20.093 1.00 84.94 335 GLU A C 1
ATOM 2451 O O . GLU A 1 335 ? 16.509 -14.713 -19.756 1.00 84.94 335 GLU A O 1
ATOM 2456 N N . GLY A 1 336 ? 18.057 -14.581 -21.373 1.00 80.38 336 GLY A N 1
ATOM 2457 C CA . GLY A 1 336 ? 17.079 -14.458 -22.464 1.00 80.38 336 GLY A CA 1
ATOM 2458 C C . GLY A 1 336 ? 16.756 -13.018 -22.870 1.00 80.38 336 GLY A C 1
ATOM 2459 O O . GLY A 1 336 ? 15.636 -12.719 -23.285 1.00 80.38 336 GLY A O 1
ATOM 2460 N N . VAL A 1 337 ? 17.728 -12.110 -22.756 1.00 86.31 337 VAL A N 1
ATOM 2461 C CA . VAL A 1 337 ? 17.650 -10.793 -23.399 1.00 86.31 337 VAL A CA 1
ATOM 2462 C C . VAL A 1 337 ? 17.808 -10.944 -24.914 1.00 86.31 337 VAL A C 1
ATOM 2464 O O . VAL A 1 337 ? 18.848 -11.381 -25.396 1.00 86.31 337 VAL A O 1
ATOM 2467 N N . GLU A 1 338 ? 16.788 -10.540 -25.671 1.00 86.25 338 GLU A N 1
ATOM 2468 C CA . GLU A 1 338 ? 16.778 -10.579 -27.142 1.00 86.25 338 GLU A CA 1
ATOM 2469 C C . GLU A 1 338 ? 17.456 -9.360 -27.754 1.00 86.25 338 GLU A C 1
ATOM 2471 O O . GLU A 1 338 ? 18.142 -9.442 -28.770 1.00 86.25 338 GLU A O 1
ATOM 2476 N N . SER A 1 339 ? 17.194 -8.195 -27.168 1.00 85.88 339 SER A N 1
ATOM 2477 C CA . SER A 1 339 ? 17.715 -6.920 -27.646 1.00 85.88 339 SER A CA 1
ATOM 2478 C C . SER A 1 339 ? 17.705 -5.886 -26.533 1.00 85.88 339 SER A C 1
ATOM 2480 O O . SER A 1 339 ? 16.927 -5.972 -25.579 1.00 85.88 339 SER A O 1
ATOM 2482 N N . TYR A 1 340 ? 18.570 -4.888 -26.674 1.00 88.38 340 TYR A N 1
ATOM 2483 C CA . TYR A 1 340 ? 18.601 -3.734 -25.795 1.00 88.38 340 TYR A CA 1
ATOM 2484 C C . TYR A 1 340 ? 18.803 -2.456 -26.608 1.00 88.38 340 TYR A C 1
ATOM 2486 O O . TYR A 1 340 ? 19.388 -2.462 -27.692 1.00 88.38 340 TYR A O 1
ATOM 2494 N N . VAL A 1 341 ? 18.318 -1.352 -26.061 1.00 89.50 341 VAL A N 1
ATOM 2495 C CA . VAL A 1 341 ? 18.552 0.001 -26.549 1.00 89.50 341 VAL A CA 1
ATOM 2496 C C . VAL A 1 341 ? 19.047 0.801 -25.359 1.00 89.50 341 VAL A C 1
ATOM 2498 O O . VAL A 1 341 ? 18.336 0.912 -24.367 1.00 89.50 341 VAL A O 1
ATOM 2501 N N . LEU A 1 342 ? 20.250 1.360 -25.453 1.00 87.38 342 LEU A N 1
ATOM 2502 C CA . LEU A 1 342 ? 20.766 2.330 -24.491 1.00 87.38 342 LEU A CA 1
ATOM 2503 C C . LEU A 1 342 ? 20.951 3.661 -25.210 1.00 87.38 342 LEU A C 1
ATOM 2505 O O . LEU A 1 342 ? 21.614 3.727 -26.248 1.00 87.38 342 LEU A O 1
ATOM 2509 N N . ARG A 1 343 ? 20.360 4.715 -24.661 1.00 88.38 343 ARG A N 1
ATOM 2510 C CA . ARG A 1 343 ? 20.496 6.073 -25.178 1.00 88.38 343 ARG A CA 1
ATOM 2511 C C . ARG A 1 343 ? 21.580 6.830 -24.399 1.00 88.38 343 ARG A C 1
ATOM 2513 O O . ARG A 1 343 ? 21.859 6.492 -23.249 1.00 88.38 343 ARG A O 1
ATOM 2520 N N . PRO A 1 344 ? 22.184 7.876 -24.993 1.00 85.06 344 PRO A N 1
ATOM 2521 C CA . PRO A 1 344 ? 23.239 8.655 -24.337 1.00 85.06 344 PRO A CA 1
ATOM 2522 C C . PRO A 1 344 ? 22.810 9.353 -23.038 1.00 85.06 344 PRO A C 1
ATOM 2524 O O . PRO A 1 344 ? 23.657 9.686 -22.220 1.00 85.06 344 PRO A O 1
ATOM 2527 N N . ASP A 1 345 ? 21.509 9.575 -22.845 1.00 85.81 345 ASP A N 1
ATOM 2528 C CA . ASP A 1 345 ? 20.926 10.157 -21.629 1.00 85.81 345 ASP A CA 1
ATOM 2529 C C . ASP A 1 345 ? 20.801 9.150 -20.466 1.00 85.81 345 ASP A C 1
ATOM 2531 O O . ASP A 1 345 ? 20.265 9.487 -19.412 1.00 85.81 345 ASP A O 1
ATOM 2535 N N . GLY A 1 346 ? 21.272 7.911 -20.656 1.00 85.69 346 GLY A N 1
ATOM 2536 C CA . GLY A 1 346 ? 21.170 6.820 -19.687 1.00 85.69 346 GLY A CA 1
ATOM 2537 C C . GLY A 1 346 ? 19.827 6.090 -19.722 1.00 85.69 346 GLY A C 1
ATOM 2538 O O . GLY A 1 346 ? 19.658 5.097 -19.016 1.00 85.69 346 GLY A O 1
ATOM 2539 N N . SER A 1 347 ? 18.863 6.528 -20.540 1.00 91.00 347 SER A N 1
ATOM 2540 C CA . SER A 1 347 ? 17.615 5.786 -20.704 1.00 91.00 347 SER A CA 1
ATOM 2541 C C . SER A 1 347 ? 17.860 4.484 -21.462 1.00 91.00 347 SER A C 1
ATOM 2543 O O . SER A 1 347 ? 18.511 4.460 -22.511 1.00 91.00 347 SER A O 1
ATOM 2545 N N . PHE A 1 348 ? 17.337 3.388 -20.924 1.00 91.69 348 PHE A N 1
ATOM 2546 C CA . PHE A 1 348 ? 17.496 2.065 -21.501 1.00 91.69 348 PHE A CA 1
ATOM 2547 C C . PHE A 1 348 ? 16.160 1.349 -21.662 1.00 91.69 348 PHE A C 1
ATOM 2549 O O . PHE A 1 348 ? 15.190 1.595 -20.941 1.00 91.69 348 PHE A O 1
ATOM 2556 N N . GLU A 1 349 ? 16.136 0.433 -22.618 1.00 91.62 349 GLU A N 1
ATOM 2557 C CA . GLU A 1 349 ? 15.062 -0.521 -22.834 1.00 91.62 349 GLU A CA 1
ATOM 2558 C C . GLU A 1 349 ? 15.674 -1.881 -23.160 1.00 91.62 349 GLU A C 1
ATOM 2560 O O . GLU A 1 349 ? 16.556 -1.983 -24.007 1.00 91.62 349 GLU A O 1
ATOM 2565 N N . VAL A 1 350 ? 15.205 -2.925 -22.492 1.00 92.00 350 VAL A N 1
ATOM 2566 C CA . VAL A 1 350 ? 15.619 -4.314 -22.672 1.00 92.00 350 VAL A CA 1
ATOM 2567 C C . VAL A 1 350 ? 14.384 -5.129 -23.037 1.00 92.00 350 VAL A C 1
ATOM 2569 O O . VAL A 1 350 ? 13.333 -4.996 -22.401 1.00 92.00 350 VAL A O 1
ATOM 2572 N N . ARG A 1 351 ? 14.502 -5.970 -24.066 1.00 89.88 351 ARG A N 1
ATOM 2573 C CA . ARG A 1 351 ? 13.452 -6.901 -24.488 1.00 89.88 351 ARG A CA 1
ATOM 2574 C C . ARG A 1 351 ? 13.844 -8.327 -24.136 1.00 89.88 351 ARG A C 1
ATOM 2576 O O . ARG A 1 351 ? 14.927 -8.774 -24.507 1.00 89.88 351 ARG A O 1
ATOM 2583 N N . LEU A 1 352 ? 12.955 -9.015 -23.431 1.00 86.31 352 LEU A N 1
ATOM 2584 C CA . LEU A 1 352 ? 13.121 -10.395 -22.978 1.00 86.31 352 LEU A CA 1
ATOM 2585 C C . LEU A 1 352 ? 12.250 -11.343 -23.809 1.00 86.31 352 LEU A C 1
ATOM 2587 O O . LEU A 1 352 ? 11.121 -10.991 -24.165 1.00 86.31 352 LEU A O 1
ATOM 2591 N N . SER A 1 353 ? 12.746 -12.561 -24.038 1.00 75.00 353 SER A N 1
ATOM 2592 C CA . SER A 1 353 ? 12.069 -13.605 -24.827 1.00 75.00 353 SER A CA 1
ATOM 2593 C C . SER A 1 353 ? 10.784 -14.162 -24.206 1.00 75.00 353 SER A C 1
ATOM 2595 O O . SER A 1 353 ? 9.999 -14.826 -24.883 1.00 75.00 353 SER A O 1
ATOM 2597 N N . GLY A 1 354 ? 10.535 -13.877 -22.927 1.00 67.56 354 GLY A N 1
ATOM 2598 C CA . GLY A 1 354 ? 9.423 -14.450 -22.169 1.00 67.56 354 GLY A CA 1
ATOM 2599 C C . GLY A 1 354 ? 9.691 -15.885 -21.703 1.00 67.56 354 GLY A C 1
ATOM 2600 O O . GLY A 1 354 ? 10.821 -16.363 -21.718 1.00 67.56 354 GLY A O 1
ATOM 2601 N N . ASP A 1 355 ? 8.643 -16.575 -21.262 1.00 66.31 355 ASP A N 1
ATOM 2602 C CA . ASP A 1 355 ? 8.694 -17.869 -20.560 1.00 66.31 355 ASP A CA 1
ATOM 2603 C C . ASP A 1 355 ? 8.748 -19.121 -21.463 1.00 66.31 355 ASP A C 1
ATOM 2605 O O . ASP A 1 355 ? 8.591 -20.244 -20.984 1.00 66.31 355 ASP A O 1
ATOM 2609 N N . GLY A 1 356 ? 8.947 -18.953 -22.775 1.00 58.81 356 GLY A N 1
ATOM 2610 C CA . GLY A 1 356 ? 9.044 -20.063 -23.733 1.00 58.81 356 GLY A CA 1
ATOM 2611 C C . GLY A 1 356 ? 7.719 -20.769 -24.062 1.00 58.81 356 GLY A C 1
ATOM 2612 O O . GLY A 1 356 ? 7.720 -21.670 -24.896 1.00 58.81 356 GLY A O 1
ATOM 2613 N N . ASN A 1 357 ? 6.587 -20.342 -23.484 1.00 54.44 357 ASN A N 1
ATOM 2614 C CA . ASN A 1 357 ? 5.278 -20.993 -23.637 1.00 54.44 357 ASN A CA 1
ATOM 2615 C C . ASN A 1 357 ? 4.205 -20.048 -24.226 1.00 54.44 357 ASN A C 1
ATOM 2617 O O . ASN A 1 357 ? 3.041 -20.071 -23.832 1.00 54.44 357 ASN A O 1
ATOM 2621 N N . GLY A 1 358 ? 4.599 -19.202 -25.187 1.00 52.19 358 GLY A N 1
ATOM 2622 C CA . GLY A 1 358 ? 3.694 -18.268 -25.877 1.00 52.19 358 GLY A CA 1
ATOM 2623 C C . GLY A 1 358 ? 3.931 -16.779 -25.596 1.00 52.19 358 GLY A C 1
ATOM 2624 O O . GLY A 1 358 ? 3.102 -15.956 -25.980 1.00 52.19 358 GLY A O 1
ATOM 2625 N N . GLY A 1 359 ? 5.065 -16.414 -24.987 1.00 56.03 359 GLY A N 1
ATOM 2626 C CA . GLY A 1 359 ? 5.517 -15.021 -24.874 1.00 56.03 359 GLY A CA 1
ATOM 2627 C C . GLY A 1 359 ? 4.923 -14.255 -23.688 1.00 56.03 359 GLY A C 1
ATOM 2628 O O . GLY A 1 359 ? 4.573 -13.082 -23.849 1.00 56.03 359 GLY A O 1
ATOM 2629 N N . GLY A 1 360 ? 4.791 -14.913 -22.531 1.00 68.12 360 GLY A N 1
ATOM 2630 C CA . GLY A 1 360 ? 4.372 -14.292 -21.271 1.00 68.12 360 GLY A CA 1
ATOM 2631 C C . GLY A 1 360 ? 5.499 -13.558 -20.535 1.00 68.12 360 GLY A C 1
ATOM 2632 O O . GLY A 1 360 ? 6.652 -13.552 -20.971 1.00 68.12 360 GLY A O 1
ATOM 2633 N N . ASP A 1 361 ? 5.153 -12.925 -19.411 1.00 81.31 361 ASP A N 1
ATOM 2634 C CA . ASP A 1 361 ? 6.123 -12.331 -18.485 1.00 81.31 361 ASP A CA 1
ATOM 2635 C C . ASP A 1 361 ? 6.978 -13.435 -17.824 1.00 81.31 361 ASP A C 1
ATOM 2637 O O . ASP A 1 361 ? 6.504 -14.532 -17.535 1.00 81.31 361 ASP A O 1
ATOM 2641 N N . CYS A 1 362 ? 8.252 -13.145 -17.580 1.00 84.94 362 CYS A N 1
ATOM 2642 C CA . CYS A 1 362 ? 9.216 -14.040 -16.952 1.00 84.94 362 CYS A CA 1
ATOM 2643 C C . CYS A 1 362 ? 9.047 -14.025 -15.425 1.00 84.94 362 CYS A C 1
ATOM 2645 O O . CYS A 1 362 ? 9.419 -13.054 -14.769 1.00 84.94 362 CYS A O 1
ATOM 2647 N N . GLU A 1 363 ? 8.496 -15.096 -14.851 1.00 87.12 363 GLU A N 1
ATOM 2648 C CA . GLU A 1 363 ? 8.312 -15.243 -13.400 1.00 87.12 363 GLU A CA 1
ATOM 2649 C C . GLU A 1 363 ? 9.269 -16.285 -12.813 1.00 87.12 363 GLU A C 1
ATOM 2651 O O . GLU A 1 363 ? 9.441 -17.360 -13.387 1.00 87.12 363 GLU A O 1
ATOM 2656 N N . PHE A 1 364 ? 9.892 -15.987 -11.672 1.00 84.44 364 PHE A N 1
ATOM 2657 C CA . PHE A 1 364 ? 10.765 -16.925 -10.956 1.00 84.44 364 PHE A CA 1
ATOM 2658 C C . PHE A 1 364 ? 10.906 -16.551 -9.478 1.00 84.44 364 PHE A C 1
ATOM 2660 O O . PHE A 1 364 ? 10.670 -15.408 -9.079 1.00 84.44 364 PHE A O 1
ATOM 2667 N N . ARG A 1 365 ? 11.275 -17.531 -8.647 1.00 81.56 365 ARG A N 1
ATOM 2668 C CA . ARG A 1 365 ? 11.521 -17.317 -7.216 1.00 81.56 365 ARG A CA 1
ATOM 2669 C C . ARG A 1 365 ? 12.993 -17.002 -6.947 1.00 81.56 365 ARG A C 1
ATOM 2671 O O . ARG A 1 365 ? 13.860 -17.547 -7.621 1.00 81.56 365 ARG A O 1
ATOM 2678 N N . VAL A 1 366 ? 13.257 -16.139 -5.969 1.00 77.38 366 VAL A N 1
ATOM 2679 C CA . VAL A 1 366 ? 14.605 -15.769 -5.503 1.00 77.38 366 VAL A CA 1
ATOM 2680 C C . VAL A 1 366 ? 14.679 -15.758 -3.975 1.00 77.38 366 VAL A C 1
ATOM 2682 O O . VAL A 1 366 ? 13.655 -15.644 -3.290 1.00 77.38 366 VAL A O 1
ATOM 2685 N N . GLY A 1 367 ? 15.907 -15.828 -3.459 1.00 68.50 367 GLY A N 1
ATOM 2686 C CA . GLY A 1 367 ? 16.210 -15.932 -2.032 1.00 68.50 367 GLY A CA 1
ATOM 2687 C C . GLY A 1 367 ? 16.167 -17.374 -1.525 1.00 68.50 367 GLY A C 1
ATOM 2688 O O . GLY A 1 367 ? 15.576 -18.247 -2.164 1.00 68.50 367 GLY A O 1
ATOM 2689 N N . ASP A 1 368 ? 16.784 -17.614 -0.368 1.00 59.34 368 ASP A N 1
ATOM 2690 C CA . ASP A 1 368 ? 16.841 -18.938 0.255 1.00 59.34 368 ASP A CA 1
ATOM 2691 C C . ASP A 1 368 ? 15.424 -19.502 0.456 1.00 59.34 368 ASP A C 1
ATOM 2693 O O . ASP A 1 368 ? 14.562 -18.879 1.080 1.00 59.34 368 ASP A O 1
ATOM 2697 N N . GLY A 1 369 ? 15.150 -20.666 -0.138 1.00 57.25 369 GLY A N 1
ATOM 2698 C CA . GLY A 1 369 ? 13.830 -21.309 -0.091 1.00 57.25 369 GLY A CA 1
ATOM 2699 C C . GLY A 1 369 ? 12.745 -20.666 -0.970 1.00 57.25 369 GLY A C 1
ATOM 2700 O O . GLY A 1 369 ? 11.573 -21.019 -0.842 1.00 57.25 369 GLY A O 1
ATOM 2701 N N . GLY A 1 370 ? 13.097 -19.736 -1.867 1.00 64.94 370 GLY A N 1
ATOM 2702 C CA . GLY A 1 370 ? 12.157 -19.117 -2.807 1.00 64.94 370 GLY A CA 1
ATOM 2703 C C . GLY A 1 370 ? 11.198 -18.107 -2.168 1.00 64.94 370 GLY A C 1
ATOM 2704 O O . GLY A 1 370 ? 10.041 -18.002 -2.587 1.00 64.94 370 GLY A O 1
ATOM 2705 N N . ALA A 1 371 ? 11.672 -17.378 -1.154 1.00 67.75 371 ALA A N 1
ATOM 2706 C CA . ALA A 1 371 ? 10.889 -16.432 -0.357 1.00 67.75 371 ALA A CA 1
ATOM 2707 C C . ALA A 1 371 ? 10.230 -15.306 -1.177 1.00 67.75 371 ALA A C 1
ATOM 2709 O O . ALA A 1 371 ? 9.153 -14.825 -0.814 1.00 67.75 371 ALA A O 1
ATOM 2710 N N . TYR A 1 372 ? 10.840 -14.899 -2.292 1.00 79.44 372 TYR A N 1
ATOM 2711 C CA . TYR A 1 372 ? 10.332 -13.820 -3.137 1.00 79.44 372 TYR A CA 1
ATOM 2712 C C . TYR A 1 372 ? 9.987 -14.341 -4.524 1.00 79.44 372 TYR A C 1
ATOM 2714 O O . TYR A 1 372 ? 10.794 -15.013 -5.153 1.00 79.44 372 TYR A O 1
ATOM 2722 N N . LEU A 1 373 ? 8.806 -13.992 -5.032 1.00 85.00 373 LEU A N 1
ATOM 2723 C CA . LEU A 1 373 ? 8.408 -14.286 -6.407 1.00 85.00 373 LEU A CA 1
ATOM 2724 C C . LEU A 1 373 ? 8.525 -13.003 -7.238 1.00 85.00 373 LEU A C 1
ATOM 2726 O O . LEU A 1 373 ? 7.799 -12.039 -6.989 1.00 85.00 373 LEU A O 1
ATOM 2730 N N . LEU A 1 374 ? 9.457 -12.978 -8.190 1.00 89.38 374 LEU A N 1
ATOM 2731 C CA . LEU A 1 374 ? 9.691 -11.854 -9.098 1.00 89.38 374 LEU A CA 1
ATOM 2732 C C . LEU A 1 374 ? 9.022 -12.108 -10.444 1.00 89.38 374 LEU A C 1
ATOM 2734 O O . LEU A 1 374 ? 8.857 -13.249 -10.872 1.00 89.38 374 LEU A O 1
ATOM 2738 N N . ARG A 1 375 ? 8.668 -11.012 -11.112 1.00 89.69 375 ARG A N 1
ATOM 2739 C CA . ARG A 1 375 ? 8.136 -10.975 -12.469 1.00 89.69 375 ARG A CA 1
ATOM 2740 C C . ARG A 1 375 ? 8.833 -9.895 -13.271 1.00 89.69 375 ARG A C 1
ATOM 2742 O O . ARG A 1 375 ? 8.773 -8.717 -12.918 1.00 89.69 375 ARG A O 1
ATOM 2749 N N . TYR A 1 376 ? 9.421 -10.307 -14.378 1.00 90.56 376 TYR A N 1
ATOM 2750 C CA . TYR A 1 376 ? 9.990 -9.453 -15.403 1.00 90.56 376 TYR A CA 1
ATOM 2751 C C . TYR A 1 376 ? 9.065 -9.460 -16.615 1.00 90.56 376 TYR A C 1
ATOM 2753 O O . TYR A 1 376 ? 8.837 -10.491 -17.240 1.00 90.56 376 TYR A O 1
ATOM 2761 N N . GLY A 1 377 ? 8.521 -8.303 -16.959 1.00 88.75 377 GLY A N 1
ATOM 2762 C CA . GLY A 1 377 ? 7.773 -8.121 -18.189 1.00 88.75 377 GLY A CA 1
ATOM 2763 C C . GLY A 1 377 ? 8.678 -8.226 -19.411 1.00 88.75 377 GLY A C 1
ATOM 2764 O O . GLY A 1 377 ? 9.883 -7.995 -19.337 1.00 88.75 377 GLY A O 1
ATOM 2765 N N . ARG A 1 378 ? 8.089 -8.509 -20.577 1.00 88.44 378 ARG A N 1
ATOM 2766 C CA . ARG A 1 378 ? 8.847 -8.591 -21.846 1.00 88.44 378 ARG A CA 1
ATOM 2767 C C . ARG A 1 378 ? 9.634 -7.332 -22.195 1.00 88.44 378 ARG A C 1
ATOM 2769 O O . ARG A 1 378 ? 10.590 -7.406 -22.956 1.00 88.44 378 ARG A O 1
ATOM 2776 N N . ARG A 1 379 ? 9.192 -6.178 -21.702 1.00 90.44 379 ARG A N 1
ATOM 2777 C CA . ARG A 1 379 ? 9.868 -4.897 -21.872 1.00 90.44 379 ARG A CA 1
ATOM 2778 C C . ARG A 1 379 ? 10.238 -4.374 -20.495 1.00 90.44 379 ARG A C 1
ATOM 2780 O O . ARG A 1 379 ? 9.348 -4.049 -19.712 1.00 90.44 379 ARG A O 1
ATOM 2787 N N . VAL A 1 380 ? 11.534 -4.265 -20.248 1.00 92.88 380 VAL A N 1
ATOM 2788 C CA . VAL A 1 380 ? 12.096 -3.625 -19.060 1.00 92.88 380 VAL A CA 1
ATOM 2789 C C . VAL A 1 380 ? 12.699 -2.305 -19.499 1.00 92.88 380 VAL A C 1
ATOM 2791 O O . VAL A 1 380 ? 13.478 -2.274 -20.447 1.00 92.88 380 VAL A O 1
ATOM 2794 N N . ALA A 1 381 ? 12.328 -1.208 -18.858 1.00 92.75 381 ALA A N 1
ATOM 2795 C CA . ALA A 1 381 ? 12.821 0.112 -19.233 1.00 92.75 381 ALA A CA 1
ATOM 2796 C C . ALA A 1 381 ? 13.137 0.941 -17.996 1.00 92.75 381 ALA A C 1
ATOM 2798 O O . ALA A 1 381 ? 12.568 0.713 -16.935 1.00 92.75 381 ALA A O 1
ATOM 2799 N N . GLY A 1 382 ? 14.038 1.903 -18.129 1.00 92.69 382 GLY A N 1
ATOM 2800 C CA . GLY A 1 382 ? 14.388 2.796 -17.033 1.00 92.69 382 GLY A CA 1
ATOM 2801 C C . GLY A 1 382 ? 15.473 3.779 -17.428 1.00 92.69 382 GLY A C 1
ATOM 2802 O O . GLY A 1 382 ? 15.800 3.928 -18.605 1.00 92.69 382 GLY A O 1
ATOM 2803 N N . VAL A 1 383 ? 16.031 4.458 -16.433 1.00 91.56 383 VAL A N 1
ATOM 2804 C CA . VAL A 1 383 ? 17.165 5.371 -16.589 1.00 91.56 383 VAL A CA 1
ATOM 2805 C C . VAL A 1 383 ? 18.294 4.887 -15.693 1.00 91.56 383 VAL A C 1
ATOM 2807 O O . VAL A 1 383 ? 18.157 4.903 -14.469 1.00 91.56 383 VAL A O 1
ATOM 2810 N N . ALA A 1 384 ? 19.387 4.436 -16.302 1.00 89.75 384 ALA A N 1
ATOM 2811 C CA . ALA A 1 384 ? 20.591 3.992 -15.618 1.00 89.75 384 ALA A CA 1
ATOM 2812 C C . ALA A 1 384 ? 21.557 5.166 -15.410 1.00 89.75 384 ALA A C 1
ATOM 2814 O O . ALA A 1 384 ? 21.866 5.932 -16.323 1.00 89.75 384 ALA A O 1
ATOM 2815 N N . MET A 1 385 ? 22.031 5.287 -14.180 1.00 88.56 385 MET A N 1
ATOM 2816 C CA . MET A 1 385 ? 23.081 6.183 -13.716 1.00 88.56 385 MET A CA 1
ATOM 2817 C C . MET A 1 385 ? 24.103 5.338 -12.952 1.00 88.56 385 MET A C 1
ATOM 2819 O O . MET A 1 385 ? 23.821 4.203 -12.567 1.00 88.56 385 MET A O 1
ATOM 2823 N N . GLU A 1 386 ? 25.297 5.878 -12.728 1.00 88.25 386 GLU A N 1
ATOM 2824 C CA . GLU A 1 386 ? 26.324 5.189 -11.945 1.00 88.25 386 GLU A CA 1
ATOM 2825 C C . GLU A 1 386 ? 25.784 4.837 -10.547 1.00 88.25 386 GLU A C 1
ATOM 2827 O O . GLU A 1 386 ? 25.410 5.714 -9.767 1.00 88.25 386 GLU A O 1
ATOM 2832 N N . GLY A 1 387 ? 25.652 3.538 -10.271 1.00 87.19 387 GLY A N 1
ATOM 2833 C CA . GLY A 1 387 ? 25.113 3.004 -9.024 1.00 87.19 387 GLY A CA 1
ATOM 2834 C C . GLY A 1 387 ? 23.623 3.265 -8.773 1.00 87.19 387 GLY A C 1
ATOM 2835 O O . GLY A 1 387 ? 23.164 2.999 -7.666 1.00 87.19 387 GLY A O 1
ATOM 2836 N N . SER A 1 388 ? 22.838 3.772 -9.732 1.00 91.94 388 SER A N 1
ATOM 2837 C CA . SER A 1 388 ? 21.393 4.011 -9.542 1.00 91.94 388 SER A CA 1
ATOM 2838 C C . SER A 1 388 ? 20.593 3.769 -10.822 1.00 91.94 388 SER A C 1
ATOM 2840 O O . SER A 1 388 ? 20.900 4.322 -11.871 1.00 91.94 388 SER A O 1
ATOM 2842 N N . ILE A 1 389 ? 19.520 2.986 -10.741 1.00 94.00 389 ILE A N 1
ATOM 2843 C CA . ILE A 1 389 ? 18.515 2.828 -11.796 1.00 94.00 389 ILE A CA 1
ATOM 2844 C C . ILE A 1 389 ? 17.221 3.468 -11.307 1.00 94.00 389 ILE A C 1
ATOM 2846 O O . ILE A 1 389 ? 16.719 3.117 -10.241 1.00 94.00 389 ILE A O 1
ATOM 2850 N N . ARG A 1 390 ? 16.654 4.394 -12.082 1.00 90.94 390 ARG A N 1
ATOM 2851 C CA . ARG A 1 390 ? 15.425 5.134 -11.747 1.00 90.94 390 ARG A CA 1
ATOM 2852 C C . ARG A 1 390 ? 14.358 4.949 -12.813 1.00 90.94 390 ARG A C 1
ATOM 2854 O O . ARG A 1 390 ? 14.665 4.592 -13.946 1.00 90.94 390 ARG A O 1
ATOM 2861 N N . SER A 1 391 ? 13.111 5.236 -12.441 1.00 90.44 391 SER A N 1
ATOM 2862 C CA . SER A 1 391 ? 11.942 5.082 -13.317 1.00 90.44 391 SER A CA 1
ATOM 2863 C C . SER A 1 391 ? 11.896 3.690 -13.952 1.00 90.44 391 SER A C 1
ATOM 2865 O O . SER A 1 391 ? 11.617 3.557 -15.139 1.00 90.44 391 SER A O 1
ATOM 2867 N N . LEU A 1 392 ? 12.255 2.674 -13.161 1.00 93.31 392 LEU A N 1
ATOM 2868 C CA . LEU A 1 392 ? 12.307 1.293 -13.611 1.00 93.31 392 LEU A CA 1
ATOM 2869 C C . LEU A 1 392 ? 10.881 0.776 -13.816 1.00 93.31 392 LEU A C 1
ATOM 2871 O O . LEU A 1 392 ? 10.030 0.848 -12.931 1.00 93.31 392 LEU A O 1
ATOM 2875 N N . GLU A 1 393 ? 10.638 0.252 -15.005 1.00 91.62 393 GLU A N 1
ATOM 2876 C CA . GLU A 1 393 ? 9.379 -0.317 -15.451 1.00 91.62 393 GLU A CA 1
ATOM 2877 C C . GLU A 1 393 ? 9.610 -1.748 -15.924 1.00 91.62 393 GLU A C 1
ATOM 2879 O O . GLU A 1 393 ? 10.665 -2.087 -16.462 1.00 91.62 393 GLU A O 1
ATOM 2884 N N . GLY A 1 394 ? 8.596 -2.595 -15.754 1.00 89.19 394 GLY A N 1
ATOM 2885 C CA . GLY A 1 394 ? 8.646 -3.981 -16.210 1.00 89.19 394 GLY A CA 1
ATOM 2886 C C . GLY A 1 394 ? 9.281 -4.956 -15.222 1.00 89.19 394 GLY A C 1
ATOM 2887 O O . GLY A 1 394 ? 9.346 -6.132 -15.535 1.00 89.19 394 GLY A O 1
ATOM 2888 N N . VAL A 1 395 ? 9.686 -4.533 -14.021 1.00 93.25 395 VAL A N 1
ATOM 2889 C CA . VAL A 1 395 ? 10.113 -5.453 -12.950 1.00 93.25 395 VAL A CA 1
ATOM 2890 C C . VAL A 1 395 ? 9.158 -5.331 -11.769 1.00 93.25 395 VAL A C 1
ATOM 2892 O O . VAL A 1 395 ? 8.828 -4.230 -11.328 1.00 93.25 395 VAL A O 1
ATOM 2895 N N . SER A 1 396 ? 8.649 -6.454 -11.274 1.00 90.94 396 SER A N 1
ATOM 2896 C CA . SER A 1 396 ? 7.696 -6.502 -10.165 1.00 90.94 396 SER A CA 1
ATOM 2897 C C . SER A 1 396 ? 8.024 -7.629 -9.198 1.00 90.94 396 SER A C 1
ATOM 2899 O O . SER A 1 396 ? 8.490 -8.689 -9.601 1.00 90.94 396 SER A O 1
ATOM 2901 N N . VAL A 1 397 ? 7.714 -7.424 -7.924 1.00 88.94 397 VAL A N 1
ATOM 2902 C CA . VAL A 1 397 ? 7.791 -8.451 -6.881 1.00 88.94 397 VAL A CA 1
ATOM 2903 C C . VAL A 1 397 ? 6.395 -8.746 -6.350 1.00 88.94 397 VAL A C 1
ATOM 2905 O O . VAL A 1 397 ? 5.563 -7.843 -6.218 1.00 88.94 397 VAL A O 1
ATOM 2908 N N . LYS A 1 398 ? 6.111 -10.016 -6.067 1.00 82.75 398 LYS A N 1
ATOM 2909 C CA . LYS A 1 398 ? 4.848 -10.437 -5.471 1.00 82.75 398 LYS A CA 1
ATOM 2910 C C . LYS A 1 398 ? 4.929 -10.338 -3.956 1.00 82.75 398 LYS A C 1
ATOM 2912 O O . LYS A 1 398 ? 5.772 -10.976 -3.330 1.00 82.75 398 LYS A O 1
ATOM 2917 N N . VAL A 1 399 ? 3.999 -9.594 -3.372 1.00 76.50 399 VAL A N 1
ATOM 2918 C CA . VAL A 1 399 ? 3.817 -9.500 -1.922 1.00 76.50 399 VAL A CA 1
ATOM 2919 C C . VAL A 1 399 ? 2.378 -9.886 -1.605 1.00 76.50 399 VAL A C 1
ATOM 2921 O O . VAL A 1 399 ? 1.434 -9.249 -2.079 1.00 76.50 399 VAL A O 1
ATOM 2924 N N . LEU A 1 400 ? 2.211 -10.960 -0.826 1.00 67.56 400 LEU A N 1
ATOM 2925 C CA . LEU A 1 400 ? 0.922 -11.604 -0.551 1.00 67.56 400 LEU A CA 1
ATOM 2926 C C . LEU A 1 400 ? 0.174 -11.961 -1.857 1.00 67.56 400 LEU A C 1
ATOM 2928 O O . LEU A 1 400 ? 0.494 -12.955 -2.510 1.00 67.56 400 LEU A O 1
ATOM 2932 N N . PHE A 1 401 ? -0.801 -11.142 -2.260 1.00 63.09 401 PHE A N 1
ATOM 2933 C CA . PHE A 1 401 ? -1.639 -11.331 -3.451 1.00 63.09 401 PHE A CA 1
ATOM 2934 C C . PHE A 1 401 ? -1.455 -10.240 -4.522 1.00 63.09 401 PHE A C 1
ATOM 2936 O O . PHE A 1 401 ? -2.142 -10.279 -5.542 1.00 63.09 401 PHE A O 1
ATOM 2943 N N . ALA A 1 402 ? -0.545 -9.280 -4.323 1.00 68.94 402 ALA A N 1
ATOM 2944 C CA . ALA A 1 402 ? -0.339 -8.151 -5.230 1.00 68.94 402 ALA A CA 1
ATOM 2945 C C . ALA A 1 402 ? 1.063 -8.154 -5.855 1.00 68.94 402 ALA A C 1
ATOM 2947 O O . ALA A 1 402 ? 2.052 -8.479 -5.200 1.00 68.94 402 ALA A O 1
ATOM 2948 N N . TRP A 1 403 ? 1.140 -7.744 -7.121 1.00 82.06 403 TRP A N 1
ATOM 2949 C CA . TRP A 1 403 ? 2.394 -7.444 -7.807 1.00 82.06 403 TRP A CA 1
ATOM 2950 C C . TRP A 1 403 ? 2.720 -5.969 -7.635 1.00 82.06 403 TRP A C 1
ATOM 2952 O O . TRP A 1 403 ? 1.934 -5.108 -8.033 1.00 82.06 403 TRP A O 1
ATOM 2962 N N . LEU A 1 404 ? 3.874 -5.680 -7.051 1.00 84.38 404 LEU A N 1
ATOM 2963 C CA . LEU A 1 404 ? 4.336 -4.323 -6.814 1.00 84.38 404 LEU A CA 1
ATOM 2964 C C . LEU A 1 404 ? 5.543 -4.036 -7.706 1.00 84.38 404 LEU A C 1
ATOM 2966 O O . LEU A 1 404 ? 6.495 -4.815 -7.733 1.00 84.38 404 LEU A O 1
ATOM 2970 N N . GLY A 1 405 ? 5.491 -2.926 -8.442 1.00 89.56 405 GLY A N 1
ATOM 2971 C CA . GLY A 1 405 ? 6.565 -2.513 -9.341 1.00 89.56 405 GLY A CA 1
ATOM 2972 C C . GLY A 1 405 ? 7.792 -2.020 -8.578 1.00 89.56 405 GLY A C 1
ATOM 2973 O O . GLY A 1 405 ? 7.673 -1.212 -7.653 1.00 89.56 405 GLY A O 1
ATOM 2974 N N . ILE A 1 406 ? 8.968 -2.484 -8.989 1.00 93.06 406 ILE A N 1
ATOM 2975 C CA . ILE A 1 406 ? 10.247 -1.968 -8.502 1.00 93.06 406 ILE A CA 1
ATOM 2976 C C . ILE A 1 406 ? 10.596 -0.758 -9.362 1.00 93.06 406 ILE A C 1
ATOM 2978 O O . ILE A 1 406 ? 10.899 -0.912 -10.539 1.00 93.06 406 ILE A O 1
ATOM 2982 N N . GLY A 1 407 ? 10.526 0.439 -8.779 1.00 89.38 407 GLY A N 1
ATOM 2983 C CA . GLY A 1 407 ? 10.692 1.700 -9.511 1.00 89.38 407 GLY A CA 1
ATOM 2984 C C . GLY A 1 407 ? 12.104 2.282 -9.460 1.00 89.38 407 GLY A C 1
ATOM 2985 O O . GLY A 1 407 ? 12.440 3.165 -10.255 1.00 89.38 407 GLY A O 1
ATOM 2986 N N . ARG A 1 408 ? 12.934 1.826 -8.515 1.00 91.19 408 ARG A N 1
ATOM 2987 C CA . ARG A 1 408 ? 14.324 2.271 -8.370 1.00 91.19 408 ARG A CA 1
ATOM 2988 C C . ARG A 1 408 ? 15.193 1.173 -7.768 1.00 91.19 408 ARG A C 1
ATOM 2990 O O . ARG A 1 408 ? 14.718 0.410 -6.932 1.00 91.19 408 ARG A O 1
ATOM 2997 N N . VAL A 1 409 ? 16.457 1.127 -8.170 1.00 93.81 409 VAL A N 1
ATOM 2998 C CA . VAL A 1 409 ? 17.490 0.283 -7.561 1.00 93.81 409 VAL A CA 1
ATOM 2999 C C . VAL A 1 409 ? 18.727 1.138 -7.343 1.00 93.81 409 VAL A C 1
ATOM 3001 O O . VAL A 1 409 ? 19.258 1.678 -8.306 1.00 93.81 409 VAL A O 1
ATOM 3004 N N . ASP A 1 410 ? 19.181 1.267 -6.103 1.00 93.00 410 ASP A N 1
ATOM 3005 C CA . ASP A 1 410 ? 20.400 2.002 -5.770 1.00 93.00 410 ASP A CA 1
ATOM 3006 C C . ASP A 1 410 ? 21.440 1.038 -5.209 1.00 93.00 410 ASP A C 1
ATOM 3008 O O . ASP A 1 410 ? 21.127 0.171 -4.396 1.00 93.00 410 ASP A O 1
ATOM 3012 N N . ARG A 1 411 ? 22.692 1.203 -5.612 1.00 90.94 411 ARG A N 1
ATOM 3013 C CA . ARG A 1 411 ? 23.821 0.483 -5.042 1.00 90.94 411 ARG A CA 1
ATOM 3014 C C . ARG A 1 411 ? 24.383 1.259 -3.854 1.00 90.94 411 ARG A C 1
ATOM 3016 O O . ARG A 1 411 ? 24.682 2.446 -3.963 1.00 90.94 411 ARG A O 1
ATOM 3023 N N . ALA A 1 412 ? 24.569 0.573 -2.733 1.00 85.94 412 ALA A N 1
ATOM 3024 C CA . ALA A 1 412 ? 25.197 1.101 -1.530 1.00 85.94 412 ALA A CA 1
ATOM 3025 C C . ALA A 1 412 ? 26.325 0.155 -1.093 1.00 85.94 412 ALA A C 1
ATOM 3027 O O . ALA A 1 412 ? 26.093 -0.809 -0.372 1.00 85.94 412 ALA A O 1
ATOM 3028 N N . GLY A 1 413 ? 27.552 0.420 -1.5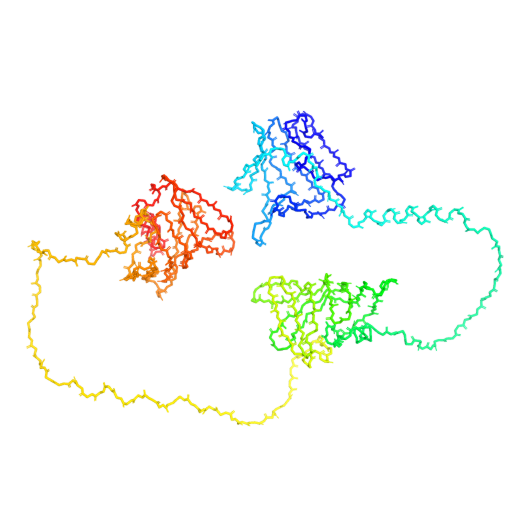55 1.00 86.25 413 GLY A N 1
ATOM 3029 C CA . GLY A 1 413 ? 28.702 -0.450 -1.291 1.00 86.25 413 GLY A CA 1
ATOM 3030 C C . GLY A 1 413 ? 28.535 -1.826 -1.942 1.00 86.25 413 GLY A C 1
ATOM 3031 O O . GLY A 1 413 ? 28.510 -1.924 -3.176 1.00 86.25 413 GLY A O 1
ATOM 3032 N N . ASP A 1 414 ? 28.400 -2.853 -1.103 1.00 88.12 414 ASP A N 1
ATOM 3033 C CA . ASP A 1 414 ? 28.216 -4.257 -1.492 1.00 88.12 414 ASP A CA 1
ATOM 3034 C C . ASP A 1 414 ? 26.752 -4.719 -1.452 1.00 88.12 414 ASP A C 1
ATOM 3036 O O . ASP A 1 414 ? 26.473 -5.883 -1.739 1.00 88.12 414 ASP A O 1
ATOM 3040 N N . ASP A 1 415 ? 25.816 -3.801 -1.199 1.00 88.56 415 ASP A N 1
ATOM 3041 C CA . ASP A 1 415 ? 24.382 -4.074 -1.239 1.00 88.56 415 ASP A CA 1
ATOM 3042 C C . ASP A 1 415 ? 23.685 -3.357 -2.402 1.00 88.56 415 ASP A C 1
ATOM 3044 O O . ASP A 1 415 ? 23.975 -2.204 -2.744 1.00 88.56 415 ASP A O 1
ATOM 3048 N N . LEU A 1 416 ? 22.693 -4.031 -2.981 1.00 89.25 416 LEU A N 1
ATOM 3049 C CA . LEU A 1 416 ? 21.689 -3.442 -3.858 1.00 89.25 416 LEU A CA 1
ATOM 3050 C C . LEU A 1 416 ? 20.413 -3.180 -3.064 1.00 89.25 416 LEU A C 1
ATOM 3052 O O . LEU A 1 416 ? 19.817 -4.089 -2.486 1.00 89.25 416 LEU A O 1
ATOM 3056 N N . ARG A 1 417 ? 19.962 -1.930 -3.075 1.00 89.62 417 ARG A N 1
ATOM 3057 C CA . ARG A 1 417 ? 18.728 -1.478 -2.443 1.00 89.62 417 ARG A CA 1
ATOM 3058 C C . ARG A 1 417 ? 17.638 -1.294 -3.493 1.00 89.62 417 ARG A C 1
ATOM 3060 O O . ARG A 1 417 ? 17.712 -0.391 -4.320 1.00 89.62 417 ARG A O 1
ATOM 3067 N N . PHE A 1 418 ? 16.602 -2.118 -3.431 1.00 89.81 418 PHE A N 1
ATOM 3068 C CA . PHE A 1 418 ? 15.459 -2.085 -4.344 1.00 89.81 418 PHE A CA 1
ATOM 3069 C C . PHE A 1 418 ? 14.318 -1.301 -3.715 1.00 89.81 418 PHE A C 1
ATOM 3071 O O . PHE A 1 418 ? 13.983 -1.539 -2.557 1.00 89.81 418 PHE A O 1
ATOM 3078 N N . PHE A 1 419 ? 13.702 -0.404 -4.480 1.00 84.19 419 PHE A N 1
ATOM 3079 C CA . PHE A 1 419 ? 12.631 0.467 -4.016 1.00 84.19 419 PHE A CA 1
ATOM 3080 C C . PHE A 1 419 ? 11.301 0.142 -4.682 1.00 84.19 419 PHE A C 1
ATOM 3082 O O . PHE A 1 419 ? 11.173 0.126 -5.911 1.00 84.19 419 PHE A O 1
ATOM 3089 N N . VAL A 1 420 ? 10.287 -0.021 -3.842 1.00 88.69 420 VAL A N 1
ATOM 3090 C CA . VAL A 1 420 ? 8.895 -0.242 -4.224 1.00 88.69 420 VAL A CA 1
ATOM 3091 C C . VAL A 1 420 ? 8.080 0.899 -3.621 1.00 88.69 420 VAL A C 1
ATOM 3093 O O . VAL A 1 420 ? 7.651 0.856 -2.465 1.00 88.69 420 VAL A O 1
ATOM 3096 N N . GLY A 1 421 ? 7.930 1.979 -4.388 1.00 78.50 421 GLY A N 1
ATOM 3097 C CA . GLY A 1 421 ? 7.395 3.237 -3.867 1.00 78.50 421 GLY A CA 1
ATOM 3098 C C . GLY A 1 421 ? 8.283 3.796 -2.739 1.00 78.50 421 GLY A C 1
ATOM 3099 O O . GLY A 1 421 ? 9.481 3.961 -2.962 1.00 78.50 421 GLY A O 1
ATOM 3100 N N . PRO A 1 422 ? 7.739 4.100 -1.542 1.00 69.81 422 PRO A N 1
ATOM 3101 C CA . PRO A 1 422 ? 8.523 4.614 -0.415 1.00 69.81 422 PRO A CA 1
ATOM 3102 C C . PRO A 1 422 ? 9.311 3.529 0.339 1.00 69.81 422 PRO A C 1
ATOM 3104 O O . PRO A 1 422 ? 10.074 3.854 1.245 1.00 69.81 422 PRO A O 1
ATOM 3107 N N . LEU A 1 423 ? 9.100 2.248 0.024 1.00 68.38 423 LEU A N 1
ATOM 3108 C CA . LEU A 1 423 ? 9.739 1.131 0.716 1.00 68.38 423 LEU A CA 1
ATOM 3109 C C . LEU A 1 423 ? 11.038 0.749 0.026 1.00 68.38 423 LEU A C 1
ATOM 3111 O O . LEU A 1 423 ? 11.138 0.861 -1.195 1.00 68.38 423 LEU A O 1
ATOM 3115 N N . SER A 1 424 ? 11.987 0.221 0.797 1.00 81.00 424 SER A N 1
ATOM 3116 C CA . SER A 1 424 ? 13.221 -0.336 0.258 1.00 81.00 424 SER A CA 1
ATOM 3117 C C . SER A 1 424 ? 13.654 -1.606 0.975 1.00 81.00 424 SER A C 1
ATOM 3119 O O . SER A 1 424 ? 13.514 -1.685 2.192 1.00 81.00 424 SER A O 1
ATOM 3121 N N . ALA A 1 425 ? 14.251 -2.542 0.245 1.00 79.88 425 ALA A N 1
ATOM 3122 C CA . ALA A 1 425 ? 14.939 -3.705 0.803 1.00 79.88 425 ALA A CA 1
ATOM 3123 C C . ALA A 1 425 ? 16.360 -3.779 0.233 1.00 79.88 425 ALA A C 1
ATOM 3125 O O . ALA A 1 425 ? 16.558 -3.462 -0.940 1.00 79.88 425 ALA A O 1
ATOM 3126 N N . ALA A 1 426 ? 17.335 -4.149 1.064 1.00 85.19 426 ALA A N 1
ATOM 3127 C CA . ALA A 1 426 ? 18.738 -4.273 0.681 1.00 85.19 426 ALA A CA 1
ATOM 3128 C C . ALA A 1 426 ? 19.137 -5.747 0.597 1.00 85.19 426 ALA A C 1
ATOM 3130 O O . ALA A 1 426 ? 18.754 -6.538 1.457 1.00 85.19 426 ALA A O 1
ATOM 3131 N N . PHE A 1 427 ? 19.892 -6.095 -0.440 1.00 85.25 427 PHE A N 1
ATOM 3132 C CA . PHE A 1 427 ? 20.375 -7.448 -0.676 1.00 85.25 427 PHE A CA 1
ATOM 3133 C C . PHE A 1 427 ? 21.845 -7.415 -1.097 1.00 85.25 427 PHE A C 1
ATOM 3135 O O . PHE A 1 427 ? 22.199 -6.574 -1.929 1.00 85.25 427 PHE A O 1
ATOM 3142 N N . PRO A 1 428 ? 22.675 -8.353 -0.613 1.00 85.25 428 PRO A N 1
ATOM 3143 C CA . PRO A 1 428 ? 24.068 -8.446 -1.019 1.00 85.25 428 PRO A CA 1
ATOM 3144 C C . PRO A 1 428 ? 24.218 -8.650 -2.522 1.00 85.25 428 PRO A C 1
ATOM 3146 O O . PRO A 1 428 ? 23.469 -9.406 -3.149 1.00 85.25 428 PRO A O 1
ATOM 3149 N N . LEU A 1 429 ? 25.247 -8.037 -3.097 1.00 86.12 429 LEU A N 1
ATOM 3150 C CA . LEU A 1 429 ? 25.575 -8.158 -4.515 1.00 86.12 429 LEU A CA 1
ATOM 3151 C C . LEU A 1 429 ? 25.833 -9.592 -4.974 1.00 86.12 429 LEU A C 1
ATOM 3153 O O . LEU A 1 429 ? 25.546 -9.925 -6.123 1.00 86.12 429 LEU A O 1
ATOM 3157 N N . ALA A 1 430 ? 26.363 -10.427 -4.079 1.00 83.44 430 ALA A N 1
ATOM 3158 C CA . ALA A 1 430 ? 26.661 -11.828 -4.352 1.00 83.44 430 ALA A CA 1
ATOM 3159 C C . ALA A 1 430 ? 25.426 -12.602 -4.845 1.00 83.44 430 ALA A C 1
ATOM 3161 O O . ALA A 1 430 ? 25.556 -13.470 -5.703 1.00 83.44 430 ALA A O 1
ATOM 3162 N N . ASN A 1 431 ? 24.225 -12.219 -4.397 1.00 82.44 431 ASN A N 1
ATOM 3163 C CA . ASN A 1 431 ? 22.964 -12.850 -4.803 1.00 82.44 431 ASN A CA 1
ATOM 3164 C C . ASN A 1 431 ? 22.607 -12.601 -6.279 1.00 82.44 431 ASN A C 1
ATOM 3166 O O . ASN A 1 431 ? 21.697 -13.231 -6.809 1.00 82.44 431 ASN A O 1
ATOM 3170 N N . PHE A 1 432 ? 23.303 -11.670 -6.931 1.00 85.75 432 PHE A N 1
ATOM 3171 C CA . PHE A 1 432 ? 23.084 -11.267 -8.318 1.00 85.75 432 PHE A CA 1
ATOM 3172 C C . PHE A 1 432 ? 24.327 -11.521 -9.181 1.00 85.75 432 PHE A C 1
ATOM 3174 O O . PHE A 1 432 ? 24.446 -10.962 -10.272 1.00 85.75 432 PHE A O 1
ATOM 3181 N N . ALA A 1 433 ? 25.281 -12.326 -8.697 1.00 82.69 433 ALA A N 1
ATOM 3182 C CA . ALA A 1 433 ? 26.469 -12.688 -9.466 1.00 82.69 433 ALA A CA 1
ATOM 3183 C C . ALA A 1 433 ? 26.104 -13.489 -10.726 1.00 82.69 433 ALA A C 1
ATOM 3185 O O . ALA A 1 433 ? 26.727 -13.305 -11.771 1.00 82.69 433 ALA A O 1
ATOM 3186 N N . ASP A 1 434 ? 25.061 -14.315 -10.646 1.00 83.38 434 ASP A N 1
ATOM 3187 C CA . ASP A 1 434 ? 24.582 -15.150 -11.744 1.00 83.38 434 ASP A CA 1
ATOM 3188 C C . ASP A 1 434 ? 23.220 -14.693 -12.262 1.00 83.38 434 ASP A C 1
ATOM 3190 O O . ASP A 1 434 ? 22.402 -14.137 -11.528 1.00 83.38 434 ASP A O 1
ATOM 3194 N N . CYS A 1 435 ? 22.987 -14.905 -13.557 1.00 83.00 435 CYS A N 1
ATOM 3195 C CA . CYS A 1 435 ? 21.736 -14.531 -14.201 1.00 83.00 435 CYS A CA 1
ATOM 3196 C C . CYS A 1 435 ? 20.657 -15.582 -13.900 1.00 83.00 435 CYS A C 1
ATOM 3198 O O . CYS A 1 435 ? 20.845 -16.750 -14.244 1.00 83.00 435 CYS A O 1
ATOM 3200 N N . PRO A 1 436 ? 19.512 -15.202 -13.306 1.00 83.62 436 PRO A N 1
ATOM 3201 C CA . PRO A 1 436 ? 18.421 -16.142 -13.100 1.00 83.62 436 PRO A CA 1
ATOM 3202 C C . PRO A 1 436 ? 17.775 -16.506 -14.438 1.00 83.62 436 PRO A C 1
ATOM 3204 O O . PRO A 1 436 ? 17.628 -15.670 -15.333 1.00 83.62 436 PRO A O 1
ATOM 3207 N N . ARG A 1 437 ? 17.324 -17.749 -14.573 1.00 81.06 437 ARG A N 1
ATOM 3208 C CA . ARG A 1 437 ? 16.524 -18.181 -15.721 1.00 81.06 437 ARG A CA 1
ATOM 3209 C C . ARG A 1 437 ? 15.044 -17.984 -15.444 1.00 81.06 437 ARG A C 1
ATOM 3211 O O . ARG A 1 437 ? 14.563 -18.176 -14.326 1.00 81.06 437 ARG A O 1
ATOM 3218 N N . CYS A 1 438 ? 14.293 -17.654 -16.487 1.00 78.44 438 CYS A N 1
ATOM 3219 C CA . CYS A 1 438 ? 12.841 -17.610 -16.387 1.00 78.44 438 CYS A CA 1
ATOM 3220 C C . CYS A 1 438 ? 12.285 -18.966 -15.935 1.00 78.44 438 CYS A C 1
ATOM 3222 O O . CYS A 1 438 ? 12.816 -20.015 -16.302 1.00 78.44 438 CYS A O 1
ATOM 3224 N N . ARG A 1 439 ? 11.203 -18.936 -15.144 1.00 72.88 439 ARG A N 1
ATOM 3225 C CA . ARG A 1 439 ? 10.497 -20.096 -14.571 1.00 72.88 439 ARG A CA 1
ATOM 3226 C C . ARG A 1 439 ? 11.205 -20.771 -13.392 1.00 72.88 439 ARG A C 1
ATOM 3228 O O . ARG A 1 439 ? 10.590 -20.920 -12.338 1.00 72.88 439 ARG A O 1
ATOM 3235 N N . CYS A 1 440 ? 12.463 -21.171 -13.555 1.00 70.25 440 CYS A N 1
ATOM 3236 C CA . CYS A 1 440 ? 13.201 -21.961 -12.557 1.00 70.25 440 CYS A CA 1
ATOM 3237 C C . CYS A 1 440 ? 14.200 -21.156 -11.711 1.00 70.25 440 CYS A C 1
ATOM 3239 O O . CYS A 1 440 ? 14.720 -21.684 -10.732 1.00 70.25 440 CYS A O 1
ATOM 3241 N N . GLY A 1 441 ? 14.432 -19.877 -12.024 1.00 76.88 441 GLY A N 1
ATOM 3242 C CA . GLY A 1 441 ? 15.342 -19.024 -11.260 1.00 76.88 441 GLY A CA 1
ATOM 3243 C C . GLY A 1 441 ? 16.771 -19.560 -11.313 1.00 76.88 441 GLY A C 1
ATOM 3244 O O . GLY A 1 441 ? 17.351 -19.657 -12.393 1.00 76.88 441 GLY A O 1
ATOM 3245 N N . PHE A 1 442 ? 17.316 -19.909 -10.149 1.00 72.88 442 PHE A N 1
ATOM 3246 C CA . PHE A 1 442 ? 18.653 -20.493 -10.002 1.00 72.88 442 PHE A CA 1
ATOM 3247 C C . PHE A 1 442 ? 18.641 -22.036 -9.942 1.00 72.88 442 PHE A C 1
ATOM 3249 O O . PHE A 1 442 ? 19.690 -22.657 -10.069 1.00 72.88 442 PHE A O 1
ATOM 3256 N N . ASP A 1 443 ? 17.462 -22.666 -9.834 1.00 69.00 443 ASP A N 1
ATOM 3257 C CA . ASP A 1 443 ? 17.280 -24.105 -9.568 1.00 69.00 443 ASP A CA 1
ATOM 3258 C C . ASP A 1 443 ? 16.827 -24.895 -10.816 1.00 69.00 443 ASP A C 1
ATOM 3260 O O . ASP A 1 443 ? 15.926 -25.738 -10.784 1.00 69.00 443 ASP A O 1
ATOM 3264 N N . CYS A 1 444 ? 17.406 -24.605 -11.979 1.00 65.44 444 CYS A N 1
ATOM 3265 C CA . CYS A 1 444 ? 16.937 -25.193 -13.240 1.00 65.44 444 CYS A CA 1
ATOM 3266 C C . CYS A 1 444 ? 17.331 -26.662 -13.442 1.00 65.44 444 CYS A C 1
ATOM 3268 O O . CYS A 1 444 ? 16.648 -27.372 -14.183 1.00 65.44 444 CYS A O 1
ATOM 3270 N N . ASP A 1 445 ? 18.366 -27.136 -12.750 1.00 62.25 445 ASP A N 1
ATOM 3271 C CA . ASP A 1 445 ? 18.803 -28.534 -12.827 1.00 62.25 445 ASP A CA 1
ATOM 3272 C C . ASP A 1 445 ? 17.848 -29.484 -12.075 1.00 62.25 445 ASP A C 1
ATOM 3274 O O . ASP A 1 445 ? 17.671 -30.637 -12.469 1.00 62.25 445 ASP A O 1
ATOM 3278 N N . THR A 1 446 ? 17.156 -29.001 -11.036 1.00 55.09 446 THR A N 1
ATOM 3279 C CA . THR A 1 446 ? 16.133 -29.760 -10.289 1.00 55.09 446 THR A CA 1
ATOM 3280 C C . THR A 1 446 ? 14.744 -29.648 -10.921 1.00 55.09 446 THR A C 1
ATOM 3282 O O . THR A 1 446 ? 13.989 -30.624 -10.914 1.00 55.09 446 THR A O 1
ATOM 3285 N N . ALA A 1 447 ? 14.409 -28.507 -11.534 1.00 48.78 447 ALA A N 1
ATOM 3286 C CA . ALA A 1 447 ? 13.143 -28.315 -12.248 1.00 48.78 447 ALA A CA 1
ATOM 3287 C C . ALA A 1 447 ? 13.016 -29.218 -13.492 1.00 48.78 447 ALA A C 1
ATOM 3289 O O . ALA A 1 447 ? 11.945 -29.773 -13.744 1.00 48.78 447 ALA A O 1
ATOM 3290 N N . ALA A 1 448 ? 14.114 -29.438 -14.225 1.00 47.66 448 ALA A N 1
ATOM 3291 C CA . ALA A 1 448 ? 14.142 -30.362 -15.361 1.00 47.66 448 ALA A CA 1
ATOM 3292 C C . ALA A 1 448 ? 13.894 -31.827 -14.944 1.00 47.66 448 ALA A C 1
ATOM 3294 O O . ALA A 1 448 ? 13.273 -32.583 -15.688 1.00 47.66 448 ALA A O 1
ATOM 3295 N N . ALA A 1 449 ? 14.325 -32.228 -13.743 1.00 43.06 449 ALA A N 1
ATOM 3296 C CA . ALA A 1 449 ? 14.068 -33.566 -13.210 1.00 43.06 449 ALA A CA 1
ATOM 3297 C C . ALA A 1 449 ? 12.600 -33.763 -12.775 1.00 43.06 449 ALA A C 1
ATOM 3299 O O . ALA A 1 449 ? 12.068 -34.865 -12.899 1.00 43.06 449 ALA A O 1
ATOM 3300 N N . ALA A 1 450 ? 11.925 -32.706 -12.309 1.00 48.00 450 ALA A N 1
ATOM 3301 C CA . ALA A 1 450 ? 10.520 -32.760 -11.896 1.00 48.00 450 ALA A CA 1
ATOM 3302 C C . ALA A 1 450 ? 9.545 -32.856 -13.086 1.00 48.00 450 ALA A C 1
ATOM 3304 O O . ALA A 1 450 ? 8.573 -33.610 -13.014 1.00 48.00 450 ALA A O 1
ATOM 3305 N N . ASP A 1 451 ? 9.827 -32.164 -14.197 1.00 46.69 451 ASP A N 1
ATOM 3306 C CA . ASP A 1 451 ? 8.998 -32.237 -15.413 1.00 46.69 451 ASP A CA 1
ATOM 3307 C C . ASP A 1 451 ? 9.092 -33.612 -16.109 1.00 46.69 451 ASP A C 1
ATOM 3309 O O . ASP A 1 451 ? 8.119 -34.063 -16.711 1.00 46.69 451 ASP A O 1
ATOM 3313 N N . VAL A 1 452 ? 10.215 -34.332 -15.973 1.00 49.47 452 VAL A N 1
ATOM 3314 C CA . VAL A 1 452 ? 10.353 -35.711 -16.490 1.00 49.47 452 VAL A CA 1
ATOM 3315 C C . VAL A 1 452 ? 9.526 -36.713 -15.673 1.00 49.47 452 VAL A C 1
ATOM 3317 O O . VAL A 1 452 ? 8.982 -37.651 -16.248 1.00 49.47 452 VAL A O 1
ATOM 3320 N N . ILE A 1 453 ? 9.372 -36.500 -14.361 1.00 48.28 453 ILE A N 1
ATOM 3321 C CA . ILE A 1 453 ? 8.553 -37.359 -13.481 1.00 48.28 453 ILE A CA 1
ATOM 3322 C C . ILE A 1 453 ? 7.053 -37.057 -13.646 1.00 48.28 453 ILE A C 1
ATOM 3324 O O . ILE A 1 453 ? 6.222 -37.951 -13.514 1.00 48.28 453 ILE A O 1
ATOM 3328 N N . ALA A 1 454 ? 6.682 -35.815 -13.969 1.00 46.00 454 ALA A N 1
ATOM 3329 C CA . ALA A 1 454 ? 5.291 -35.450 -14.254 1.00 46.00 454 ALA A CA 1
ATOM 3330 C C . ALA A 1 454 ? 4.795 -35.932 -15.635 1.00 46.00 454 ALA A C 1
ATOM 3332 O O . ALA A 1 454 ? 3.589 -35.935 -15.884 1.00 46.00 454 ALA A O 1
ATOM 3333 N N . ALA A 1 455 ? 5.709 -36.331 -16.527 1.00 46.53 455 ALA A N 1
ATOM 3334 C CA . ALA A 1 455 ? 5.416 -36.801 -17.881 1.00 46.53 455 ALA A CA 1
ATOM 3335 C C . ALA A 1 455 ? 5.534 -38.331 -18.064 1.00 46.53 455 ALA A C 1
ATOM 3337 O O . ALA A 1 455 ? 5.366 -38.806 -19.191 1.00 46.53 455 ALA A O 1
ATOM 3338 N N . SER A 1 456 ? 5.826 -39.089 -16.996 1.00 40.88 456 SER A N 1
ATOM 3339 C CA . SER A 1 456 ? 5.998 -40.555 -17.003 1.00 40.88 456 SER A CA 1
ATOM 3340 C C . SER A 1 456 ? 4.825 -41.316 -16.404 1.00 40.88 456 SER A C 1
ATOM 3342 O O . SER A 1 456 ? 4.423 -40.947 -15.276 1.00 40.88 456 SER A O 1
#

InterPro domains:
  IPR007493 Protein of unknown function DUF538 [PF04398] (1-104)
  IPR007493 Protein of unknown function DUF538 [PF04398] (152-256)
  IPR007493 Protein of unknown function DUF538 [PF04398] (319-433)
  IPR007493 Protein of unknown function DUF538 [PTHR31676] (139-262)
  IPR036758 At5g01610-like superfamily [G3DSA:2.30.240.10] (1-113)
  IPR036758 At5g01610-like superfamily [G3DSA:2.30.240.10] (131-265)
  IPR036758 At5g01610-like superfamily [G3DSA:2.30.240.10] (308-437)
  IPR036758 At5g01610-like superfamily [SSF141562] (1-110)
  IPR036758 At5g01610-like superfamily [SSF141562] (123-264)
  IPR036758 At5g01610-like superfamily [SSF141562] (289-444)

Organism: NCBI:txid65489